Protein AF-A0A354RDV0-F1 (afdb_monomer)

Structure (mmCIF, N/CA/C/O backbone):
data_AF-A0A354RDV0-F1
#
_entry.id   AF-A0A354RDV0-F1
#
loop_
_atom_site.group_PDB
_atom_site.id
_atom_site.type_symbol
_atom_site.label_atom_id
_atom_site.label_alt_id
_atom_site.label_comp_id
_atom_site.label_asym_id
_atom_site.label_entity_id
_atom_site.label_seq_id
_atom_site.pdbx_PDB_ins_code
_atom_site.Cartn_x
_atom_site.Cartn_y
_atom_site.Cartn_z
_atom_site.occupancy
_atom_site.B_iso_or_equiv
_atom_site.auth_seq_id
_atom_site.auth_comp_id
_atom_site.auth_asym_id
_atom_site.auth_atom_id
_atom_site.pdbx_PDB_model_num
ATOM 1 N N . ARG A 1 1 ? -31.991 -8.470 -17.072 1.00 81.25 1 ARG A N 1
ATOM 2 C CA . ARG A 1 1 ? -32.577 -7.425 -17.972 1.00 81.25 1 ARG A CA 1
ATOM 3 C C . ARG A 1 1 ? -31.507 -6.449 -18.456 1.00 81.25 1 ARG A C 1
ATOM 5 O O . ARG A 1 1 ? -30.588 -6.167 -17.703 1.00 81.25 1 ARG A O 1
ATOM 12 N N . TRP A 1 2 ? -31.611 -5.910 -19.673 1.00 81.75 2 TRP A N 1
ATOM 13 C CA . TRP A 1 2 ? -30.661 -4.922 -20.210 1.00 81.75 2 TRP A CA 1
ATOM 14 C C . TRP A 1 2 ? -31.225 -3.503 -20.115 1.00 81.75 2 TRP A C 1
ATOM 16 O O . TRP A 1 2 ? -32.347 -3.269 -20.564 1.00 81.75 2 TRP A O 1
ATOM 26 N N . THR A 1 3 ? -30.447 -2.570 -19.560 1.00 85.56 3 THR A N 1
ATOM 27 C CA . THR A 1 3 ? -30.823 -1.151 -19.477 1.00 85.56 3 THR A CA 1
ATOM 28 C C . THR A 1 3 ? -29.838 -0.327 -20.309 1.00 85.56 3 THR A C 1
ATOM 30 O O . THR A 1 3 ? -28.675 -0.211 -19.907 1.00 85.56 3 THR A O 1
ATOM 33 N N . PRO A 1 4 ? -30.250 0.229 -21.465 1.00 80.56 4 PRO A N 1
ATOM 34 C CA . PRO A 1 4 ? -29.399 1.126 -22.240 1.00 80.56 4 PRO A CA 1
ATOM 35 C C . PRO A 1 4 ? -29.147 2.433 -21.480 1.00 80.56 4 PRO A C 1
ATOM 37 O O . PRO A 1 4 ? -30.008 2.886 -20.732 1.00 80.56 4 PRO A O 1
ATOM 40 N N . ALA A 1 5 ? -27.983 3.046 -21.714 1.00 81.75 5 ALA A N 1
ATOM 41 C CA . ALA A 1 5 ? -27.621 4.372 -21.203 1.00 81.75 5 ALA A CA 1
ATOM 42 C C . ALA A 1 5 ? -27.803 4.560 -19.679 1.00 81.75 5 ALA A C 1
ATOM 44 O O . ALA A 1 5 ? -28.458 5.498 -19.236 1.00 81.75 5 ALA A O 1
ATOM 45 N N . ALA A 1 6 ? -27.225 3.665 -18.873 1.00 88.62 6 ALA A N 1
ATOM 46 C CA . ALA A 1 6 ? -27.399 3.658 -17.423 1.00 88.62 6 ALA A CA 1
ATOM 47 C C . ALA A 1 6 ? -26.195 4.244 -16.664 1.00 88.62 6 ALA A C 1
ATOM 49 O O . ALA A 1 6 ? -26.266 5.366 -16.169 1.00 88.62 6 ALA A O 1
ATOM 50 N N . LEU A 1 7 ? -25.087 3.506 -16.550 1.00 93.50 7 LEU A N 1
ATOM 51 C CA . LEU A 1 7 ? -23.899 3.969 -15.827 1.00 93.50 7 LEU A CA 1
ATOM 52 C C . LEU A 1 7 ? -22.960 4.673 -16.804 1.00 93.50 7 LEU A C 1
ATOM 54 O O . LEU A 1 7 ? -22.510 4.052 -17.762 1.00 93.50 7 LEU A O 1
ATOM 58 N N . ASN A 1 8 ? -22.693 5.962 -16.581 1.00 95.19 8 ASN A N 1
ATOM 59 C CA . ASN A 1 8 ? -21.914 6.803 -17.499 1.00 95.19 8 ASN A CA 1
ATOM 60 C C . ASN A 1 8 ? -22.411 6.705 -18.958 1.00 95.19 8 ASN A C 1
ATOM 62 O O . ASN A 1 8 ? -21.629 6.502 -19.886 1.00 95.19 8 ASN A O 1
ATOM 66 N N . GLU A 1 9 ? -23.740 6.739 -19.132 1.00 93.00 9 GLU A N 1
ATOM 67 C CA . GLU A 1 9 ? -24.438 6.606 -20.423 1.00 93.00 9 GLU A CA 1
ATOM 68 C C . GLU A 1 9 ? -24.144 5.293 -21.175 1.00 93.00 9 GLU A C 1
ATOM 70 O O . GLU A 1 9 ? -24.406 5.162 -22.373 1.00 93.00 9 GLU A O 1
ATOM 75 N N . LYS A 1 10 ? -23.647 4.271 -20.470 1.00 93.12 10 LYS A N 1
ATOM 76 C CA . LYS A 1 10 ? -23.345 2.947 -21.021 1.00 93.12 10 LYS A CA 1
ATOM 77 C C . LYS A 1 10 ? -24.326 1.887 -20.520 1.00 93.12 10 LYS A C 1
ATOM 79 O O . LYS A 1 10 ? -24.940 2.045 -19.461 1.00 93.12 10 LYS A O 1
ATOM 84 N N . PRO A 1 11 ? -24.528 0.816 -21.304 1.00 92.94 11 PRO A N 1
ATOM 85 C CA . PRO A 1 11 ? -25.460 -0.240 -20.946 1.00 92.94 11 PRO A CA 1
ATOM 86 C C . PRO A 1 11 ? -25.011 -1.026 -19.713 1.00 92.94 11 PRO A C 1
ATOM 88 O O . PRO A 1 11 ? -23.828 -1.305 -19.562 1.00 92.94 11 PRO A O 1
ATOM 91 N N . ILE A 1 12 ? -25.972 -1.459 -18.898 1.00 94.31 12 ILE A N 1
ATOM 92 C CA . ILE A 1 12 ? -25.750 -2.384 -17.774 1.00 94.31 12 ILE A CA 1
ATOM 93 C C . ILE A 1 12 ? -26.728 -3.560 -17.843 1.00 94.31 12 ILE A C 1
ATOM 95 O O . ILE A 1 12 ? -27.778 -3.484 -18.495 1.00 94.31 12 ILE A O 1
ATOM 99 N N . LEU A 1 13 ? -26.405 -4.636 -17.130 1.00 93.12 13 LEU A N 1
ATOM 100 C CA . LEU A 1 13 ? -27.271 -5.794 -16.940 1.00 93.12 13 LEU A CA 1
ATOM 101 C C . LEU A 1 13 ? -27.807 -5.802 -15.508 1.00 93.12 13 LEU A C 1
ATOM 103 O O . LEU A 1 13 ? -27.041 -5.712 -14.558 1.00 93.12 13 LEU A O 1
ATOM 107 N N . SER A 1 14 ? -29.125 -5.889 -15.357 1.00 91.62 14 SER A N 1
ATOM 108 C CA . SER A 1 14 ? -29.798 -6.110 -14.071 1.00 91.62 14 SER A CA 1
ATOM 109 C C . SER A 1 14 ? -30.099 -7.595 -13.891 1.00 91.62 14 SER A C 1
ATOM 111 O O . SER A 1 14 ? -30.378 -8.262 -14.887 1.00 91.62 14 SER A O 1
ATOM 113 N N . PHE A 1 15 ? -30.056 -8.068 -12.653 1.00 90.81 15 PHE A N 1
ATOM 114 C CA . PHE A 1 15 ? -30.260 -9.453 -12.236 1.00 90.81 15 PHE A CA 1
ATOM 115 C C . PHE A 1 15 ? -31.221 -9.478 -11.047 1.00 90.81 15 PHE A C 1
ATOM 117 O O . PHE A 1 15 ? -31.242 -8.519 -10.271 1.00 90.81 15 PHE A O 1
ATOM 124 N N . ASP A 1 16 ? -31.988 -10.559 -10.903 1.00 85.19 16 ASP A N 1
ATOM 125 C CA . ASP A 1 16 ? -32.822 -10.804 -9.728 1.00 85.19 16 ASP A CA 1
ATOM 126 C C . ASP A 1 16 ? -32.346 -12.024 -8.931 1.00 85.19 16 ASP A C 1
ATOM 128 O O . ASP A 1 16 ? -31.864 -13.018 -9.476 1.00 85.19 16 ASP A O 1
ATOM 132 N N . SER A 1 17 ? -32.507 -11.952 -7.608 1.00 70.25 17 SER A N 1
ATOM 133 C CA . SER A 1 17 ? -32.092 -13.014 -6.680 1.00 70.25 17 SER A CA 1
ATOM 134 C C . SER A 1 17 ? -32.909 -14.307 -6.797 1.00 70.25 17 SER A C 1
ATOM 136 O O . SER A 1 17 ? -32.543 -15.314 -6.194 1.00 70.25 17 SER A O 1
ATOM 138 N N . ASN A 1 18 ? -33.986 -14.333 -7.591 1.00 72.62 18 ASN A N 1
ATOM 139 C CA . ASN A 1 18 ? -34.892 -15.480 -7.720 1.00 72.62 18 ASN A CA 1
ATOM 140 C C . ASN A 1 18 ? -34.360 -16.590 -8.649 1.00 72.62 18 ASN A C 1
ATOM 142 O O . ASN A 1 18 ? -35.129 -17.450 -9.079 1.00 72.62 18 ASN A O 1
ATOM 146 N N . PHE A 1 19 ? -33.062 -16.577 -8.974 1.00 63.69 19 PHE A N 1
ATOM 147 C CA . PHE A 1 19 ? -32.397 -17.509 -9.898 1.00 63.69 19 PHE A CA 1
ATOM 148 C C . PHE A 1 19 ? -32.965 -17.505 -11.328 1.00 63.69 19 PHE A C 1
ATOM 150 O O . PHE A 1 19 ? -32.660 -18.405 -12.111 1.00 63.69 19 PHE A O 1
ATOM 157 N N . SER A 1 20 ? -33.792 -16.517 -11.687 1.00 64.38 20 SER A N 1
ATOM 158 C CA . SER A 1 20 ? -34.456 -16.481 -12.993 1.00 64.38 20 SER A CA 1
ATOM 159 C C . SER A 1 20 ? -33.590 -15.831 -14.077 1.00 64.38 20 SER A C 1
ATOM 161 O O . SER A 1 20 ? -33.725 -16.148 -15.259 1.00 64.38 20 SER A O 1
ATOM 163 N N . GLU A 1 21 ? -32.640 -14.985 -13.671 1.00 76.25 21 GLU A N 1
ATOM 164 C CA . GLU A 1 21 ? -31.725 -14.269 -14.555 1.00 76.25 21 GLU A CA 1
ATOM 165 C C . GLU A 1 21 ? -30.272 -14.683 -14.233 1.00 76.25 21 GLU A C 1
ATOM 167 O O . GLU A 1 21 ? -29.617 -14.050 -13.421 1.00 76.25 21 GLU A O 1
ATOM 172 N N . ILE A 1 22 ? -29.756 -15.766 -14.836 1.00 85.06 22 ILE A N 1
ATOM 173 C CA . ILE A 1 22 ? -28.349 -16.215 -14.708 1.00 85.06 22 ILE A CA 1
ATOM 174 C C . ILE A 1 22 ? -27.782 -16.495 -16.103 1.00 85.06 22 ILE A C 1
ATOM 176 O O . ILE A 1 22 ? -28.455 -17.096 -16.943 1.00 85.06 22 ILE A O 1
ATOM 180 N N . PHE A 1 23 ? -26.527 -16.112 -16.350 1.00 87.94 23 PHE A N 1
ATOM 181 C CA . PHE A 1 23 ? -25.799 -16.500 -17.559 1.00 87.94 23 PHE A CA 1
ATOM 182 C C . PHE A 1 23 ? -24.834 -17.641 -17.260 1.00 87.94 23 PHE A C 1
ATOM 184 O O . PHE A 1 23 ? -23.921 -17.471 -16.462 1.00 87.94 23 PHE A O 1
ATOM 191 N N . ASN A 1 24 ? -24.992 -18.779 -17.936 1.00 89.06 24 ASN A N 1
ATOM 192 C CA . ASN A 1 24 ? -23.960 -19.816 -17.957 1.00 89.06 24 ASN A CA 1
ATOM 193 C C . ASN A 1 24 ? -22.895 -19.440 -18.995 1.00 89.06 24 ASN A C 1
ATOM 195 O O . ASN A 1 24 ? -23.223 -19.123 -20.143 1.00 89.06 24 ASN A O 1
ATOM 199 N N . LEU A 1 25 ? -21.626 -19.483 -18.602 1.00 88.31 25 LEU A N 1
ATOM 200 C CA . LEU A 1 25 ? -20.502 -19.216 -19.488 1.00 88.31 25 LEU A CA 1
ATOM 201 C C . LEU A 1 25 ? -20.226 -20.453 -20.346 1.00 88.31 25 LEU A C 1
ATOM 203 O O . LEU A 1 25 ? -20.002 -21.543 -19.830 1.00 88.31 25 LEU A O 1
ATOM 207 N N . GLN A 1 26 ? -20.218 -20.283 -21.671 1.00 85.75 26 GLN A N 1
ATOM 208 C CA . GLN A 1 26 ? -19.925 -21.383 -22.603 1.00 85.75 26 GLN A CA 1
ATOM 209 C C . GLN A 1 26 ? -18.508 -21.938 -22.411 1.00 85.75 26 GLN A C 1
ATOM 211 O O . GLN A 1 26 ? -18.299 -23.142 -22.509 1.00 85.75 26 GLN A O 1
ATOM 216 N N . ASN A 1 27 ? -17.556 -21.052 -22.110 1.00 87.12 27 ASN A N 1
ATOM 217 C CA . ASN A 1 27 ? -16.173 -21.390 -21.801 1.00 87.12 27 ASN A CA 1
ATOM 218 C C . ASN A 1 27 ? -15.865 -20.891 -20.388 1.00 87.12 27 ASN A C 1
ATOM 220 O O . ASN A 1 27 ? -15.524 -19.723 -20.202 1.00 87.12 27 ASN A O 1
ATOM 224 N N . ALA A 1 28 ? -16.034 -21.764 -19.398 1.00 88.25 28 ALA A N 1
ATOM 225 C CA . ALA A 1 28 ? -15.707 -21.447 -18.015 1.00 88.25 28 ALA A CA 1
ATOM 226 C C . ALA A 1 28 ? -14.193 -21.250 -17.838 1.00 88.25 28 ALA A C 1
ATOM 228 O O . ALA A 1 28 ? -13.387 -22.005 -18.396 1.00 88.25 28 ALA A O 1
ATOM 229 N N . VAL A 1 29 ? -13.809 -20.265 -17.025 1.00 91.38 29 VAL A N 1
ATOM 230 C CA . VAL A 1 29 ? -12.406 -20.031 -16.666 1.00 91.38 29 VAL A CA 1
ATOM 231 C C . VAL A 1 29 ? -12.042 -20.998 -15.548 1.00 91.38 29 VAL A C 1
ATOM 233 O O . VAL A 1 29 ? -12.447 -20.803 -14.408 1.00 91.38 29 VAL A O 1
ATOM 236 N N . GLN A 1 30 ? -11.304 -22.057 -15.882 1.00 90.62 30 GLN A N 1
ATOM 237 C CA . GLN A 1 30 ? -11.050 -23.184 -14.972 1.00 90.62 30 GLN A CA 1
ATOM 238 C C . GLN A 1 30 ? -10.125 -22.846 -13.799 1.00 90.62 30 GLN A C 1
ATOM 240 O O . GLN A 1 30 ? -10.211 -23.465 -12.743 1.00 90.62 30 GLN A O 1
ATOM 245 N N . SER A 1 31 ? -9.216 -21.891 -13.985 1.00 90.31 31 SER A N 1
ATOM 246 C CA . SER A 1 31 ? -8.218 -21.510 -12.982 1.00 90.31 31 SER A CA 1
ATOM 247 C C . SER A 1 31 ? -8.068 -19.992 -12.972 1.00 90.31 31 SER A C 1
ATOM 249 O O . SER A 1 31 ? -7.094 -19.467 -13.511 1.00 90.31 31 SER A O 1
ATOM 251 N N . PRO A 1 32 ? -9.067 -19.263 -12.448 1.00 92.62 32 PRO A N 1
ATOM 252 C CA . PRO A 1 32 ? -8.988 -17.815 -12.383 1.00 92.62 32 PRO A CA 1
ATOM 253 C C . PRO A 1 32 ? -7.857 -17.399 -11.437 1.00 92.62 32 PRO A C 1
ATOM 255 O O . PRO A 1 32 ? -7.668 -17.978 -10.370 1.00 92.62 32 PRO A O 1
ATOM 258 N N . SER A 1 33 ? -7.107 -16.377 -11.833 1.00 92.56 33 SER A N 1
ATOM 259 C CA . SER A 1 33 ? -6.074 -15.735 -11.015 1.00 92.56 33 SER A CA 1
ATOM 260 C C . SER A 1 33 ? -6.538 -14.354 -10.558 1.00 92.56 33 SER A C 1
ATOM 262 O O . SER A 1 33 ? -6.436 -14.013 -9.376 1.00 92.56 33 SER A O 1
ATOM 264 N N . PHE A 1 34 ? -7.122 -13.590 -11.485 1.00 94.94 34 PHE A N 1
ATOM 265 C CA . PHE A 1 34 ? -7.600 -12.232 -11.259 1.00 94.94 34 PHE A CA 1
ATOM 266 C C . PHE A 1 34 ? -9.005 -12.024 -11.806 1.00 94.94 34 PHE A C 1
ATOM 268 O O . PHE A 1 34 ? -9.358 -12.512 -12.880 1.00 94.94 34 PHE A O 1
ATOM 275 N N . VAL A 1 35 ? -9.787 -11.230 -11.087 1.00 95.94 35 VAL A N 1
ATOM 276 C CA . VAL A 1 35 ? -11.149 -10.859 -11.456 1.00 95.94 35 VAL A CA 1
ATOM 277 C C . VAL A 1 35 ? -11.330 -9.365 -11.230 1.00 95.94 35 VAL A C 1
ATOM 279 O O . VAL A 1 35 ? -10.954 -8.850 -10.182 1.00 95.94 35 VAL A O 1
ATOM 282 N N . PHE A 1 36 ? -11.958 -8.683 -12.181 1.00 97.69 36 PHE A N 1
ATOM 283 C CA . PHE A 1 36 ? -12.425 -7.310 -12.035 1.00 97.69 36 PHE A CA 1
ATOM 284 C C . PHE A 1 36 ? -13.930 -7.279 -12.265 1.00 97.69 36 PHE A C 1
ATOM 286 O O . PHE A 1 36 ? -14.424 -7.815 -13.259 1.00 97.69 36 PHE A O 1
ATOM 293 N N . LEU A 1 37 ? -14.655 -6.650 -11.350 1.00 97.06 37 LEU A N 1
ATOM 294 C CA . LEU A 1 37 ? -16.107 -6.637 -11.340 1.00 97.06 37 LEU A CA 1
ATOM 295 C C . LEU A 1 37 ? -16.616 -5.232 -11.026 1.00 97.06 37 LEU A C 1
ATOM 297 O O . LEU A 1 37 ? -16.376 -4.707 -9.941 1.00 97.06 37 LEU A O 1
ATOM 301 N N . VAL A 1 38 ? -17.374 -4.651 -11.954 1.00 97.94 38 VAL A N 1
ATOM 302 C CA . VAL A 1 38 ? -18.083 -3.385 -11.745 1.00 97.94 38 VAL A CA 1
ATOM 303 C C . VAL A 1 38 ? -19.550 -3.700 -11.502 1.00 97.94 38 VAL A C 1
ATOM 305 O O . VAL A 1 38 ? -20.268 -4.077 -12.433 1.00 97.94 38 VAL A O 1
ATOM 308 N N . HIS A 1 39 ? -19.993 -3.587 -10.252 1.00 95.69 39 HIS A N 1
ATOM 309 C CA . HIS A 1 39 ? -21.344 -3.980 -9.855 1.00 95.69 39 HIS A CA 1
ATOM 310 C C . HIS A 1 39 ? -21.881 -3.148 -8.686 1.00 95.69 39 HIS A C 1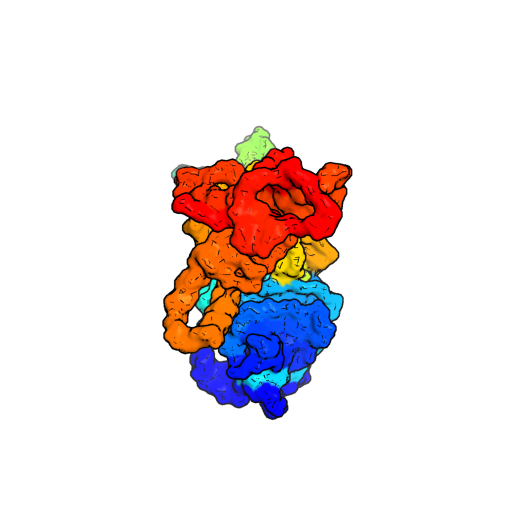
ATOM 312 O O . HIS A 1 39 ? -21.131 -2.432 -8.020 1.00 95.69 39 HIS A O 1
ATOM 318 N N . LYS A 1 40 ? -23.190 -3.269 -8.450 1.00 94.94 40 LYS A N 1
ATOM 319 C CA . LYS A 1 40 ? -23.861 -2.872 -7.208 1.00 94.94 40 LYS A CA 1
ATOM 320 C C . LYS A 1 40 ? -25.078 -3.753 -6.929 1.00 94.94 40 LYS A C 1
ATOM 322 O O . LYS A 1 40 ? -25.728 -4.216 -7.865 1.00 94.94 40 LYS A O 1
ATOM 327 N N . GLN A 1 41 ? -25.429 -3.935 -5.665 1.00 93.31 41 GLN A N 1
ATOM 328 C CA . GLN A 1 41 ? -26.652 -4.606 -5.236 1.00 93.31 41 GLN A CA 1
ATOM 329 C C . GLN A 1 41 ? -27.849 -3.654 -5.208 1.00 93.31 41 GLN A C 1
ATOM 331 O O . GLN A 1 41 ? -27.729 -2.484 -4.839 1.00 93.31 41 GLN A O 1
ATOM 336 N N . THR A 1 42 ? -29.024 -4.169 -5.571 1.00 91.81 42 THR A N 1
ATOM 337 C CA . THR A 1 42 ? -30.303 -3.472 -5.356 1.00 91.81 42 THR A CA 1
ATOM 338 C C . THR A 1 42 ? -30.803 -3.715 -3.935 1.00 91.81 42 THR A C 1
ATOM 340 O O . THR A 1 42 ? -31.277 -2.793 -3.273 1.00 91.81 42 THR A O 1
ATOM 343 N N . SER A 1 43 ? -30.663 -4.950 -3.454 1.00 87.81 43 SER A N 1
ATOM 344 C CA . SER A 1 43 ? -30.999 -5.364 -2.094 1.00 87.81 43 SER A CA 1
ATOM 345 C C . SER A 1 43 ? -29.795 -6.006 -1.422 1.00 87.81 43 SER A C 1
ATOM 347 O O . SER A 1 43 ? -29.102 -6.817 -2.031 1.00 87.81 43 SER A O 1
ATOM 349 N N . VAL A 1 44 ? -29.587 -5.668 -0.152 1.00 85.62 44 VAL A N 1
ATOM 350 C CA . VAL A 1 44 ? -28.528 -6.250 0.673 1.00 85.62 44 VAL A CA 1
ATOM 351 C C . VAL A 1 44 ? -28.736 -7.760 0.821 1.00 85.62 44 VAL A C 1
ATOM 353 O O . VAL A 1 44 ? -29.835 -8.210 1.141 1.00 85.62 44 VAL A O 1
ATOM 356 N N . GLY A 1 45 ? -27.672 -8.530 0.605 1.00 87.00 45 GLY A N 1
ATOM 357 C CA . GLY A 1 45 ? -27.661 -9.975 0.803 1.00 87.00 45 GLY A CA 1
ATOM 358 C C . GLY A 1 45 ? -26.360 -10.604 0.318 1.00 87.00 45 GLY A C 1
ATOM 359 O O . GLY A 1 45 ? -25.561 -9.964 -0.371 1.00 87.00 45 GLY A O 1
ATOM 360 N N . THR A 1 46 ? -26.138 -11.874 0.651 1.00 89.75 46 THR A N 1
ATOM 361 C CA . THR A 1 46 ? -24.999 -12.622 0.106 1.00 89.75 46 THR A CA 1
ATOM 362 C C . THR A 1 46 ? -25.181 -12.872 -1.389 1.00 89.75 46 THR A C 1
ATOM 364 O O . THR A 1 46 ? -26.296 -13.087 -1.856 1.00 89.75 46 THR A O 1
ATOM 367 N N . SER A 1 47 ? -24.089 -12.842 -2.153 1.00 89.75 47 SER A N 1
ATOM 368 C CA . SER A 1 47 ? -24.119 -13.112 -3.595 1.00 89.75 47 SER A CA 1
ATOM 369 C C . SER A 1 47 ? -22.883 -13.859 -4.068 1.00 89.75 47 SER A C 1
ATOM 371 O O . SER A 1 47 ? -21.830 -13.759 -3.440 1.00 89.75 47 SER A O 1
ATOM 373 N N . ARG A 1 48 ? -23.013 -14.598 -5.176 1.00 89.25 48 ARG A N 1
ATOM 374 C CA . ARG A 1 48 ? -21.916 -15.281 -5.879 1.00 89.25 48 ARG A CA 1
ATOM 375 C C . ARG A 1 48 ? -21.921 -14.855 -7.336 1.00 89.25 48 ARG A C 1
ATOM 377 O O . ARG A 1 48 ? -22.228 -15.634 -8.233 1.00 89.25 48 ARG A O 1
ATOM 384 N N . VAL A 1 49 ? -21.615 -13.581 -7.576 1.00 90.81 49 VAL A N 1
ATOM 385 C CA . VAL A 1 49 ? -21.829 -12.939 -8.883 1.00 90.81 49 VAL A CA 1
ATOM 386 C C . VAL A 1 49 ? -21.218 -13.722 -10.051 1.00 90.81 49 VAL A C 1
ATOM 388 O O . VAL A 1 49 ? -21.749 -13.635 -11.150 1.00 90.81 49 VAL A O 1
ATOM 391 N N . LEU A 1 50 ? -20.155 -14.499 -9.838 1.00 89.81 50 LEU A N 1
ATOM 392 C CA . LEU A 1 50 ? -19.405 -15.193 -10.890 1.00 89.81 50 LEU A CA 1
ATOM 393 C C . LEU A 1 50 ? -19.536 -16.723 -10.861 1.00 89.81 50 LEU A C 1
ATOM 395 O O . LEU A 1 50 ? -18.737 -17.432 -11.471 1.00 89.81 50 LEU A O 1
ATOM 399 N N . GLY A 1 51 ? -20.538 -17.241 -10.153 1.00 83.94 51 GLY A N 1
ATOM 400 C CA . GLY A 1 51 ? -20.633 -18.675 -9.916 1.00 83.94 51 GLY A CA 1
ATOM 401 C C . GLY A 1 51 ? -19.531 -19.193 -8.991 1.00 83.94 51 GLY A C 1
ATOM 402 O O . GLY A 1 51 ? -18.879 -18.431 -8.270 1.00 83.94 51 GLY A O 1
ATOM 403 N N . GLY A 1 52 ? -19.327 -20.510 -9.015 1.00 81.88 52 GLY A N 1
ATOM 404 C CA . GLY A 1 52 ? -18.288 -21.172 -8.229 1.00 81.88 52 GLY A CA 1
ATOM 405 C C . GLY A 1 52 ? -18.427 -20.979 -6.710 1.00 81.88 52 GLY A C 1
ATOM 406 O O . GLY A 1 52 ? -19.511 -21.100 -6.122 1.00 81.88 52 GLY A O 1
ATOM 407 N N . ASP A 1 53 ? -17.294 -20.738 -6.049 1.00 87.25 53 ASP A N 1
ATOM 408 C CA . ASP A 1 53 ? -17.185 -20.635 -4.592 1.00 87.25 53 ASP A CA 1
ATOM 409 C C . ASP A 1 53 ? -16.853 -19.231 -4.073 1.00 87.25 53 ASP A C 1
ATOM 411 O O . ASP A 1 53 ? -16.712 -19.082 -2.861 1.00 87.25 53 ASP A O 1
ATOM 415 N N . ILE A 1 54 ? -16.775 -18.209 -4.934 1.00 90.75 54 ILE A N 1
ATOM 416 C CA . ILE A 1 54 ? -16.500 -16.831 -4.507 1.00 90.75 54 ILE A CA 1
ATOM 417 C C . ILE A 1 54 ? -17.808 -16.117 -4.170 1.00 90.75 54 ILE A C 1
ATOM 419 O O . ILE A 1 54 ? -18.604 -15.765 -5.043 1.00 90.75 54 ILE A O 1
ATOM 423 N N . GLN A 1 55 ? -18.008 -15.847 -2.887 1.00 92.75 55 GLN A N 1
ATOM 424 C CA . GLN A 1 55 ? -19.010 -14.911 -2.413 1.00 92.75 55 GLN A CA 1
ATOM 425 C C . GLN A 1 55 ? -18.470 -13.480 -2.535 1.00 92.75 55 GLN A C 1
ATOM 427 O O . GLN A 1 55 ? -17.386 -13.168 -2.043 1.00 92.75 55 GLN A O 1
ATOM 432 N N . THR A 1 56 ? -19.247 -12.621 -3.196 1.00 93.00 56 THR A N 1
ATOM 433 C CA . THR A 1 56 ? -18.882 -11.243 -3.566 1.00 93.00 56 THR A CA 1
ATOM 434 C C . THR A 1 56 ? -19.481 -10.180 -2.649 1.00 93.00 56 THR A C 1
ATOM 436 O O . THR A 1 56 ? -18.992 -9.053 -2.607 1.00 93.00 56 THR A O 1
ATOM 439 N N . THR A 1 57 ? -20.522 -10.517 -1.883 1.00 93.31 57 THR A N 1
ATOM 440 C CA . THR A 1 57 ? -21.134 -9.610 -0.895 1.00 93.31 57 THR A CA 1
ATOM 441 C C . THR A 1 57 ? -21.514 -10.335 0.392 1.00 93.31 57 THR A C 1
ATOM 443 O O . THR A 1 57 ? -21.773 -11.540 0.389 1.00 93.31 57 THR A O 1
ATOM 446 N N . THR A 1 58 ? -21.538 -9.614 1.512 1.00 92.69 58 THR A N 1
ATOM 447 C CA . THR A 1 58 ? -21.975 -10.130 2.816 1.00 92.69 58 THR A CA 1
ATOM 448 C C . THR A 1 58 ? -23.476 -9.933 3.031 1.00 92.69 58 THR A C 1
ATOM 450 O O . THR A 1 58 ? -24.110 -9.101 2.384 1.00 92.69 58 THR A O 1
ATOM 453 N N . ASN A 1 59 ? -24.044 -10.653 4.003 1.00 91.38 59 ASN A N 1
ATOM 454 C CA . ASN A 1 59 ? -25.430 -10.447 4.437 1.00 91.38 59 ASN A CA 1
ATOM 455 C C . ASN A 1 59 ? -25.681 -9.036 5.000 1.00 91.38 59 ASN A C 1
ATOM 457 O O . ASN A 1 59 ? -26.810 -8.566 4.982 1.00 91.38 59 ASN A O 1
ATOM 461 N N . ASP A 1 60 ? -24.631 -8.363 5.474 1.00 90.31 60 ASP A N 1
ATOM 462 C CA . ASP A 1 60 ? -24.699 -6.993 5.992 1.00 90.31 60 ASP A CA 1
ATOM 463 C C . ASP A 1 60 ? -24.538 -5.935 4.886 1.00 90.31 60 ASP A C 1
ATOM 465 O O . ASP A 1 60 ? -24.593 -4.737 5.156 1.00 90.31 60 ASP A O 1
ATOM 469 N N . GLY A 1 61 ? -24.362 -6.362 3.630 1.00 92.25 61 GLY A N 1
ATOM 470 C CA . GLY A 1 61 ? -24.384 -5.476 2.470 1.00 92.25 61 GLY A CA 1
ATOM 471 C C . GLY A 1 61 ? -23.048 -4.829 2.155 1.00 92.25 61 GLY A C 1
ATOM 472 O O . GLY A 1 61 ? -23.040 -3.737 1.591 1.00 92.25 61 GLY A O 1
ATOM 473 N N . PHE A 1 62 ? -21.936 -5.493 2.455 1.00 95.62 62 PHE A N 1
ATOM 474 C CA . PHE A 1 62 ? -20.591 -5.042 2.091 1.00 95.62 62 PHE A CA 1
ATOM 475 C C . PHE A 1 62 ? -19.983 -5.920 1.004 1.00 95.62 62 PHE A C 1
ATOM 477 O O . PHE A 1 62 ? -20.281 -7.114 0.933 1.00 95.62 62 PHE A O 1
ATOM 484 N N . VAL A 1 63 ? -19.107 -5.351 0.174 1.00 96.06 63 VAL A N 1
ATOM 485 C CA . VAL A 1 63 ? -18.344 -6.142 -0.803 1.00 96.06 63 VAL A CA 1
ATOM 486 C C . VAL A 1 63 ? -17.317 -7.010 -0.073 1.00 96.06 63 VAL A C 1
ATOM 488 O O . VAL A 1 63 ? -16.674 -6.554 0.880 1.00 96.06 63 VAL A O 1
ATOM 491 N N . THR A 1 64 ? -17.155 -8.261 -0.501 1.00 95.88 64 THR A N 1
ATOM 492 C CA . THR A 1 64 ? -16.239 -9.222 0.122 1.00 95.88 64 THR A CA 1
ATOM 493 C C . THR A 1 64 ? -15.587 -10.142 -0.903 1.00 95.88 64 THR A C 1
ATOM 495 O O . THR A 1 64 ? -16.114 -10.347 -1.992 1.00 95.88 64 THR A O 1
ATOM 498 N N . LEU A 1 65 ? -14.437 -10.696 -0.530 1.00 95.44 65 LEU A N 1
ATOM 499 C CA . LEU A 1 65 ? -13.882 -11.913 -1.098 1.00 95.44 65 LEU A CA 1
ATOM 500 C C . LEU A 1 65 ? -14.003 -13.005 -0.038 1.00 95.44 65 LEU A C 1
ATOM 502 O O . LEU A 1 65 ? -13.208 -13.039 0.902 1.00 95.44 65 LEU A O 1
ATOM 506 N N . GLU A 1 66 ? -15.000 -13.873 -0.167 1.00 93.25 66 GLU A N 1
ATOM 507 C CA . GLU A 1 66 ? -15.189 -15.006 0.739 1.00 93.25 66 GLU A CA 1
ATOM 508 C C . GLU A 1 66 ? -15.285 -16.303 -0.067 1.00 93.25 66 GLU A C 1
ATOM 510 O O . GLU A 1 66 ? -16.106 -16.414 -0.970 1.00 93.25 66 GLU A O 1
ATOM 515 N N . HIS A 1 67 ? -14.431 -17.282 0.231 1.00 89.44 67 HIS A N 1
ATOM 516 C CA . HIS A 1 67 ? -14.526 -18.606 -0.386 1.00 89.44 67 HIS A CA 1
ATOM 517 C C . HIS A 1 67 ? -15.580 -19.435 0.354 1.00 89.44 67 HIS A C 1
ATOM 519 O O . HIS A 1 67 ? -15.676 -19.368 1.580 1.00 89.44 67 HIS A O 1
ATOM 525 N N . ALA A 1 68 ? -16.312 -20.301 -0.350 1.00 80.38 68 ALA A N 1
ATOM 526 C CA . ALA A 1 68 ? -17.334 -21.161 0.260 1.00 80.38 68 ALA A CA 1
ATOM 527 C C . ALA A 1 68 ? -16.779 -22.122 1.331 1.00 80.38 68 ALA A C 1
ATOM 529 O O . ALA A 1 68 ? -17.541 -22.627 2.152 1.00 80.38 68 ALA A O 1
ATOM 530 N N . SER A 1 69 ? -15.464 -22.368 1.338 1.00 78.44 69 SER A N 1
ATOM 531 C CA . SER A 1 69 ? -14.775 -23.124 2.390 1.00 78.44 69 SER A CA 1
ATOM 532 C C . SER A 1 69 ? -14.708 -22.389 3.737 1.00 78.44 69 SER A C 1
ATOM 534 O O . SER A 1 69 ? -14.433 -23.023 4.751 1.00 78.44 69 SER A O 1
ATOM 536 N N . GLY A 1 70 ? -14.924 -21.068 3.756 1.00 79.81 70 GLY A N 1
ATOM 537 C CA . GLY A 1 70 ? -14.810 -20.204 4.935 1.00 79.81 70 GLY A CA 1
ATOM 538 C C . GLY A 1 70 ? -13.374 -19.842 5.336 1.00 79.81 70 GLY A C 1
ATOM 539 O O . GLY A 1 70 ? -13.188 -19.040 6.246 1.00 79.81 70 GLY A O 1
ATOM 540 N N . ASN A 1 71 ? -12.357 -20.397 4.666 1.00 85.25 71 ASN A N 1
ATOM 541 C CA . ASN A 1 71 ? -10.946 -20.173 5.015 1.00 85.25 71 ASN A CA 1
ATOM 542 C C . ASN A 1 71 ? -10.391 -18.842 4.495 1.00 85.25 71 ASN A C 1
ATOM 544 O O . ASN A 1 71 ? -9.406 -18.339 5.029 1.00 85.25 71 ASN A O 1
ATOM 548 N N . VAL A 1 72 ? -11.010 -18.295 3.449 1.00 90.69 72 VAL A N 1
ATOM 549 C CA . VAL A 1 72 ? -10.716 -16.958 2.933 1.00 90.69 72 VAL A CA 1
ATOM 550 C C . VAL A 1 72 ? -11.962 -16.115 3.140 1.00 90.69 72 VAL A C 1
ATOM 552 O O . VAL A 1 72 ? -13.029 -16.480 2.651 1.00 90.69 72 VAL A O 1
ATOM 555 N N . LYS A 1 73 ? -11.821 -15.009 3.865 1.00 93.56 73 LYS A N 1
ATOM 556 C CA . LYS A 1 73 ? -12.838 -13.992 4.107 1.00 93.56 73 LYS A CA 1
ATOM 557 C C . LYS A 1 73 ? -12.184 -12.627 4.301 1.00 93.56 73 LYS A C 1
ATOM 559 O O . LYS A 1 73 ? -11.666 -12.322 5.376 1.00 93.56 73 LYS A O 1
ATOM 564 N N . ILE A 1 74 ? -12.263 -11.793 3.271 1.00 95.12 74 ILE A N 1
ATOM 565 C CA . ILE A 1 74 ? -11.818 -10.398 3.284 1.00 95.12 74 ILE A CA 1
ATOM 566 C C . ILE A 1 74 ? -13.053 -9.524 3.078 1.00 95.12 74 ILE A C 1
ATOM 568 O O . ILE A 1 74 ? -13.682 -9.579 2.022 1.00 95.12 74 ILE A O 1
ATOM 572 N N . VAL A 1 75 ? -13.436 -8.748 4.089 1.00 94.19 75 VAL A N 1
ATOM 573 C CA . VAL A 1 75 ? -14.647 -7.912 4.067 1.00 94.19 75 VAL A CA 1
ATOM 574 C C . VAL A 1 75 ? -14.236 -6.449 3.967 1.00 94.19 75 VAL A C 1
ATOM 576 O O . VAL A 1 75 ? -13.384 -5.998 4.728 1.00 94.19 75 VAL A O 1
ATOM 579 N N . SER A 1 76 ? -14.823 -5.721 3.021 1.00 94.31 76 SER A N 1
ATOM 580 C CA . SER A 1 76 ? -14.630 -4.274 2.898 1.00 94.31 76 SER A CA 1
ATOM 581 C C . SER A 1 76 ? -15.610 -3.489 3.769 1.00 94.31 76 SER A C 1
ATOM 583 O O . SER A 1 76 ? -16.618 -4.018 4.226 1.00 94.31 76 SER A O 1
ATOM 585 N N . GLU A 1 77 ? -15.343 -2.197 3.946 1.00 90.25 77 GLU A N 1
ATOM 586 C CA . GLU A 1 77 ? -16.310 -1.241 4.505 1.00 90.25 77 GLU A CA 1
ATOM 587 C C . GLU A 1 77 ? -17.176 -0.588 3.411 1.00 90.25 77 GLU A C 1
ATOM 589 O O . GLU A 1 77 ? -18.051 0.225 3.709 1.00 90.25 77 GLU A O 1
ATOM 594 N N . THR A 1 78 ? -16.955 -0.934 2.136 1.00 93.50 78 THR A N 1
ATOM 595 C CA . THR A 1 78 ? -17.681 -0.351 1.006 1.00 93.50 78 THR A CA 1
ATOM 596 C C . THR A 1 78 ? -19.074 -0.972 0.901 1.00 93.50 78 THR A C 1
ATOM 598 O O . THR A 1 78 ? -19.184 -2.188 0.692 1.00 93.50 78 THR A O 1
ATOM 601 N N . PRO A 1 79 ? -20.154 -0.170 1.000 1.00 95.56 79 PRO A N 1
ATOM 602 C CA . PRO A 1 79 ? -21.506 -0.674 0.810 1.00 95.56 79 PRO A CA 1
ATOM 603 C C . PRO A 1 79 ? -21.676 -1.242 -0.599 1.00 95.56 79 PRO A C 1
ATOM 605 O O . PRO A 1 79 ? -21.450 -0.552 -1.591 1.00 95.56 79 PRO A O 1
ATOM 608 N N . SER A 1 80 ? -22.136 -2.484 -0.685 1.00 95.19 80 SER A N 1
ATOM 609 C CA . SER A 1 80 ? -22.447 -3.184 -1.937 1.00 95.19 80 SER A CA 1
ATOM 610 C C . SER A 1 80 ? -23.540 -2.500 -2.761 1.00 95.19 80 SER A C 1
ATOM 612 O O . SER A 1 80 ? -23.637 -2.740 -3.958 1.00 95.19 80 SER A O 1
ATOM 614 N N . SER A 1 81 ? -24.354 -1.632 -2.155 1.00 95.06 81 SER A N 1
ATOM 615 C CA . SER A 1 81 ? -25.379 -0.840 -2.843 1.00 95.06 81 SER A CA 1
ATOM 616 C C . SER A 1 81 ? -24.813 0.311 -3.683 1.00 95.06 81 SER A C 1
ATOM 618 O O . SER A 1 81 ? -25.524 0.873 -4.523 1.00 95.06 81 SER A O 1
ATOM 620 N N . ASN A 1 82 ? -23.535 0.651 -3.497 1.00 95.50 82 ASN A N 1
ATOM 621 C CA . ASN A 1 82 ? -22.834 1.638 -4.306 1.00 95.50 82 ASN A CA 1
ATOM 622 C C . ASN A 1 82 ? -22.155 0.969 -5.503 1.00 95.50 82 ASN A C 1
ATOM 624 O O . ASN A 1 82 ? -21.658 -0.151 -5.410 1.00 95.50 82 ASN A O 1
ATOM 628 N N . TRP A 1 83 ? -22.086 1.689 -6.626 1.00 97.06 83 TRP A N 1
ATOM 629 C CA . TRP A 1 83 ? -21.201 1.290 -7.716 1.00 97.06 83 TRP A CA 1
ATOM 630 C C . TRP A 1 83 ? -19.756 1.326 -7.235 1.00 97.06 83 TRP A C 1
ATOM 632 O O . TRP A 1 83 ? -19.316 2.344 -6.694 1.00 97.06 83 TRP A O 1
ATOM 642 N N . SER A 1 84 ? -19.056 0.219 -7.452 1.00 97.06 84 SER A N 1
ATOM 643 C CA . SER A 1 84 ? -17.639 0.073 -7.140 1.00 97.06 84 SER A CA 1
ATOM 644 C C . SER A 1 84 ? -16.940 -0.800 -8.177 1.00 97.06 84 SER A C 1
ATOM 646 O O . SER A 1 84 ? -17.572 -1.603 -8.875 1.00 97.06 84 SER A O 1
ATOM 648 N N . ILE A 1 85 ? -15.624 -0.645 -8.262 1.00 98.19 85 ILE A N 1
ATOM 649 C CA . ILE A 1 85 ? -14.712 -1.507 -9.005 1.00 98.19 85 ILE A CA 1
ATOM 650 C C . ILE A 1 85 ? -14.101 -2.475 -7.999 1.00 98.19 85 ILE A C 1
ATOM 652 O O . ILE A 1 85 ? -13.233 -2.107 -7.211 1.00 98.19 85 ILE A O 1
ATOM 656 N N . SER A 1 86 ? -14.568 -3.718 -8.012 1.00 97.62 86 SER A N 1
ATOM 657 C CA . SER A 1 86 ? -14.040 -4.780 -7.159 1.00 97.62 86 SER A CA 1
ATOM 658 C C . SER A 1 86 ? -12.981 -5.576 -7.912 1.00 97.62 86 SER A C 1
ATOM 660 O O . SER A 1 86 ? -13.289 -6.208 -8.923 1.00 97.62 86 SER A O 1
ATOM 662 N N . THR A 1 87 ? -11.747 -5.556 -7.420 1.00 97.88 87 THR A N 1
ATOM 663 C CA . THR A 1 87 ? -10.638 -6.353 -7.951 1.00 97.88 87 THR A CA 1
ATOM 664 C C . THR A 1 87 ? -10.319 -7.473 -6.972 1.00 97.88 87 THR A C 1
ATOM 666 O O . THR A 1 87 ? -10.016 -7.220 -5.805 1.00 97.88 87 THR A O 1
ATOM 669 N N . PHE A 1 88 ? -10.333 -8.709 -7.452 1.00 96.00 88 PHE A N 1
ATOM 670 C CA . PHE A 1 88 ? -10.029 -9.897 -6.667 1.00 96.00 88 PHE A CA 1
ATOM 671 C C . PHE A 1 88 ? -8.790 -10.578 -7.232 1.00 96.00 88 PHE A C 1
ATOM 673 O O . PHE A 1 88 ? -8.736 -10.867 -8.429 1.00 96.00 88 PHE A O 1
ATOM 680 N N . ARG A 1 89 ? -7.827 -10.892 -6.366 1.00 94.69 89 ARG A N 1
ATOM 681 C CA . ARG A 1 89 ? -6.861 -11.961 -6.629 1.00 94.69 89 ARG A CA 1
ATOM 682 C C . ARG A 1 89 ? -7.309 -13.201 -5.873 1.00 94.69 89 ARG A C 1
ATOM 684 O O . ARG A 1 89 ? -7.593 -13.122 -4.679 1.00 94.69 89 ARG A O 1
ATOM 691 N N . VAL A 1 90 ? -7.347 -14.331 -6.570 1.00 92.81 90 VAL A N 1
ATOM 692 C CA . VAL A 1 90 ? -7.887 -15.606 -6.066 1.00 92.81 90 VAL A CA 1
ATOM 693 C C . VAL A 1 90 ? -6.917 -16.778 -6.239 1.00 92.81 90 VAL A C 1
ATOM 695 O O . VAL A 1 90 ? -7.308 -17.944 -6.193 1.00 92.81 90 VAL A O 1
ATOM 698 N N . LEU A 1 91 ? -5.635 -16.466 -6.428 1.00 90.19 91 LEU A N 1
ATOM 699 C CA . LEU A 1 91 ? -4.563 -17.445 -6.529 1.00 90.19 91 LEU A CA 1
ATOM 700 C C . LEU A 1 91 ? -4.315 -18.129 -5.167 1.00 90.19 91 LEU A C 1
ATOM 702 O O . LEU A 1 91 ? -4.371 -17.452 -4.134 1.00 90.19 91 LEU A O 1
ATOM 706 N N . PRO A 1 92 ? -3.981 -19.435 -5.145 1.00 88.88 92 PRO A N 1
ATOM 707 C CA . PRO A 1 92 ? -3.434 -20.102 -3.967 1.00 88.88 92 PRO A CA 1
ATOM 708 C C . PRO A 1 92 ? -2.373 -19.275 -3.234 1.00 88.88 92 PRO A C 1
ATOM 710 O O . PRO A 1 92 ? -1.448 -18.746 -3.847 1.00 88.88 92 PRO A O 1
ATOM 713 N N . ASN A 1 93 ? -2.492 -19.200 -1.909 1.00 88.69 93 ASN A N 1
ATOM 714 C CA . ASN A 1 93 ? -1.594 -18.487 -0.993 1.00 88.69 93 ASN A CA 1
ATOM 715 C C . ASN A 1 93 ? -1.424 -16.983 -1.285 1.00 88.69 93 ASN A C 1
ATOM 717 O O . ASN A 1 93 ? -0.510 -16.359 -0.749 1.00 88.69 93 ASN A O 1
ATOM 721 N N . SER A 1 94 ? -2.267 -16.399 -2.142 1.00 90.88 94 SER A N 1
ATOM 722 C CA . SER A 1 94 ? -2.186 -14.991 -2.522 1.00 90.88 94 SER A CA 1
ATOM 723 C C . SER A 1 94 ? -3.575 -14.416 -2.788 1.00 90.88 94 SER A C 1
ATOM 725 O O . SER A 1 94 ? -3.856 -13.906 -3.868 1.00 90.88 94 SER A O 1
ATOM 727 N N . GLN A 1 95 ? -4.485 -14.509 -1.824 1.00 94.00 95 GLN A N 1
ATOM 728 C CA . GLN A 1 95 ? -5.810 -13.913 -1.950 1.00 94.00 95 GLN A CA 1
ATOM 729 C C . GLN A 1 95 ? -5.765 -12.438 -1.548 1.00 94.00 95 GLN A C 1
ATOM 731 O O . GLN A 1 95 ? -5.108 -12.051 -0.578 1.00 94.00 95 GLN A O 1
ATOM 736 N N . ALA A 1 96 ? -6.441 -11.588 -2.317 1.00 95.56 96 ALA A N 1
ATOM 737 C CA . ALA A 1 96 ? -6.460 -10.152 -2.073 1.00 95.56 96 ALA A CA 1
ATOM 738 C C . ALA A 1 96 ? -7.725 -9.504 -2.631 1.00 95.56 96 ALA A C 1
ATOM 740 O O . ALA A 1 96 ? -8.232 -9.904 -3.682 1.00 95.56 96 ALA A O 1
ATOM 741 N N . LEU A 1 97 ? -8.201 -8.474 -1.934 1.00 96.81 97 LEU A N 1
ATOM 742 C CA . LEU A 1 97 ? -9.341 -7.662 -2.344 1.00 96.81 97 LEU A CA 1
ATOM 743 C C . LEU A 1 97 ? -8.916 -6.200 -2.448 1.00 96.81 97 LEU A C 1
ATOM 745 O O . LEU A 1 97 ? -8.440 -5.625 -1.466 1.00 96.81 97 LEU A O 1
ATOM 749 N N . TRP A 1 98 ? -9.155 -5.586 -3.603 1.00 97.06 98 TRP A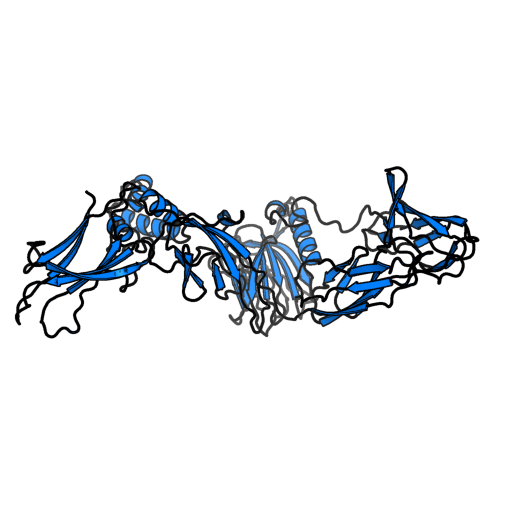 N 1
ATOM 750 C CA . TRP A 1 98 ? -9.136 -4.137 -3.762 1.00 97.06 98 TRP A CA 1
ATOM 751 C C . TRP A 1 98 ? -10.526 -3.643 -4.139 1.00 97.06 98 TRP A C 1
ATOM 753 O O . TRP A 1 98 ? -11.216 -4.274 -4.937 1.00 97.06 98 TRP A O 1
ATOM 763 N N . ILE A 1 99 ? -10.913 -2.499 -3.586 1.00 97.56 99 ILE A N 1
ATOM 764 C CA . ILE A 1 99 ? -12.140 -1.792 -3.950 1.00 97.56 99 ILE A CA 1
ATOM 765 C C . ILE A 1 99 ? -11.751 -0.392 -4.396 1.00 97.56 99 ILE A C 1
ATOM 767 O O . ILE A 1 99 ? -11.032 0.308 -3.682 1.00 97.56 99 ILE A O 1
ATOM 771 N N . ASP A 1 100 ? -12.172 -0.020 -5.601 1.00 97.19 100 ASP A N 1
ATOM 772 C CA . ASP A 1 100 ? -11.861 1.261 -6.238 1.00 97.19 100 ASP A CA 1
ATOM 773 C C . ASP A 1 100 ? -10.349 1.549 -6.240 1.00 97.19 100 ASP A C 1
ATOM 775 O O . ASP A 1 100 ? -9.900 2.665 -6.015 1.00 97.19 100 ASP A O 1
ATOM 779 N N . GLY A 1 101 ? -9.531 0.512 -6.440 1.00 94.88 101 GLY A N 1
ATOM 780 C CA . GLY A 1 101 ? -8.067 0.593 -6.440 1.00 94.88 101 GLY A CA 1
ATOM 781 C C . GLY A 1 101 ? -7.401 0.664 -5.056 1.00 94.88 101 GLY A C 1
ATOM 782 O O . GLY A 1 101 ? -6.170 0.583 -4.976 1.00 94.88 101 GLY A O 1
ATOM 783 N N . ARG A 1 102 ? -8.162 0.761 -3.954 1.00 93.44 102 ARG A N 1
ATOM 784 C CA . ARG A 1 102 ? -7.644 0.697 -2.573 1.00 93.44 102 ARG A CA 1
ATOM 785 C C . ARG A 1 102 ? -7.579 -0.751 -2.092 1.00 93.44 102 ARG A C 1
ATOM 787 O O . ARG A 1 102 ? -8.570 -1.469 -2.160 1.00 93.44 102 ARG A O 1
ATOM 794 N N . LEU A 1 103 ? -6.425 -1.170 -1.569 1.00 94.25 103 LEU A N 1
ATOM 795 C CA . LEU A 1 103 ? -6.271 -2.490 -0.951 1.00 94.25 103 LEU A CA 1
ATOM 796 C C . LEU A 1 103 ? -7.111 -2.561 0.330 1.00 94.25 103 LEU A C 1
ATOM 798 O O . LEU A 1 103 ? -6.942 -1.727 1.218 1.00 94.25 103 LEU A O 1
ATOM 802 N N . VAL A 1 104 ? -7.999 -3.551 0.410 1.00 94.69 104 VAL A N 1
ATOM 803 C CA . VAL A 1 104 ? -8.852 -3.816 1.578 1.00 94.69 104 VAL A CA 1
ATOM 804 C C . VAL A 1 104 ? -8.185 -4.819 2.505 1.00 94.69 104 VAL A C 1
ATOM 806 O O . VAL A 1 104 ? -8.100 -4.598 3.708 1.00 94.69 104 VAL A O 1
ATOM 809 N N . GLY A 1 105 ? -7.689 -5.919 1.946 1.00 95.38 105 GLY A N 1
ATOM 810 C CA . GLY A 1 105 ? -7.087 -6.974 2.742 1.00 95.38 105 GLY A CA 1
ATOM 811 C C . GLY A 1 105 ? -6.389 -8.028 1.901 1.00 95.38 105 GLY A C 1
ATOM 812 O O . GLY A 1 105 ? -6.568 -8.097 0.682 1.00 95.38 105 GLY A O 1
ATOM 813 N N . LEU A 1 106 ? -5.594 -8.839 2.587 1.00 95.62 106 LEU A N 1
ATOM 814 C CA . LEU A 1 106 ? -4.799 -9.936 2.059 1.00 95.62 106 LEU A CA 1
ATOM 815 C C . LEU A 1 106 ? -5.010 -11.160 2.945 1.00 95.62 106 LEU A C 1
ATOM 817 O O . LEU A 1 106 ? -5.039 -11.039 4.168 1.00 95.62 106 LEU A O 1
ATOM 821 N N . GLN A 1 107 ? -5.100 -12.337 2.345 1.00 94.12 107 GLN A N 1
ATOM 822 C CA . GLN A 1 107 ? -5.104 -13.611 3.055 1.00 94.12 107 GLN A CA 1
ATOM 823 C C . GLN A 1 107 ? -4.352 -14.654 2.240 1.00 94.12 107 GLN A C 1
ATOM 825 O O . GLN A 1 107 ? -4.196 -14.514 1.031 1.00 94.12 107 GLN A O 1
ATOM 830 N N . ALA A 1 108 ? -3.907 -15.707 2.915 1.00 91.31 108 ALA A N 1
ATOM 831 C CA . ALA A 1 108 ? -3.214 -16.811 2.281 1.00 91.31 108 ALA A CA 1
ATOM 832 C C . ALA A 1 108 ? -3.907 -18.127 2.629 1.00 91.31 108 ALA A C 1
ATOM 834 O O . ALA A 1 108 ? -3.971 -18.536 3.788 1.00 91.31 108 ALA A O 1
ATOM 835 N N . HIS A 1 109 ? -4.426 -18.794 1.604 1.00 90.06 109 HIS A N 1
ATOM 836 C CA . HIS A 1 109 ? -4.991 -20.129 1.709 1.00 90.06 109 HIS A CA 1
ATOM 837 C C . HIS A 1 109 ? -4.575 -20.988 0.516 1.00 90.06 109 HIS A C 1
ATOM 839 O O . HIS A 1 109 ? -4.585 -20.522 -0.622 1.00 90.06 109 HIS A O 1
ATOM 845 N N . GLN A 1 110 ? -4.255 -22.259 0.768 1.00 87.50 110 GLN A N 1
ATOM 846 C CA . GLN A 1 110 ? -3.696 -23.173 -0.237 1.00 87.50 110 GLN A CA 1
ATOM 847 C C . GLN A 1 110 ? -4.614 -23.407 -1.442 1.00 87.50 110 GLN A C 1
ATOM 849 O O . GLN A 1 110 ? -4.128 -23.692 -2.532 1.00 87.50 110 GLN A O 1
ATOM 854 N N . ASN A 1 111 ? -5.930 -23.273 -1.267 1.00 85.56 111 ASN A N 1
ATOM 855 C CA . ASN A 1 111 ? -6.885 -23.420 -2.359 1.00 85.56 111 ASN A CA 1
ATOM 856 C C . ASN A 1 111 ? -7.191 -22.060 -2.998 1.00 85.56 111 ASN A C 1
ATOM 858 O O . ASN A 1 111 ? -7.542 -21.103 -2.305 1.00 85.56 111 ASN A O 1
ATOM 862 N N . GLY A 1 112 ? -7.087 -22.003 -4.327 1.00 84.56 112 GLY A N 1
ATOM 863 C CA . GLY A 1 112 ? -7.607 -20.896 -5.126 1.00 84.56 112 GLY A CA 1
ATOM 864 C C . GLY A 1 112 ? -9.126 -20.975 -5.281 1.00 84.56 112 GLY A C 1
ATOM 865 O O . GLY A 1 112 ? -9.772 -21.851 -4.704 1.00 84.56 112 GLY A O 1
ATOM 866 N N . ALA A 1 113 ? -9.695 -20.051 -6.051 1.00 88.00 113 ALA A N 1
ATOM 867 C CA . ALA A 1 113 ? -11.111 -20.117 -6.401 1.00 88.00 113 ALA A CA 1
ATOM 868 C C . ALA A 1 113 ? -11.402 -21.258 -7.387 1.00 88.00 113 ALA A C 1
ATOM 870 O O . ALA A 1 113 ? -10.555 -21.630 -8.206 1.00 88.00 113 ALA A O 1
ATOM 871 N N . LEU A 1 114 ? -12.621 -21.792 -7.318 1.00 90.00 114 LEU A N 1
ATOM 872 C CA . LEU A 1 114 ? -13.151 -22.720 -8.312 1.00 90.00 114 LEU A CA 1
ATOM 873 C C . LEU A 1 114 ? -13.354 -22.025 -9.666 1.00 90.00 114 LEU A C 1
ATOM 875 O O . LEU A 1 114 ? -13.227 -20.806 -9.804 1.00 90.00 114 LEU A O 1
ATOM 879 N N . ALA A 1 115 ? -13.683 -22.825 -10.680 1.00 90.06 115 ALA A N 1
ATOM 880 C CA . ALA A 1 115 ? -13.952 -22.319 -12.013 1.00 90.06 115 ALA A CA 1
ATOM 881 C C . ALA A 1 115 ? -15.063 -21.255 -11.999 1.00 90.06 115 ALA A C 1
ATOM 883 O O . ALA A 1 115 ? -16.112 -21.447 -11.382 1.00 90.06 115 ALA A O 1
ATOM 884 N N . ILE A 1 116 ? -14.837 -20.160 -12.726 1.00 91.50 116 ILE A N 1
ATOM 885 C CA . ILE A 1 116 ? -15.862 -19.146 -12.985 1.00 91.50 116 ILE A CA 1
ATOM 886 C C . ILE A 1 116 ? -16.661 -19.607 -14.200 1.00 91.50 116 ILE A C 1
ATOM 888 O O . ILE A 1 116 ? -16.160 -19.603 -15.329 1.00 91.50 116 ILE A O 1
ATOM 892 N N . ASP A 1 117 ? -17.890 -20.048 -13.950 1.00 90.81 117 ASP A N 1
ATOM 893 C CA . ASP A 1 117 ? -18.771 -20.704 -14.918 1.00 90.81 117 ASP A CA 1
ATOM 894 C C . ASP A 1 117 ? -20.117 -19.990 -15.105 1.00 90.81 117 ASP A C 1
ATOM 896 O O . ASP A 1 117 ? -20.868 -20.324 -16.026 1.00 90.81 117 ASP A O 1
ATOM 900 N N . LYS A 1 118 ? -20.420 -18.981 -14.280 1.00 91.25 118 LYS A N 1
ATOM 901 C CA . LYS A 1 118 ? -21.683 -18.238 -14.331 1.00 91.25 118 LYS A CA 1
ATOM 902 C C . LYS A 1 118 ? -21.485 -16.737 -14.162 1.00 91.25 118 LYS A C 1
ATOM 904 O O . LYS A 1 118 ? -20.441 -16.273 -13.722 1.00 91.25 118 LYS A O 1
ATOM 909 N N . VAL A 1 119 ? -22.530 -15.975 -14.482 1.00 91.50 119 VAL A N 1
ATOM 910 C CA . VAL A 1 119 ? -22.689 -14.571 -14.088 1.00 91.50 119 VAL A CA 1
ATOM 911 C C . VAL A 1 119 ? -24.109 -14.351 -13.558 1.00 91.50 119 VAL A C 1
ATOM 913 O O . VAL A 1 119 ? -25.077 -14.714 -14.228 1.00 91.50 119 VAL A O 1
ATOM 916 N N . GLY A 1 120 ? -24.229 -13.746 -12.375 1.00 89.00 120 GLY A N 1
ATOM 917 C CA . GLY A 1 120 ? -25.497 -13.407 -11.719 1.00 89.00 120 GLY A CA 1
ATOM 918 C C . GLY A 1 120 ? -26.005 -14.413 -10.679 1.00 89.00 120 GLY A C 1
ATOM 919 O O . GLY A 1 120 ? -27.145 -14.294 -10.240 1.00 89.00 120 GLY A O 1
ATOM 920 N N . GLU A 1 121 ? -25.212 -15.411 -10.274 1.00 88.12 121 GLU A N 1
ATOM 921 C CA . GLU A 1 121 ? -25.678 -16.424 -9.316 1.00 88.12 121 GLU A CA 1
ATOM 922 C C . GLU A 1 121 ? -25.939 -15.820 -7.921 1.00 88.12 121 GLU A C 1
ATOM 924 O O . GLU A 1 121 ? -25.082 -15.168 -7.317 1.00 88.12 121 GLU A O 1
ATOM 929 N N . SER A 1 122 ? -27.158 -16.036 -7.408 1.00 87.12 122 SER A N 1
ATOM 930 C CA . SER A 1 122 ? -27.634 -15.487 -6.129 1.00 87.12 122 SER A CA 1
ATOM 931 C C . SER A 1 122 ? -27.427 -13.969 -6.010 1.00 87.12 122 SER A C 1
ATOM 933 O O . SER A 1 122 ? -27.089 -13.467 -4.941 1.00 87.12 122 SER A O 1
ATOM 935 N N . PHE A 1 123 ? -27.565 -13.230 -7.113 1.00 90.56 123 PHE A N 1
ATOM 936 C CA . PHE A 1 123 ? -27.281 -11.800 -7.159 1.00 90.56 123 PHE A CA 1
ATOM 937 C C . PHE A 1 123 ? -28.529 -10.988 -7.509 1.00 90.56 123 PHE A C 1
ATOM 939 O O . PHE A 1 123 ? -29.136 -11.182 -8.557 1.00 90.56 123 PHE A O 1
ATOM 946 N N . ASP A 1 124 ? -28.873 -10.038 -6.639 1.00 91.31 124 ASP A N 1
ATOM 947 C CA . ASP A 1 124 ? -29.901 -9.027 -6.889 1.00 91.31 124 ASP A CA 1
ATOM 948 C C . ASP A 1 124 ? -29.246 -7.662 -7.064 1.00 91.31 124 ASP A C 1
ATOM 950 O O . ASP A 1 124 ? -28.767 -7.044 -6.103 1.00 91.31 124 ASP A O 1
ATOM 954 N N . GLY A 1 125 ? -29.165 -7.191 -8.302 1.00 92.88 125 GLY A N 1
ATOM 955 C CA . GLY A 1 125 ? -28.380 -6.002 -8.571 1.00 92.88 125 GLY A CA 1
ATOM 956 C C . GLY A 1 125 ? -28.099 -5.741 -10.030 1.00 92.88 125 GLY A C 1
ATOM 957 O O . GLY A 1 125 ? -28.778 -6.222 -10.936 1.00 92.88 125 GLY A O 1
ATOM 958 N N . GLN A 1 126 ? -27.081 -4.921 -10.247 1.00 94.38 126 GLN A N 1
ATOM 959 C CA . GLN A 1 126 ? -26.661 -4.457 -11.554 1.00 94.38 126 GLN A CA 1
ATOM 960 C C . GLN A 1 126 ? -25.170 -4.717 -11.750 1.00 94.38 126 GLN A C 1
ATOM 962 O O . GLN A 1 126 ? -24.365 -4.424 -10.869 1.00 94.38 126 GLN A O 1
ATOM 967 N N . ILE A 1 127 ? -24.811 -5.238 -12.921 1.00 95.31 127 ILE A N 1
ATOM 968 C CA . ILE A 1 127 ? -23.433 -5.469 -13.360 1.00 95.31 127 ILE A CA 1
ATOM 969 C C . ILE A 1 127 ? -23.191 -4.628 -14.608 1.00 95.31 127 ILE A C 1
ATOM 971 O O . ILE A 1 127 ? -23.972 -4.668 -15.563 1.00 95.31 127 ILE A O 1
ATOM 975 N N . ALA A 1 128 ? -22.104 -3.867 -14.592 1.00 96.62 128 ALA A N 1
ATOM 976 C CA . ALA A 1 128 ? -21.650 -3.078 -15.725 1.00 96.62 128 ALA A CA 1
ATOM 977 C C . ALA A 1 128 ? -20.588 -3.833 -16.536 1.00 96.62 128 ALA A C 1
ATOM 979 O O . ALA A 1 128 ? -20.684 -3.905 -17.760 1.00 96.62 128 ALA A O 1
ATOM 980 N N . GLU A 1 129 ? -19.605 -4.443 -15.868 1.00 96.06 129 GLU A N 1
ATOM 981 C CA . GLU A 1 129 ? -18.519 -5.156 -16.544 1.00 96.06 129 GLU A CA 1
ATOM 982 C C . GLU A 1 129 ? -17.884 -6.229 -15.660 1.00 96.06 129 GLU A C 1
ATOM 984 O O . GLU A 1 129 ? -17.763 -6.056 -14.446 1.00 96.06 129 GLU A O 1
ATOM 989 N N . VAL A 1 130 ? -17.463 -7.323 -16.298 1.00 94.75 130 VAL A N 1
ATOM 990 C CA . VAL A 1 130 ? -16.728 -8.433 -15.688 1.00 94.75 130 VAL A CA 1
ATOM 991 C C . VAL A 1 130 ? -15.515 -8.734 -16.559 1.00 94.75 130 VAL A C 1
ATOM 993 O O . VAL A 1 130 ? -15.669 -8.963 -17.759 1.00 94.75 130 VAL A O 1
ATOM 996 N N . LEU A 1 131 ? -14.329 -8.779 -15.959 1.00 95.69 131 LEU A N 1
ATOM 997 C CA . LEU A 1 131 ? -13.102 -9.263 -16.590 1.00 95.69 131 LEU A CA 1
ATOM 998 C C . LEU A 1 131 ? -12.515 -10.372 -15.719 1.00 95.69 131 LEU A C 1
ATOM 1000 O O . LEU A 1 131 ? -12.369 -10.193 -14.513 1.00 95.69 131 LEU A O 1
ATOM 1004 N N . VAL A 1 132 ? -12.162 -11.504 -16.323 1.00 94.19 132 VAL A N 1
ATOM 1005 C CA . VAL A 1 132 ? -11.558 -12.646 -15.626 1.00 94.19 132 VAL A CA 1
ATOM 1006 C C . VAL A 1 132 ? -10.288 -13.043 -16.364 1.00 94.19 132 VAL A C 1
ATOM 1008 O O . VAL A 1 132 ? -10.307 -13.209 -17.582 1.00 94.19 132 VAL A O 1
ATOM 1011 N N . PHE A 1 133 ? -9.199 -13.199 -15.621 1.00 93.56 133 PHE A N 1
ATOM 1012 C CA . PHE A 1 133 ? -7.890 -13.579 -16.134 1.00 93.56 133 PHE A CA 1
ATOM 1013 C C . PHE A 1 133 ? -7.449 -14.892 -15.491 1.00 93.56 133 PHE A C 1
ATOM 1015 O O . PHE A 1 133 ? -7.470 -15.033 -14.268 1.00 93.56 133 PHE A O 1
ATOM 1022 N N . ASP A 1 134 ? -7.013 -15.838 -16.319 1.00 92.44 134 ASP A N 1
ATOM 1023 C CA . ASP A 1 134 ? -6.365 -17.097 -15.925 1.00 92.44 134 ASP A CA 1
ATOM 1024 C C . ASP A 1 134 ? -4.844 -16.945 -15.727 1.00 92.44 134 ASP A C 1
ATOM 1026 O O . ASP A 1 134 ? -4.144 -17.898 -15.390 1.00 92.44 134 ASP A O 1
ATOM 1030 N N . LYS A 1 135 ? -4.329 -15.728 -15.923 1.00 91.19 135 LYS A N 1
ATOM 1031 C CA . LYS A 1 135 ? -2.935 -15.340 -15.707 1.00 91.19 135 LYS A CA 1
ATOM 1032 C C . LYS A 1 135 ? -2.841 -14.257 -14.649 1.00 91.19 135 LYS A C 1
ATOM 1034 O O . LYS A 1 135 ? -3.770 -13.471 -14.463 1.00 91.19 135 LYS A O 1
ATOM 1039 N N . GLU A 1 136 ? -1.692 -14.207 -13.986 1.00 89.31 136 GLU A N 1
ATOM 1040 C CA . GLU A 1 136 ? -1.394 -13.142 -13.039 1.00 89.31 136 GLU A CA 1
ATOM 1041 C C . GLU A 1 136 ? -1.355 -11.777 -13.734 1.00 89.31 136 GLU A C 1
ATOM 1043 O O . GLU A 1 136 ? -0.952 -11.633 -14.891 1.00 89.31 136 GLU A O 1
ATOM 1048 N N . VAL A 1 137 ? -1.800 -10.765 -12.994 1.00 93.19 137 VAL A N 1
ATOM 1049 C CA . VAL A 1 137 ? -1.798 -9.368 -13.411 1.00 93.19 137 VAL A CA 1
ATOM 1050 C C . VAL A 1 137 ? -0.911 -8.609 -12.431 1.00 93.19 137 VAL A C 1
ATOM 1052 O O . VAL A 1 137 ? -1.220 -8.532 -11.241 1.00 93.19 137 VAL A O 1
ATOM 1055 N N . ASN A 1 138 ? 0.200 -8.058 -12.925 1.00 92.50 138 ASN A N 1
ATOM 1056 C CA . ASN A 1 138 ? 1.104 -7.247 -12.109 1.00 92.50 138 ASN A CA 1
ATOM 1057 C C . ASN A 1 138 ? 0.464 -5.921 -11.665 1.00 92.50 138 ASN A C 1
ATOM 1059 O O . ASN A 1 138 ? -0.570 -5.501 -12.191 1.00 92.50 138 ASN A O 1
ATOM 1063 N N . LEU A 1 139 ? 1.112 -5.224 -10.725 1.00 93.31 139 LEU A N 1
ATOM 1064 C CA . LEU A 1 139 ? 0.623 -3.953 -10.181 1.00 93.31 139 LEU A CA 1
ATOM 1065 C C . LEU A 1 139 ? 0.281 -2.927 -11.275 1.00 93.31 139 LEU A C 1
ATOM 1067 O O . LEU A 1 139 ? -0.794 -2.325 -11.242 1.00 93.31 139 LEU A O 1
ATOM 1071 N N . VAL A 1 140 ? 1.183 -2.740 -12.243 1.00 92.81 140 VAL A N 1
ATOM 1072 C CA . VAL A 1 140 ? 1.043 -1.733 -13.307 1.00 92.81 140 VAL A CA 1
ATOM 1073 C C . VAL A 1 140 ? -0.175 -2.031 -14.183 1.00 92.81 140 VAL A C 1
ATOM 1075 O O . VAL A 1 140 ? -0.975 -1.138 -14.465 1.00 92.81 140 VAL A O 1
ATOM 1078 N N . ASN A 1 141 ? -0.352 -3.286 -14.597 1.00 93.31 141 ASN A N 1
ATOM 1079 C CA . ASN A 1 141 ? -1.482 -3.691 -15.426 1.00 93.31 141 ASN A CA 1
ATOM 1080 C C . ASN A 1 141 ? -2.790 -3.709 -14.632 1.00 93.31 141 ASN A C 1
ATOM 1082 O O . ASN A 1 141 ? -3.817 -3.311 -15.177 1.00 93.31 141 ASN A O 1
ATOM 1086 N N . ARG A 1 142 ? -2.763 -4.076 -13.344 1.00 96.06 142 ARG A N 1
ATOM 1087 C CA . ARG A 1 142 ? -3.933 -3.985 -12.459 1.00 96.06 142 ARG A CA 1
ATOM 1088 C C . ARG A 1 142 ? -4.436 -2.546 -12.392 1.00 96.06 142 ARG A C 1
ATOM 1090 O O . ARG A 1 142 ? -5.601 -2.308 -12.690 1.00 96.06 142 ARG A O 1
ATOM 1097 N N . GLN A 1 143 ? -3.554 -1.589 -12.096 1.00 96.06 143 GLN A N 1
ATOM 1098 C CA . GLN A 1 143 ? -3.912 -0.168 -12.037 1.00 96.06 143 GLN A CA 1
ATOM 1099 C C . GLN A 1 143 ? -4.396 0.362 -13.393 1.00 96.06 143 GLN A C 1
ATOM 1101 O O . GLN A 1 143 ? -5.331 1.158 -13.439 1.00 96.06 143 GLN A O 1
ATOM 1106 N N . LYS A 1 144 ? -3.818 -0.097 -14.514 1.00 94.56 144 LYS A N 1
ATOM 1107 C CA . LYS A 1 144 ? -4.334 0.220 -15.860 1.00 94.56 144 LYS A CA 1
ATOM 1108 C C . LYS A 1 144 ? -5.756 -0.298 -16.059 1.00 94.56 144 LYS A C 1
ATOM 1110 O O . LYS A 1 144 ? -6.598 0.436 -16.559 1.00 94.56 144 LYS A O 1
ATOM 1115 N N . ILE A 1 145 ? -6.052 -1.537 -15.677 1.00 96.94 145 ILE A N 1
ATOM 1116 C CA . ILE A 1 145 ? -7.399 -2.106 -15.822 1.00 96.94 145 ILE A CA 1
ATOM 1117 C C . ILE A 1 145 ? -8.391 -1.374 -14.905 1.00 96.94 145 ILE A C 1
ATOM 1119 O O . ILE A 1 145 ? -9.459 -0.976 -15.364 1.00 96.94 145 ILE A O 1
ATOM 1123 N N . GLU A 1 146 ? -8.020 -1.113 -13.650 1.00 97.69 146 GLU A N 1
ATOM 1124 C CA . GLU A 1 146 ? -8.825 -0.329 -12.700 1.00 97.69 146 GLU A CA 1
ATOM 1125 C C . GLU A 1 146 ? -9.095 1.084 -13.230 1.00 97.69 146 GLU A C 1
ATOM 1127 O O . GLU A 1 146 ? -10.241 1.522 -13.257 1.00 97.69 146 GLU A O 1
ATOM 1132 N N . GLY A 1 147 ? -8.067 1.767 -13.740 1.00 97.44 147 GLY A N 1
ATOM 1133 C CA . GLY A 1 147 ? -8.191 3.072 -14.384 1.00 97.44 147 GLY A CA 1
ATOM 1134 C C . GLY A 1 147 ? -9.125 3.049 -15.591 1.00 97.44 147 GLY A C 1
ATOM 1135 O O . GLY A 1 147 ? -9.987 3.913 -15.726 1.00 97.44 147 GLY A O 1
ATOM 1136 N N . TYR A 1 148 ? -9.004 2.039 -16.453 1.00 96.88 148 TYR A N 1
ATOM 1137 C CA . TYR A 1 148 ? -9.884 1.871 -17.609 1.00 96.88 148 TYR A CA 1
ATOM 1138 C C . TYR A 1 148 ? -11.341 1.731 -17.182 1.00 96.88 148 TYR A C 1
ATOM 1140 O O . TYR A 1 148 ? -12.197 2.453 -17.693 1.00 96.88 148 TYR A O 1
ATOM 1148 N N . LEU A 1 149 ? -11.615 0.834 -16.231 1.00 98.00 149 LEU A N 1
ATOM 1149 C CA . LEU A 1 149 ? -12.959 0.618 -15.705 1.00 98.00 149 LEU A CA 1
ATOM 1150 C C . LEU A 1 149 ? -13.494 1.903 -15.067 1.00 98.00 149 LEU A C 1
ATOM 1152 O O . LEU A 1 149 ? -14.624 2.300 -15.345 1.00 98.00 149 LEU A O 1
ATOM 1156 N N . ALA A 1 150 ? -12.668 2.606 -14.294 1.00 98.06 150 ALA A N 1
ATOM 1157 C CA . ALA A 1 150 ? -13.075 3.828 -13.623 1.00 98.06 150 ALA A CA 1
ATOM 1158 C C . ALA A 1 150 ? -13.462 4.935 -14.605 1.00 98.06 150 ALA A C 1
ATOM 1160 O O . ALA A 1 150 ? -14.520 5.542 -14.465 1.00 98.06 150 ALA A O 1
ATOM 1161 N N . HIS A 1 151 ? -12.662 5.165 -15.643 1.00 96.75 151 HIS A N 1
ATOM 1162 C CA . HIS A 1 151 ? -12.974 6.165 -16.667 1.00 96.75 151 HIS A CA 1
ATOM 1163 C C . HIS A 1 151 ? -14.146 5.754 -17.553 1.00 96.75 151 HIS A C 1
ATOM 1165 O O . HIS A 1 151 ? -15.029 6.563 -17.840 1.00 96.75 151 HIS A O 1
ATOM 1171 N N . LYS A 1 152 ? -14.209 4.481 -17.953 1.00 95.62 152 LYS A N 1
ATOM 1172 C CA . LYS A 1 152 ? -15.311 3.958 -18.766 1.00 95.62 152 LYS A CA 1
ATOM 1173 C C . LYS A 1 152 ? -16.652 4.101 -18.055 1.00 95.62 152 LYS A C 1
ATOM 1175 O O . LYS A 1 152 ? -17.634 4.442 -18.712 1.00 95.62 152 LYS A O 1
ATOM 1180 N N . TRP A 1 153 ? -16.692 3.877 -16.746 1.00 97.25 153 TRP A N 1
ATOM 1181 C CA . TRP A 1 153 ? -17.923 3.843 -15.957 1.00 97.25 153 TRP A CA 1
ATOM 1182 C C . TRP A 1 153 ? -18.156 5.091 -15.093 1.00 97.25 153 TRP A C 1
ATOM 1184 O O . TRP A 1 153 ? -19.121 5.124 -14.335 1.00 97.25 153 TRP A O 1
ATOM 1194 N N . GLY A 1 154 ? -17.336 6.138 -15.233 1.00 96.81 154 GLY A N 1
ATOM 1195 C CA . GLY A 1 154 ? -17.514 7.405 -14.508 1.00 96.81 154 GLY A CA 1
ATOM 1196 C C . GLY A 1 154 ? -17.244 7.303 -13.000 1.00 96.81 154 GLY A C 1
ATOM 1197 O O . GLY A 1 154 ? -17.829 8.042 -12.213 1.00 96.81 154 GLY A O 1
ATOM 1198 N N . LEU A 1 155 ? -16.380 6.370 -12.598 1.00 97.81 155 LEU A N 1
ATOM 1199 C CA . LEU A 1 155 ? -16.001 6.067 -11.214 1.00 97.81 155 LEU A CA 1
ATOM 1200 C C . LEU A 1 155 ? -14.577 6.542 -10.868 1.00 97.81 155 LEU A C 1
ATOM 1202 O O . LEU A 1 155 ? -14.091 6.310 -9.767 1.00 97.81 155 LEU A O 1
ATOM 1206 N N . ASN A 1 156 ? -13.886 7.238 -11.773 1.00 97.00 156 ASN A N 1
ATOM 1207 C CA . ASN A 1 156 ? -12.504 7.698 -11.573 1.00 97.00 156 ASN A CA 1
ATOM 1208 C C . ASN A 1 156 ? -12.323 8.609 -10.343 1.00 97.00 156 ASN A C 1
ATOM 1210 O O . ASN A 1 156 ? -11.254 8.614 -9.738 1.00 97.00 156 ASN A O 1
ATOM 1214 N N . GLY A 1 157 ? -13.377 9.311 -9.913 1.00 96.06 157 GLY A N 1
ATOM 1215 C CA . GLY A 1 157 ? -13.377 10.084 -8.667 1.00 96.06 157 GLY A CA 1
ATOM 1216 C C . GLY A 1 157 ? -13.246 9.244 -7.386 1.00 96.06 157 GLY A C 1
ATOM 1217 O O . GLY A 1 157 ? -12.826 9.790 -6.366 1.00 96.06 157 GLY A O 1
ATOM 1218 N N . GLN A 1 158 ? -13.567 7.944 -7.440 1.00 95.94 158 GLN A N 1
ATOM 1219 C CA . GLN A 1 158 ? -13.443 7.000 -6.319 1.00 95.94 158 GLN A CA 1
ATOM 1220 C C . GLN A 1 158 ? -12.013 6.460 -6.156 1.00 95.94 158 GLN A C 1
ATOM 1222 O O . GLN A 1 158 ? -11.657 5.992 -5.076 1.00 95.94 158 GLN A O 1
ATOM 1227 N N . LEU A 1 159 ? -11.176 6.553 -7.198 1.00 96.62 159 LEU A N 1
ATOM 1228 C CA . LEU A 1 159 ? -9.795 6.080 -7.141 1.00 96.62 159 LEU A CA 1
ATOM 1229 C C . LEU A 1 159 ? -8.964 6.894 -6.123 1.00 96.62 159 LEU A C 1
ATOM 1231 O O . LEU A 1 159 ? -9.131 8.119 -6.030 1.00 96.62 159 LEU A O 1
ATOM 1235 N N . PRO A 1 160 ? -8.009 6.259 -5.409 1.00 93.44 160 PRO A N 1
ATOM 1236 C CA . PRO A 1 160 ? -7.102 6.932 -4.489 1.00 93.44 160 PRO A CA 1
ATOM 1237 C C . PRO A 1 160 ? -6.382 8.117 -5.128 1.00 93.44 160 PRO A C 1
ATOM 1239 O O . PRO A 1 160 ? -6.008 8.066 -6.296 1.00 93.44 160 PRO A O 1
ATOM 1242 N N . ASN A 1 161 ? -6.085 9.151 -4.334 1.00 90.38 161 ASN A N 1
ATOM 1243 C CA . ASN A 1 161 ? -5.404 10.364 -4.807 1.00 90.38 161 ASN A CA 1
ATOM 1244 C C . ASN A 1 161 ? -4.092 10.088 -5.567 1.00 90.38 161 ASN A C 1
ATOM 1246 O O . ASN A 1 161 ? -3.771 10.833 -6.486 1.00 90.38 161 ASN A O 1
ATOM 1250 N N . LEU A 1 162 ? -3.358 9.039 -5.180 1.00 89.25 162 LEU A N 1
ATOM 1251 C CA . LEU A 1 162 ? -2.084 8.631 -5.784 1.00 89.25 162 LEU A CA 1
ATOM 1252 C C . LEU A 1 162 ? -2.236 7.575 -6.892 1.00 89.25 162 LEU A C 1
ATOM 1254 O O . LEU A 1 162 ? -1.237 7.087 -7.411 1.00 89.25 162 LEU A O 1
ATOM 1258 N N . HIS A 1 163 ? -3.461 7.182 -7.248 1.00 94.25 163 HIS A N 1
ATOM 1259 C CA . HIS A 1 163 ? -3.678 6.230 -8.330 1.00 94.25 163 HIS A CA 1
ATOM 1260 C C . HIS A 1 163 ? -3.294 6.875 -9.678 1.00 94.25 163 HIS A C 1
ATOM 1262 O O . HIS A 1 163 ? -3.852 7.930 -10.002 1.00 94.25 163 HIS A O 1
ATOM 1268 N N . PRO A 1 164 ? -2.418 6.255 -10.501 1.00 94.69 164 PRO A N 1
ATOM 1269 C CA . PRO A 1 164 ? -1.896 6.879 -11.726 1.00 94.69 164 PRO A CA 1
ATOM 1270 C C . PRO A 1 164 ? -2.975 7.328 -12.717 1.00 94.69 164 PRO A C 1
ATOM 1272 O O . PRO A 1 164 ? -2.787 8.290 -13.450 1.00 94.69 164 PRO A O 1
ATOM 1275 N N . TYR A 1 165 ? -4.122 6.644 -12.709 1.00 96.50 165 TYR A N 1
ATOM 1276 C CA . TYR A 1 165 ? -5.236 6.884 -13.629 1.00 96.50 165 TYR A CA 1
ATOM 1277 C C . TYR A 1 165 ? -6.460 7.536 -12.977 1.00 96.50 165 TYR A C 1
ATOM 1279 O O . TYR A 1 165 ? -7.579 7.388 -13.461 1.00 96.50 165 TYR A O 1
ATOM 1287 N N . ARG A 1 166 ? -6.288 8.221 -11.840 1.00 96.12 166 ARG A N 1
ATOM 1288 C CA . ARG A 1 166 ? -7.400 8.945 -11.201 1.00 96.12 166 ARG A CA 1
ATOM 1289 C C . ARG A 1 166 ? -7.930 10.078 -12.083 1.00 96.12 166 ARG A C 1
ATOM 1291 O O . ARG A 1 166 ? -9.141 10.253 -12.216 1.00 96.12 166 ARG A O 1
ATOM 1298 N N . VAL A 1 167 ? -7.012 10.857 -12.654 1.00 95.62 167 VAL A N 1
ATOM 1299 C CA . VAL A 1 167 ? -7.333 12.044 -13.461 1.00 95.62 167 VAL A CA 1
ATOM 1300 C C . VAL A 1 167 ? -7.421 11.690 -14.934 1.00 95.62 167 VAL A C 1
ATOM 1302 O O . VAL A 1 167 ? -8.439 11.978 -15.552 1.00 95.62 167 VAL A O 1
ATOM 1305 N N . ASP A 1 168 ? -6.399 11.023 -15.467 1.00 93.62 168 ASP A N 1
ATOM 1306 C CA . ASP A 1 168 ? -6.322 10.683 -16.885 1.00 93.62 168 ASP A CA 1
ATOM 1307 C C . ASP A 1 168 ? -6.594 9.191 -17.111 1.00 93.62 168 ASP A C 1
ATOM 1309 O O . ASP A 1 168 ? -6.132 8.354 -16.325 1.00 93.62 168 ASP A O 1
ATOM 1313 N N . PRO A 1 169 ? -7.335 8.822 -18.170 1.00 92.12 169 PRO A N 1
ATOM 1314 C CA . PRO A 1 169 ? -7.540 7.426 -18.508 1.00 92.12 169 PRO A CA 1
ATOM 1315 C C . PRO A 1 169 ? -6.227 6.775 -18.954 1.00 92.12 169 PRO A C 1
ATOM 1317 O O . PRO A 1 169 ? -5.383 7.420 -19.583 1.00 92.12 169 PRO A O 1
ATOM 1320 N N . PRO A 1 170 ? -6.049 5.470 -18.698 1.00 90.62 170 PRO A N 1
ATOM 1321 C CA . PRO A 1 170 ? -4.950 4.729 -19.293 1.00 90.62 170 PRO A CA 1
ATOM 1322 C C . PRO A 1 170 ? -5.100 4.728 -20.814 1.00 90.62 170 PRO A C 1
ATOM 1324 O O . PRO A 1 170 ? -6.191 4.519 -21.349 1.00 90.62 170 PRO A O 1
ATOM 1327 N N . SER A 1 171 ? -3.984 4.915 -21.514 1.00 81.12 171 SER A N 1
ATOM 1328 C CA . SER A 1 171 ? -3.964 4.752 -22.960 1.00 81.12 171 SER A CA 1
ATOM 1329 C C . SER A 1 171 ? -3.628 3.314 -23.350 1.00 81.12 171 SER A C 1
ATOM 1331 O O . SER A 1 171 ? -2.667 2.728 -22.851 1.00 81.12 171 SER A O 1
ATOM 1333 N N . PHE A 1 172 ? -4.391 2.771 -24.298 1.00 74.94 172 PHE A N 1
ATOM 1334 C CA . PHE A 1 172 ? -4.124 1.487 -24.956 1.00 74.94 172 PHE A CA 1
ATOM 1335 C C . PHE A 1 172 ? -3.557 1.677 -26.382 1.00 74.94 172 PHE A C 1
ATOM 1337 O O . PHE A 1 172 ? -3.554 0.732 -27.171 1.00 74.94 172 PHE A O 1
ATOM 1344 N N . GLY A 1 173 ? -3.111 2.902 -26.713 1.00 78.69 173 GLY A N 1
ATOM 1345 C CA . GLY A 1 173 ? -2.643 3.313 -28.043 1.00 78.69 173 GLY A CA 1
ATOM 1346 C C . GLY A 1 173 ? -2.271 4.806 -28.152 1.00 78.69 173 GLY A C 1
ATOM 1347 O O . GLY A 1 173 ? -1.999 5.467 -27.153 1.00 78.69 173 GLY A O 1
ATOM 1348 N N . GLY A 1 174 ? -2.283 5.369 -29.362 1.00 85.12 174 GLY A N 1
ATOM 1349 C CA . GLY A 1 174 ? -2.159 6.813 -29.612 1.00 85.12 174 GLY A CA 1
ATOM 1350 C C . GLY A 1 174 ? -0.737 7.331 -29.856 1.00 85.12 174 GLY A C 1
ATOM 1351 O O . GLY A 1 174 ? 0.137 6.600 -30.322 1.00 85.12 174 GLY A O 1
ATOM 1352 N N . ALA A 1 175 ? -0.529 8.632 -29.621 1.00 87.62 175 ALA A N 1
ATOM 1353 C CA . ALA A 1 175 ? 0.765 9.283 -29.825 1.00 87.62 175 ALA A CA 1
ATOM 1354 C C . ALA A 1 175 ? 1.814 8.761 -28.835 1.00 87.62 175 ALA A C 1
ATOM 1356 O O . ALA A 1 175 ? 1.507 8.416 -27.696 1.00 87.62 175 ALA A O 1
ATOM 1357 N N . GLN A 1 176 ? 3.060 8.720 -29.286 1.00 89.62 176 GLN A N 1
ATOM 1358 C CA . GLN A 1 176 ? 4.189 8.199 -28.527 1.00 89.62 176 GLN A CA 1
ATOM 1359 C C . GLN A 1 176 ? 5.458 8.979 -28.860 1.00 89.62 176 GLN A C 1
ATOM 1361 O O . GLN A 1 176 ? 5.536 9.672 -29.878 1.00 89.62 176 GLN A O 1
ATOM 1366 N N . GLU A 1 177 ? 6.463 8.826 -28.007 1.00 93.94 177 GLU A N 1
ATOM 1367 C CA . GLU A 1 177 ? 7.754 9.487 -28.141 1.00 93.94 177 GLU A CA 1
ATOM 1368 C C . GLU A 1 177 ? 8.893 8.472 -28.148 1.00 93.94 177 GLU A C 1
ATOM 1370 O O . GLU A 1 177 ? 8.754 7.359 -27.640 1.00 93.94 177 GLU A O 1
ATOM 1375 N N . ILE A 1 178 ? 10.024 8.879 -28.726 1.00 94.31 178 ILE A N 1
ATOM 1376 C CA . ILE A 1 178 ? 11.298 8.172 -28.617 1.00 94.31 178 ILE A CA 1
ATOM 1377 C C . ILE A 1 178 ? 12.119 8.865 -27.541 1.00 94.31 178 ILE A C 1
ATOM 1379 O O . ILE A 1 178 ? 12.264 10.091 -27.556 1.00 94.31 178 ILE A O 1
ATOM 1383 N N . ILE A 1 179 ? 12.702 8.078 -26.651 1.00 92.00 179 ILE A N 1
ATOM 1384 C CA . ILE A 1 179 ? 13.614 8.556 -25.627 1.00 92.00 179 ILE A CA 1
ATOM 1385 C C . ILE A 1 179 ? 14.956 7.847 -25.829 1.00 92.00 179 ILE A C 1
ATOM 1387 O O . ILE A 1 179 ? 15.019 6.633 -26.028 1.00 92.00 179 ILE A O 1
ATOM 1391 N N . TRP A 1 180 ? 16.038 8.623 -25.850 1.00 91.38 180 TRP A N 1
ATOM 1392 C CA . TRP A 1 180 ? 17.396 8.105 -25.994 1.00 91.38 180 TRP A CA 1
ATOM 1393 C C . TRP A 1 180 ? 17.922 7.601 -24.650 1.00 91.38 180 TRP A C 1
ATOM 1395 O O . TRP A 1 180 ? 17.788 8.272 -23.629 1.00 91.38 180 TRP A O 1
ATOM 1405 N N . GLY A 1 181 ? 18.542 6.424 -24.659 1.00 86.62 181 GLY A N 1
ATOM 1406 C CA . GLY A 1 181 ? 19.252 5.852 -23.519 1.00 86.62 181 GLY A CA 1
ATOM 1407 C C . GLY A 1 181 ? 20.767 6.014 -23.652 1.00 86.62 181 GLY A C 1
ATOM 1408 O O . GLY A 1 181 ? 21.296 6.250 -24.738 1.00 86.62 181 GLY A O 1
ATOM 1409 N N . GLY A 1 182 ? 21.483 5.863 -22.536 1.00 82.31 182 GLY A N 1
ATOM 1410 C CA . GLY A 1 182 ? 22.951 5.841 -22.532 1.00 82.31 182 GLY A CA 1
ATOM 1411 C C . GLY A 1 182 ? 23.624 7.172 -22.886 1.00 82.31 182 GLY A C 1
ATOM 1412 O O . GLY A 1 182 ? 24.784 7.166 -23.292 1.00 82.31 182 GLY A O 1
ATOM 1413 N N . LEU A 1 183 ? 22.920 8.300 -22.748 1.00 87.50 183 LEU A N 1
ATOM 1414 C CA . LEU A 1 183 ? 23.486 9.630 -22.965 1.00 87.50 183 LEU A CA 1
ATOM 1415 C C . LEU A 1 183 ? 24.355 10.070 -21.781 1.00 87.50 183 LEU A C 1
ATOM 1417 O O . LEU A 1 183 ? 24.096 9.730 -20.628 1.00 87.50 183 LEU A O 1
ATOM 1421 N N . THR A 1 184 ? 25.378 10.863 -22.077 1.00 83.81 184 THR A N 1
ATOM 1422 C CA . THR A 1 184 ? 26.228 11.545 -21.098 1.00 83.81 184 THR A CA 1
ATOM 1423 C C . THR A 1 184 ? 25.943 13.035 -21.097 1.00 83.81 184 THR A C 1
ATOM 1425 O O . THR A 1 184 ? 25.826 13.646 -22.163 1.00 83.81 184 THR A O 1
ATOM 1428 N N . GLU A 1 185 ? 25.881 13.610 -19.901 1.00 83.75 185 GLU A N 1
ATOM 1429 C CA . GLU A 1 185 ? 25.828 15.051 -19.702 1.00 83.75 185 GLU A CA 1
ATOM 1430 C C . GLU A 1 185 ? 27.161 15.685 -20.115 1.00 83.75 185 GLU A C 1
ATOM 1432 O O . GLU A 1 185 ? 28.240 15.245 -19.704 1.00 83.75 185 GLU A O 1
ATOM 1437 N N . VAL A 1 186 ? 27.094 16.727 -20.937 1.00 78.56 186 VAL A N 1
ATOM 1438 C CA . VAL A 1 186 ? 28.251 17.522 -21.334 1.00 78.56 186 VAL A CA 1
ATOM 1439 C C . VAL A 1 186 ? 27.912 18.990 -21.142 1.00 78.56 186 VAL A C 1
ATOM 1441 O O . VAL A 1 186 ? 27.064 19.530 -21.847 1.00 78.56 186 VAL A O 1
ATOM 1444 N N . THR A 1 187 ? 28.615 19.644 -20.220 1.00 79.00 187 THR A N 1
ATOM 1445 C CA . THR A 1 187 ? 28.542 21.096 -20.047 1.00 79.00 187 THR A CA 1
ATOM 1446 C C . THR A 1 187 ? 29.696 21.761 -20.783 1.00 79.00 187 THR A C 1
ATOM 1448 O O . THR A 1 187 ? 30.862 21.584 -20.424 1.00 79.00 187 THR A O 1
ATOM 1451 N N . GLU A 1 188 ? 29.371 22.553 -21.798 1.00 79.12 188 GLU A N 1
ATOM 1452 C CA . GLU A 1 188 ? 30.311 23.418 -22.511 1.00 79.12 188 GLU A CA 1
ATOM 1453 C C . GLU A 1 188 ? 29.743 24.838 -22.520 1.00 79.12 188 GLU A C 1
ATOM 1455 O O . GLU A 1 188 ? 28.569 25.044 -22.808 1.00 79.12 188 GLU A O 1
ATOM 1460 N N . ASN A 1 189 ? 30.561 25.838 -22.175 1.00 85.38 189 ASN A N 1
ATOM 1461 C CA . ASN A 1 189 ? 30.156 27.252 -22.164 1.00 85.38 189 ASN A CA 1
ATOM 1462 C C . ASN A 1 189 ? 28.872 27.548 -21.351 1.00 85.38 189 ASN A C 1
ATOM 1464 O O . ASN A 1 189 ? 28.041 28.344 -21.780 1.00 85.38 189 ASN A O 1
ATOM 1468 N N . ASN A 1 190 ? 28.704 26.915 -20.182 1.00 87.31 190 ASN A N 1
ATOM 1469 C CA . ASN A 1 190 ? 27.493 26.990 -19.343 1.00 87.31 190 ASN A CA 1
ATOM 1470 C C . ASN A 1 190 ? 26.197 26.490 -20.015 1.00 87.31 190 ASN A C 1
ATOM 1472 O O . ASN A 1 190 ? 25.109 26.749 -19.505 1.00 87.31 190 ASN A O 1
ATOM 1476 N N . VAL A 1 191 ? 26.297 25.752 -21.123 1.00 86.62 191 VAL A N 1
ATOM 1477 C CA . VAL A 1 191 ? 25.178 25.035 -21.737 1.00 86.62 191 VAL A CA 1
ATOM 1478 C C . VAL A 1 191 ? 25.373 23.547 -21.483 1.00 86.62 191 VAL A C 1
ATOM 1480 O O . VAL A 1 191 ? 26.412 22.981 -21.824 1.00 86.62 191 VAL A O 1
ATOM 1483 N N . THR A 1 192 ? 24.380 22.921 -20.858 1.00 84.94 192 THR A N 1
ATOM 1484 C CA . THR A 1 192 ? 24.352 21.475 -20.636 1.00 84.94 192 THR A CA 1
ATOM 1485 C C . THR A 1 192 ? 23.579 20.801 -21.763 1.00 84.94 192 THR A C 1
ATOM 1487 O O . THR A 1 192 ? 22.398 21.080 -21.965 1.00 84.94 192 THR A O 1
ATOM 1490 N N . GLU A 1 193 ? 24.236 19.877 -22.458 1.00 85.00 193 GLU A N 1
ATOM 1491 C CA . GLU A 1 193 ? 23.640 19.027 -23.489 1.00 85.00 193 GLU A CA 1
ATOM 1492 C C . GLU A 1 193 ? 23.808 17.547 -23.138 1.00 85.00 193 GLU A C 1
ATOM 1494 O O . GLU A 1 193 ? 24.803 17.139 -22.538 1.00 85.00 193 GLU A O 1
ATOM 1499 N N . TRP A 1 194 ? 22.856 16.723 -23.572 1.00 86.56 194 TRP A N 1
ATOM 1500 C CA . TRP A 1 194 ? 22.926 15.269 -23.450 1.00 86.56 194 TRP A CA 1
ATOM 1501 C C . TRP A 1 194 ? 23.311 14.676 -24.798 1.00 86.56 194 TRP A C 1
ATOM 1503 O O . TRP A 1 194 ? 22.662 14.946 -25.808 1.00 86.56 194 TRP A O 1
ATOM 1513 N N . ARG A 1 195 ? 24.405 13.907 -24.832 1.00 88.94 195 ARG A N 1
ATOM 1514 C CA . ARG A 1 195 ? 24.933 13.324 -26.075 1.00 88.94 195 ARG A CA 1
ATOM 1515 C C . ARG A 1 195 ? 25.461 11.914 -25.901 1.00 88.94 195 ARG A C 1
ATOM 1517 O O . ARG A 1 195 ? 25.742 11.501 -24.780 1.00 88.94 195 ARG A O 1
ATOM 1524 N N . LEU A 1 196 ? 25.568 11.167 -27.004 1.00 90.56 196 LEU A N 1
ATOM 1525 C CA . LEU A 1 196 ? 26.186 9.841 -26.974 1.00 90.56 196 LEU A CA 1
ATOM 1526 C C . LEU A 1 196 ? 27.643 9.974 -26.492 1.00 90.56 196 LEU A C 1
ATOM 1528 O O . LEU A 1 196 ? 28.316 10.939 -26.873 1.00 90.56 196 LEU A O 1
ATOM 1532 N N . PRO A 1 197 ? 28.154 9.024 -25.687 1.00 90.25 197 PRO A N 1
ATOM 1533 C CA . PRO A 1 197 ? 29.543 9.043 -25.253 1.00 90.25 197 PRO A CA 1
ATOM 1534 C C . PRO A 1 197 ? 30.490 9.077 -26.454 1.00 90.25 197 PRO A C 1
ATOM 1536 O O . PRO A 1 197 ? 30.322 8.310 -27.402 1.00 90.25 197 PRO A O 1
ATOM 1539 N N . VAL A 1 198 ? 31.516 9.929 -26.391 1.00 92.94 198 VAL A N 1
ATOM 1540 C CA . VAL A 1 198 ? 32.576 9.974 -27.409 1.00 92.94 198 VAL A CA 1
ATOM 1541 C C . VAL A 1 198 ? 33.228 8.594 -27.509 1.00 92.94 198 VAL A C 1
ATOM 1543 O O . VAL A 1 198 ? 33.500 7.967 -26.481 1.00 92.94 198 VAL A O 1
ATOM 1546 N N . LYS A 1 199 ? 33.503 8.133 -28.730 1.00 94.56 199 LYS A N 1
ATOM 1547 C CA . LYS A 1 199 ? 34.198 6.866 -29.013 1.00 94.56 199 LYS A CA 1
ATOM 1548 C C . LYS A 1 199 ? 35.514 7.118 -29.747 1.00 94.56 199 LYS A C 1
ATOM 1550 O O . LYS A 1 199 ? 35.735 8.210 -30.267 1.00 94.56 199 LYS A O 1
ATOM 1555 N N . ALA A 1 200 ? 36.412 6.142 -29.752 1.00 95.31 200 ALA A N 1
ATOM 1556 C CA . ALA A 1 200 ? 37.652 6.202 -30.517 1.00 95.31 200 ALA A CA 1
ATOM 1557 C C . ALA A 1 200 ? 37.643 5.184 -31.665 1.00 95.31 200 ALA A C 1
ATOM 1559 O O . ALA A 1 200 ? 37.002 4.140 -31.575 1.00 95.31 200 ALA A O 1
ATOM 1560 N N . LEU A 1 201 ? 38.365 5.478 -32.747 1.00 95.00 201 LEU A N 1
ATOM 1561 C CA . LEU A 1 201 ? 38.582 4.516 -33.827 1.00 95.00 201 LEU A CA 1
ATOM 1562 C C . LEU A 1 201 ? 39.231 3.239 -33.267 1.00 95.00 201 LEU A C 1
ATOM 1564 O O . LEU A 1 201 ? 40.202 3.319 -32.522 1.00 95.00 201 LEU A O 1
ATOM 1568 N N . GLY A 1 202 ? 38.710 2.067 -33.628 1.00 91.38 202 GLY A N 1
ATOM 1569 C CA . GLY A 1 202 ? 39.181 0.785 -33.090 1.00 91.38 202 GLY A CA 1
ATOM 1570 C C . GLY A 1 202 ? 38.558 0.386 -31.748 1.00 91.38 202 GLY A C 1
ATOM 1571 O O . GLY A 1 202 ? 38.867 -0.695 -31.245 1.00 91.38 202 GLY A O 1
ATOM 1572 N N . ASP A 1 203 ? 37.667 1.207 -31.181 1.00 93.31 203 ASP A N 1
ATOM 1573 C CA . ASP A 1 203 ? 36.753 0.740 -30.139 1.00 93.31 203 ASP A CA 1
ATOM 1574 C C . ASP A 1 203 ? 35.842 -0.355 -30.694 1.00 93.31 203 ASP A C 1
ATOM 1576 O O . ASP A 1 203 ? 35.493 -0.353 -31.874 1.00 93.31 203 ASP A O 1
ATOM 1580 N N . ALA A 1 204 ? 35.451 -1.287 -29.826 1.00 91.75 204 ALA A N 1
ATOM 1581 C CA . ALA A 1 204 ? 34.494 -2.317 -30.194 1.00 91.75 204 ALA A CA 1
ATOM 1582 C C . ALA A 1 204 ? 33.142 -1.702 -30.582 1.00 91.75 204 ALA A C 1
ATOM 1584 O O . ALA A 1 204 ? 32.711 -0.694 -30.007 1.00 91.75 204 ALA A O 1
ATOM 1585 N N . ASP A 1 205 ? 32.466 -2.370 -31.513 1.00 93.50 205 ASP A N 1
ATOM 1586 C CA . ASP A 1 205 ? 31.084 -2.087 -31.878 1.00 93.50 205 ASP A CA 1
ATOM 1587 C C . ASP A 1 205 ? 30.192 -2.084 -30.632 1.00 93.50 205 ASP A C 1
ATOM 1589 O O . ASP A 1 205 ? 30.397 -2.847 -29.680 1.00 93.50 205 ASP A O 1
ATOM 1593 N N . PHE A 1 206 ? 29.191 -1.209 -30.627 1.00 90.69 206 PHE A N 1
ATOM 1594 C CA . PHE A 1 206 ? 28.299 -1.059 -29.484 1.00 90.69 206 PHE A CA 1
ATOM 1595 C C . PHE A 1 206 ? 26.855 -0.870 -29.924 1.00 90.69 206 PHE A C 1
ATOM 1597 O O . PHE A 1 206 ? 26.561 -0.334 -30.991 1.00 90.69 206 PHE A O 1
ATOM 1604 N N . GLU A 1 207 ? 25.934 -1.318 -29.079 1.00 90.56 207 GLU A N 1
ATOM 1605 C CA . GLU A 1 207 ? 24.509 -1.161 -29.338 1.00 90.56 207 GLU A CA 1
ATOM 1606 C C . GLU A 1 207 ? 24.040 0.257 -29.011 1.00 90.56 207 GLU A C 1
ATOM 1608 O O . GLU A 1 207 ? 24.330 0.798 -27.938 1.00 90.56 207 GLU A O 1
ATOM 1613 N N . LEU A 1 208 ? 23.258 0.832 -29.919 1.00 91.44 208 LEU A N 1
ATOM 1614 C CA . LEU A 1 208 ? 22.497 2.049 -29.687 1.00 91.44 208 LEU A CA 1
ATOM 1615 C C . LEU A 1 208 ? 21.269 1.746 -28.830 1.00 91.44 208 LEU A C 1
ATOM 1617 O O . LEU A 1 208 ? 20.601 0.724 -29.001 1.00 91.44 208 LEU A O 1
ATOM 1621 N N . LEU A 1 209 ? 20.962 2.666 -27.917 1.00 88.12 209 LEU A N 1
ATOM 1622 C CA . LEU A 1 209 ? 19.860 2.531 -26.974 1.00 88.12 209 LEU A CA 1
ATOM 1623 C C . LEU A 1 209 ? 18.878 3.678 -27.166 1.00 88.12 209 LEU A C 1
ATOM 1625 O O . LEU A 1 209 ? 19.188 4.836 -26.899 1.00 88.12 209 LEU A O 1
ATOM 1629 N N . ALA A 1 210 ? 17.676 3.339 -27.604 1.00 90.50 210 ALA A N 1
ATOM 1630 C CA . ALA A 1 210 ? 16.526 4.221 -27.610 1.00 90.50 210 ALA A CA 1
ATOM 1631 C C . ALA A 1 210 ? 15.272 3.366 -27.450 1.00 90.50 210 ALA A C 1
ATOM 1633 O O . ALA A 1 210 ? 15.233 2.213 -27.881 1.00 90.50 210 ALA A O 1
ATOM 1634 N N . TYR A 1 211 ? 14.262 3.932 -26.813 1.00 89.31 211 TYR A N 1
ATOM 1635 C CA . TYR A 1 211 ? 13.023 3.253 -26.473 1.00 89.31 211 TYR A CA 1
ATOM 1636 C C . TYR A 1 211 ? 11.851 4.128 -26.877 1.00 89.31 211 TYR A C 1
ATOM 1638 O O . TYR A 1 211 ? 11.943 5.355 -26.875 1.00 89.31 211 TYR A O 1
ATOM 1646 N N . SER A 1 212 ? 10.754 3.486 -27.258 1.00 90.50 212 SER A N 1
ATOM 1647 C CA . SER A 1 212 ? 9.504 4.178 -27.521 1.00 90.50 212 SER A CA 1
ATOM 1648 C C . SER A 1 212 ? 8.587 4.065 -26.311 1.00 90.50 212 SER A C 1
ATOM 1650 O O . SER A 1 212 ? 8.573 3.037 -25.632 1.00 90.50 212 SER A O 1
ATOM 1652 N N . THR A 1 213 ? 7.788 5.094 -26.040 1.00 85.94 213 THR A N 1
ATOM 1653 C CA . THR A 1 213 ? 6.827 5.054 -24.924 1.00 85.94 213 THR A CA 1
ATOM 1654 C C . THR A 1 213 ? 5.716 4.014 -25.122 1.00 85.94 213 THR A C 1
ATOM 1656 O O . THR A 1 213 ? 5.034 3.659 -24.164 1.00 85.94 213 THR A O 1
ATOM 1659 N N . SER A 1 214 ? 5.550 3.483 -26.340 1.00 84.19 214 SER A N 1
ATOM 1660 C CA . SER A 1 214 ? 4.662 2.349 -26.635 1.00 84.19 214 SER A CA 1
ATOM 1661 C C . SER A 1 214 ? 5.291 0.974 -26.371 1.00 84.19 214 SER A C 1
ATOM 1663 O O . SER A 1 214 ? 4.573 -0.025 -26.335 1.00 84.19 214 SER A O 1
ATOM 1665 N N . GLY A 1 215 ? 6.618 0.897 -26.226 1.00 84.06 215 GLY A N 1
ATOM 1666 C CA . GLY A 1 215 ? 7.369 -0.361 -26.202 1.00 84.06 215 GLY A CA 1
ATOM 1667 C C . GLY A 1 215 ? 7.623 -0.977 -27.586 1.00 84.06 215 GLY A C 1
ATOM 1668 O O . GLY A 1 215 ? 8.219 -2.050 -27.672 1.00 84.06 215 GLY A O 1
ATOM 1669 N N . LEU A 1 216 ? 7.209 -0.322 -28.678 1.00 89.25 216 LEU A N 1
ATOM 1670 C CA . LEU A 1 216 ? 7.530 -0.760 -30.037 1.00 89.25 216 LEU A CA 1
ATOM 1671 C C . LEU A 1 216 ? 9.038 -0.626 -30.339 1.00 89.25 216 LEU A C 1
ATOM 1673 O O . LEU A 1 216 ? 9.666 0.342 -29.889 1.00 89.25 216 LEU A O 1
ATOM 1677 N N . PRO A 1 217 ? 9.621 -1.535 -31.149 1.00 91.31 217 PRO A N 1
ATOM 1678 C CA . PRO A 1 217 ? 11.030 -1.474 -31.527 1.00 91.31 217 PRO A CA 1
ATOM 1679 C C . PRO A 1 217 ? 11.407 -0.160 -32.221 1.00 91.31 217 PRO A C 1
ATOM 1681 O O . PRO A 1 217 ? 10.675 0.341 -33.083 1.00 91.31 217 PRO A O 1
ATOM 1684 N N . VAL A 1 218 ? 12.581 0.364 -31.863 1.00 95.19 218 VAL A N 1
ATOM 1685 C CA . VAL A 1 218 ? 13.185 1.559 -32.463 1.00 95.19 218 VAL A CA 1
ATOM 1686 C C . VAL A 1 218 ? 14.271 1.134 -33.450 1.00 95.19 218 VAL A C 1
ATOM 1688 O O . VAL A 1 218 ? 15.087 0.264 -33.157 1.00 95.19 218 VAL A O 1
ATOM 1691 N N . SER A 1 219 ? 14.272 1.756 -34.627 1.00 96.31 219 SER A N 1
ATOM 1692 C CA . SER A 1 219 ? 15.294 1.579 -35.666 1.00 96.31 219 SER A CA 1
ATOM 1693 C C . SER A 1 219 ? 16.235 2.781 -35.715 1.00 96.31 219 SER A C 1
ATOM 1695 O O . SER A 1 219 ? 15.836 3.885 -35.340 1.00 96.31 219 SER A O 1
ATOM 1697 N N . PHE A 1 220 ? 17.469 2.583 -36.183 1.00 97.38 220 PHE A N 1
ATOM 1698 C CA . PHE A 1 220 ? 18.485 3.634 -36.227 1.00 97.38 220 PHE A CA 1
ATOM 1699 C C . PHE A 1 220 ? 19.044 3.835 -37.635 1.00 97.38 220 PHE A C 1
ATOM 1701 O O . PHE A 1 220 ? 19.246 2.877 -38.378 1.00 97.38 220 PHE A O 1
ATOM 1708 N N . ILE A 1 221 ? 19.328 5.090 -37.985 1.00 97.19 221 ILE A N 1
ATOM 1709 C CA . ILE A 1 221 ? 19.964 5.480 -39.248 1.00 97.19 221 ILE A CA 1
ATOM 1710 C C . ILE A 1 221 ? 21.126 6.427 -38.954 1.00 97.19 221 ILE A C 1
ATOM 1712 O O . ILE A 1 221 ? 20.988 7.366 -38.170 1.00 97.19 221 ILE A O 1
ATOM 1716 N N . SER A 1 222 ? 22.261 6.189 -39.605 1.00 97.75 222 SER A N 1
ATOM 1717 C CA . SER A 1 222 ? 23.435 7.060 -39.559 1.00 97.75 222 SER A CA 1
ATOM 1718 C C . SER A 1 222 ? 23.402 8.054 -40.718 1.00 97.75 222 SER A C 1
ATOM 1720 O O . SER A 1 222 ? 23.095 7.667 -41.846 1.00 97.75 222 SER A O 1
ATOM 1722 N N . SER A 1 223 ? 23.735 9.322 -40.459 1.00 97.88 223 SER A N 1
ATOM 1723 C CA . SER A 1 223 ? 23.881 10.325 -41.522 1.00 97.88 223 SER A CA 1
ATOM 1724 C C . SER A 1 223 ? 25.091 10.066 -42.425 1.00 97.88 223 SER A C 1
ATOM 1726 O O . SER A 1 223 ? 25.121 10.571 -43.542 1.00 97.88 223 SER A O 1
ATOM 1728 N N . ASP A 1 224 ? 26.076 9.297 -41.948 1.00 97.69 224 ASP A N 1
ATOM 1729 C CA . ASP A 1 224 ? 27.270 8.921 -42.705 1.00 97.69 224 ASP A CA 1
ATOM 1730 C C . ASP A 1 224 ? 27.764 7.509 -42.315 1.00 97.69 224 ASP A C 1
ATOM 1732 O O . ASP A 1 224 ? 28.496 7.340 -41.330 1.00 97.69 224 ASP A O 1
ATOM 1736 N N . PRO A 1 225 ? 27.392 6.475 -43.095 1.00 96.62 225 PRO A N 1
ATOM 1737 C CA . PRO A 1 225 ? 27.858 5.104 -42.895 1.00 96.62 225 PRO A CA 1
ATOM 1738 C C . PRO A 1 225 ? 29.373 4.902 -43.037 1.00 96.62 225 PRO A C 1
ATOM 1740 O O . PRO A 1 225 ? 29.876 3.874 -42.591 1.00 96.62 225 PRO A O 1
ATOM 1743 N N . SER A 1 226 ? 30.108 5.844 -43.644 1.00 96.19 226 SER A N 1
ATOM 1744 C CA . SER A 1 226 ? 31.574 5.761 -43.748 1.00 96.19 226 SER A CA 1
ATOM 1745 C C . SER A 1 226 ? 32.292 6.138 -42.445 1.00 96.19 226 SER A C 1
ATOM 1747 O O . SER A 1 226 ? 33.446 5.762 -42.248 1.00 96.19 226 SER A O 1
ATOM 1749 N N . ILE A 1 227 ? 31.596 6.828 -41.534 1.00 96.69 227 ILE A N 1
ATOM 1750 C CA . ILE A 1 227 ? 32.067 7.155 -40.182 1.00 96.69 227 ILE A CA 1
ATOM 1751 C C . ILE A 1 227 ? 31.515 6.139 -39.175 1.00 96.69 227 ILE A C 1
ATOM 1753 O O . ILE A 1 227 ? 32.274 5.552 -38.400 1.00 96.69 227 ILE A O 1
ATOM 1757 N N . ALA A 1 228 ? 30.202 5.895 -39.211 1.00 96.88 228 ALA A N 1
ATOM 1758 C CA . ALA A 1 228 ? 29.533 4.920 -38.358 1.00 96.88 228 ALA A CA 1
ATOM 1759 C C . ALA A 1 228 ? 28.453 4.168 -39.139 1.00 96.88 228 ALA A C 1
ATOM 1761 O O . ALA A 1 228 ? 27.447 4.759 -39.543 1.00 96.88 228 ALA A O 1
ATOM 1762 N N . ALA A 1 229 ? 28.643 2.864 -39.322 1.00 97.00 229 ALA A N 1
ATOM 1763 C CA . ALA A 1 229 ? 27.676 1.988 -39.975 1.00 97.00 229 ALA A CA 1
ATOM 1764 C C . ALA A 1 229 ? 26.732 1.366 -38.937 1.00 97.00 229 ALA A C 1
ATOM 1766 O O . ALA A 1 229 ? 27.141 1.090 -37.815 1.00 97.00 229 ALA A O 1
ATOM 1767 N N . ILE A 1 230 ? 25.467 1.140 -39.300 1.00 97.50 230 ILE A N 1
ATOM 1768 C CA . ILE A 1 230 ? 24.460 0.565 -38.398 1.00 97.50 230 ILE A CA 1
ATOM 1769 C C . ILE A 1 230 ? 23.833 -0.664 -39.052 1.00 97.50 230 ILE A C 1
ATOM 1771 O O . ILE A 1 230 ? 23.367 -0.591 -40.189 1.00 97.50 230 ILE A O 1
ATOM 1775 N N . SER A 1 231 ? 23.783 -1.770 -38.310 1.00 95.88 231 SER A N 1
ATOM 1776 C CA . SER A 1 231 ? 23.040 -2.981 -38.666 1.00 95.88 231 SER A CA 1
ATOM 1777 C C . SER A 1 231 ? 22.139 -3.381 -37.496 1.00 95.88 231 SER A C 1
ATOM 1779 O O . SER A 1 231 ? 22.616 -3.731 -36.418 1.00 95.88 231 SER A O 1
ATOM 1781 N N . GLY A 1 232 ? 20.818 -3.275 -37.677 1.00 91.69 232 GLY A N 1
ATOM 1782 C CA . GLY A 1 232 ? 19.865 -3.393 -36.569 1.00 91.69 232 GLY A CA 1
ATOM 1783 C C . GLY A 1 232 ? 20.039 -2.250 -35.564 1.00 91.69 232 GLY A C 1
ATOM 1784 O O . GLY A 1 232 ? 19.834 -1.087 -35.908 1.00 91.69 232 GLY A O 1
ATOM 1785 N N . ASN A 1 233 ? 20.422 -2.577 -34.330 1.00 91.62 233 ASN A N 1
ATOM 1786 C CA . ASN A 1 233 ? 20.810 -1.612 -33.296 1.00 91.62 233 ASN A CA 1
ATOM 1787 C C . ASN A 1 233 ? 22.323 -1.599 -33.013 1.00 91.62 233 ASN A C 1
ATOM 1789 O O . ASN A 1 233 ? 22.759 -0.824 -32.164 1.00 91.62 233 ASN A O 1
ATOM 1793 N N . LEU A 1 234 ? 23.121 -2.429 -33.693 1.00 94.50 234 LEU A N 1
ATOM 1794 C CA . LEU A 1 234 ? 24.570 -2.471 -33.521 1.00 94.50 234 LEU A CA 1
ATOM 1795 C C . LEU A 1 234 ? 25.225 -1.412 -34.413 1.00 94.50 234 LEU A C 1
ATOM 1797 O O . LEU A 1 234 ? 25.032 -1.415 -35.632 1.00 94.50 234 LEU A O 1
ATOM 1801 N N . LEU A 1 235 ? 25.989 -0.508 -33.801 1.00 96.31 235 LEU A N 1
ATOM 1802 C CA . LEU A 1 235 ? 26.783 0.499 -34.493 1.00 96.31 235 LEU A CA 1
ATOM 1803 C C . LEU A 1 235 ? 28.241 0.044 -34.570 1.00 96.31 235 LEU A C 1
ATOM 1805 O O . LEU A 1 235 ? 28.878 -0.197 -33.542 1.00 96.31 235 LEU A O 1
ATOM 1809 N N . SER A 1 236 ? 28.763 -0.005 -35.794 1.00 96.25 236 SER A N 1
ATOM 1810 C CA . SER A 1 236 ? 30.164 -0.283 -36.099 1.00 96.25 236 SER A CA 1
ATOM 1811 C C . SER A 1 236 ? 30.926 1.004 -36.384 1.00 96.25 236 SER A C 1
ATOM 1813 O O . SER A 1 236 ? 30.480 1.855 -37.162 1.00 96.25 236 SER A O 1
ATOM 1815 N N . ILE A 1 237 ? 32.090 1.151 -35.754 1.00 96.50 237 ILE A N 1
ATOM 1816 C CA . ILE A 1 237 ? 32.945 2.334 -35.892 1.00 96.50 237 ILE A CA 1
ATOM 1817 C C . ILE A 1 237 ? 33.851 2.144 -37.112 1.00 96.50 237 ILE A C 1
ATOM 1819 O O . ILE A 1 237 ? 34.701 1.258 -37.124 1.00 96.50 237 ILE A O 1
ATOM 1823 N N . VAL A 1 238 ? 33.680 2.986 -38.135 1.00 96.56 238 VAL A N 1
ATOM 1824 C CA . VAL A 1 238 ? 34.376 2.847 -39.428 1.00 96.56 238 VAL A CA 1
ATOM 1825 C C . VAL A 1 238 ? 35.446 3.924 -39.614 1.00 96.56 238 VAL A C 1
ATOM 1827 O O . VAL A 1 238 ? 36.537 3.632 -40.105 1.00 96.56 238 VAL A O 1
ATOM 1830 N N . GLY A 1 239 ? 35.171 5.158 -39.183 1.00 95.19 239 GLY A N 1
ATOM 1831 C CA . GLY A 1 239 ? 36.053 6.303 -39.401 1.00 95.19 239 GLY A CA 1
ATOM 1832 C C . GLY A 1 239 ? 35.984 7.350 -38.291 1.00 95.19 239 GLY A C 1
ATOM 1833 O O . GLY A 1 239 ? 35.075 7.358 -37.466 1.00 95.19 239 GLY A O 1
ATOM 1834 N N . VAL A 1 240 ? 36.976 8.242 -38.265 1.00 96.75 240 VAL A N 1
ATOM 1835 C CA . VAL A 1 240 ? 37.015 9.400 -37.357 1.00 96.75 240 VAL A CA 1
ATOM 1836 C C . VAL A 1 240 ? 36.133 10.512 -37.918 1.00 96.75 240 VAL A C 1
ATOM 1838 O O . VAL A 1 240 ? 36.217 10.826 -39.102 1.00 96.75 240 VAL A O 1
ATOM 1841 N N . GLY A 1 241 ? 35.330 11.142 -37.064 1.00 96.25 241 GLY A N 1
ATOM 1842 C CA . GLY A 1 241 ? 34.451 12.238 -37.455 1.00 96.25 241 GLY A CA 1
ATOM 1843 C C . GLY A 1 241 ? 33.259 12.406 -36.521 1.00 96.25 241 GLY A C 1
ATOM 1844 O O . GLY A 1 241 ? 33.141 11.729 -35.498 1.00 96.25 241 GLY A O 1
ATOM 1845 N N . GLU A 1 242 ? 32.374 13.328 -36.877 1.00 96.31 242 GLU A N 1
ATOM 1846 C CA . GLU A 1 242 ? 31.087 13.518 -36.212 1.00 96.31 242 GLU A CA 1
ATOM 1847 C C . GLU A 1 242 ? 29.966 13.084 -37.146 1.00 96.31 242 GLU A C 1
ATOM 1849 O O . GLU A 1 242 ? 29.976 13.389 -38.337 1.00 96.31 242 GLU A O 1
ATOM 1854 N N . VAL A 1 243 ? 29.000 12.359 -36.595 1.00 97.25 243 VAL A N 1
ATOM 1855 C CA . VAL A 1 243 ? 27.877 11.805 -37.345 1.00 97.25 243 VAL A CA 1
ATOM 1856 C C . VAL A 1 243 ? 26.600 11.945 -36.529 1.00 97.25 243 VAL A C 1
ATOM 1858 O O . VAL A 1 243 ? 26.613 11.840 -35.301 1.00 97.25 243 VAL A O 1
ATOM 1861 N N . THR A 1 244 ? 25.482 12.204 -37.203 1.00 97.25 244 THR A N 1
ATOM 1862 C CA . THR A 1 244 ? 24.172 12.275 -36.553 1.00 97.25 244 THR A CA 1
ATOM 1863 C C . THR A 1 244 ? 23.474 10.933 -36.682 1.00 97.25 244 THR A C 1
ATOM 1865 O O . THR A 1 244 ? 23.235 10.449 -37.789 1.00 97.25 244 THR A O 1
ATOM 1868 N N . ILE A 1 245 ? 23.120 10.341 -35.545 1.00 97.94 245 ILE A N 1
ATOM 1869 C CA . ILE A 1 245 ? 22.332 9.116 -35.481 1.00 97.94 245 ILE A CA 1
ATOM 1870 C C . ILE A 1 245 ? 20.869 9.484 -35.256 1.00 97.94 245 ILE A C 1
ATOM 1872 O O . ILE A 1 245 ? 20.537 10.233 -34.340 1.00 97.94 245 ILE A O 1
ATOM 1876 N N . THR A 1 246 ? 19.986 8.953 -36.094 1.00 97.38 246 THR A N 1
ATOM 1877 C CA . THR A 1 246 ? 18.541 9.187 -36.044 1.00 97.38 246 THR A CA 1
ATOM 1878 C C . THR A 1 246 ? 17.829 7.931 -35.573 1.00 97.38 246 THR A C 1
ATOM 1880 O O . THR A 1 246 ? 17.963 6.887 -36.204 1.00 97.38 246 THR A O 1
ATOM 1883 N N . ALA A 1 247 ? 17.056 8.039 -34.496 1.00 97.44 247 ALA A N 1
ATOM 1884 C CA . ALA A 1 247 ? 16.164 6.999 -34.002 1.00 97.44 247 ALA A CA 1
ATOM 1885 C C . ALA A 1 247 ? 14.747 7.198 -34.568 1.00 97.44 247 ALA A C 1
ATOM 1887 O O . ALA A 1 247 ? 14.224 8.317 -34.559 1.00 97.44 247 ALA A O 1
ATOM 1888 N N . ILE A 1 248 ? 14.130 6.118 -35.058 1.00 97.44 248 ILE A N 1
ATOM 1889 C CA . ILE A 1 248 ? 12.839 6.124 -35.764 1.00 97.44 248 ILE A CA 1
ATOM 1890 C C . ILE A 1 248 ? 11.930 5.015 -35.224 1.00 97.44 248 ILE A C 1
ATOM 1892 O O . ILE A 1 248 ? 12.346 3.858 -35.118 1.00 97.44 248 ILE A O 1
ATOM 1896 N N . GLN A 1 249 ? 10.665 5.360 -34.963 1.00 96.94 249 GLN A N 1
ATOM 1897 C CA . GLN A 1 249 ? 9.601 4.429 -34.587 1.00 96.94 249 GLN A CA 1
ATOM 1898 C C . GLN A 1 249 ? 8.354 4.699 -35.453 1.00 96.94 249 GLN A C 1
ATOM 1900 O O . GLN A 1 249 ? 7.760 5.772 -35.384 1.00 96.94 249 GLN A O 1
ATOM 1905 N N . GLY A 1 250 ? 7.971 3.723 -36.282 1.00 94.75 250 GLY A N 1
ATOM 1906 C CA . GLY A 1 250 ? 6.928 3.847 -37.310 1.00 94.75 250 GLY A CA 1
ATOM 1907 C C . GLY A 1 250 ? 5.475 3.598 -36.878 1.00 94.75 250 GLY A C 1
ATOM 1908 O O . GLY A 1 250 ? 4.603 3.581 -37.738 1.00 94.75 250 GLY A O 1
ATOM 1909 N N . GLY A 1 251 ? 5.195 3.406 -35.593 1.00 93.69 251 GLY A N 1
ATOM 1910 C CA . GLY A 1 251 ? 3.873 3.067 -35.061 1.00 93.69 251 GLY A CA 1
ATOM 1911 C C . GLY A 1 251 ? 3.440 1.624 -35.329 1.00 93.69 251 GLY A C 1
ATOM 1912 O O . GLY A 1 251 ? 4.213 0.805 -35.829 1.00 93.69 251 GLY A O 1
ATOM 1913 N N . ASP A 1 252 ? 2.192 1.324 -34.978 1.00 93.19 252 ASP A N 1
ATOM 1914 C CA . ASP A 1 252 ? 1.463 0.108 -35.350 1.00 93.19 252 ASP A CA 1
ATOM 1915 C C . ASP A 1 252 ? -0.053 0.406 -35.460 1.00 93.19 252 ASP A C 1
ATOM 1917 O O . ASP A 1 252 ? -0.475 1.558 -35.537 1.00 93.19 252 ASP A O 1
ATOM 1921 N N . SER A 1 253 ? -0.899 -0.631 -35.475 1.00 91.06 253 SER A N 1
ATOM 1922 C CA . SER A 1 253 ? -2.366 -0.468 -35.507 1.00 91.06 253 SER A CA 1
ATOM 1923 C C . SER A 1 253 ? -2.965 0.280 -34.304 1.00 91.06 253 SER A C 1
ATOM 1925 O O . SER A 1 253 ? -4.097 0.753 -34.386 1.00 91.06 253 SER A O 1
ATOM 1927 N N . ARG A 1 254 ? -2.236 0.362 -33.186 1.00 88.00 254 ARG A N 1
ATOM 1928 C CA . ARG A 1 254 ? -2.666 0.985 -31.929 1.00 88.00 254 ARG A CA 1
ATOM 1929 C C . ARG A 1 254 ? -1.948 2.305 -31.673 1.00 88.00 254 ARG A C 1
ATOM 1931 O O . ARG A 1 254 ? -2.565 3.209 -31.118 1.00 88.00 254 ARG A O 1
ATOM 1938 N N . TYR A 1 255 ? -0.683 2.434 -32.066 1.00 89.75 255 TYR A N 1
ATOM 1939 C CA . TYR A 1 255 ? 0.162 3.596 -31.793 1.00 89.75 255 TYR A CA 1
ATOM 1940 C C . TYR A 1 255 ? 0.528 4.356 -33.069 1.00 89.75 255 TYR A C 1
ATOM 1942 O O . TYR A 1 255 ? 0.968 3.772 -34.056 1.00 89.75 255 TYR A O 1
ATOM 1950 N N . HIS A 1 256 ? 0.416 5.683 -33.035 1.00 93.81 256 HIS A N 1
ATOM 1951 C CA . HIS A 1 256 ? 0.881 6.539 -34.128 1.00 93.81 256 HIS A CA 1
ATOM 1952 C C . HIS A 1 256 ? 2.416 6.504 -34.232 1.00 93.81 256 HIS A C 1
ATOM 1954 O O . HIS A 1 256 ? 3.075 6.275 -33.219 1.00 93.81 256 HIS A O 1
ATOM 1960 N N . PRO A 1 257 ? 3.016 6.775 -35.403 1.00 95.81 257 PRO A N 1
ATOM 1961 C CA . PRO A 1 257 ? 4.462 6.967 -35.510 1.00 95.81 257 PRO A CA 1
ATOM 1962 C C . PRO A 1 257 ? 4.973 8.042 -34.538 1.00 95.81 257 PRO A C 1
ATOM 1964 O O . PRO A 1 257 ? 4.330 9.079 -34.362 1.00 95.81 257 PRO A O 1
ATOM 1967 N N . ALA A 1 258 ? 6.134 7.809 -33.925 1.00 96.38 258 ALA A N 1
ATOM 1968 C CA . ALA A 1 258 ? 6.786 8.800 -33.070 1.00 96.38 258 ALA A CA 1
ATOM 1969 C C . ALA A 1 258 ? 7.594 9.798 -33.915 1.00 96.38 258 ALA A C 1
ATOM 1971 O O . ALA A 1 258 ? 8.140 9.441 -34.963 1.00 96.38 258 ALA A O 1
ATOM 1972 N N . LEU A 1 259 ? 7.735 11.040 -33.442 1.00 97.19 259 LEU A N 1
ATOM 1973 C CA . LEU A 1 259 ? 8.650 11.995 -34.073 1.00 97.19 259 LEU A CA 1
ATOM 1974 C C . LEU A 1 259 ? 10.101 11.481 -33.972 1.00 97.19 259 LEU A C 1
ATOM 1976 O O . LEU A 1 259 ? 10.523 11.123 -32.865 1.00 97.19 259 LEU A O 1
ATOM 1980 N N . PRO A 1 260 ? 10.877 11.463 -35.078 1.00 96.81 260 PRO A N 1
ATOM 1981 C CA . PRO A 1 260 ? 12.278 11.060 -35.036 1.00 96.81 260 PRO A CA 1
ATOM 1982 C C . PRO A 1 260 ? 13.084 11.901 -34.046 1.00 96.81 260 PRO A C 1
ATOM 1984 O O . PRO A 1 260 ? 12.869 13.108 -33.905 1.00 96.81 260 PRO A O 1
ATOM 1987 N N . LYS A 1 261 ? 14.034 11.261 -33.364 1.00 96.81 261 LYS A N 1
ATOM 1988 C CA . LYS A 1 261 ? 14.959 11.926 -32.439 1.00 96.81 261 LYS A CA 1
ATOM 1989 C C . LYS A 1 261 ? 16.386 11.691 -32.897 1.00 96.81 261 LYS A C 1
ATOM 1991 O O . LYS A 1 261 ? 16.729 10.591 -33.323 1.00 96.81 261 LYS A O 1
ATOM 1996 N N . HIS A 1 262 ? 17.230 12.701 -32.753 1.00 95.62 262 HIS A N 1
ATOM 1997 C CA . HIS A 1 262 ? 18.596 12.674 -33.262 1.00 95.62 262 HIS A CA 1
ATOM 1998 C C . HIS A 1 262 ? 19.598 12.826 -32.129 1.00 95.62 262 HIS A C 1
ATOM 2000 O O . HIS A 1 262 ? 19.341 13.569 -31.183 1.00 95.62 262 HIS A O 1
ATOM 2006 N N . GLN A 1 263 ? 20.746 12.168 -32.264 1.00 95.75 263 GLN A N 1
ATOM 2007 C CA . GLN A 1 263 ? 21.875 12.361 -31.374 1.00 95.75 263 GLN A CA 1
ATOM 2008 C C . GLN A 1 263 ? 23.191 12.392 -32.143 1.00 95.75 263 GLN A C 1
ATOM 2010 O O . GLN A 1 263 ? 23.435 11.567 -33.021 1.00 95.75 263 GLN A O 1
ATOM 2015 N N . VAL A 1 264 ? 24.055 13.342 -31.791 1.00 94.19 264 VAL A N 1
ATOM 2016 C CA . VAL A 1 264 ? 25.411 13.420 -32.341 1.00 94.19 264 VAL A CA 1
ATOM 2017 C C . VAL A 1 264 ? 26.304 12.382 -31.661 1.00 94.19 264 VAL A C 1
ATOM 2019 O O . VAL A 1 264 ? 26.356 12.316 -30.430 1.00 94.19 264 VAL A O 1
ATOM 2022 N N . LEU A 1 265 ? 27.015 11.598 -32.473 1.00 95.06 265 LEU A N 1
ATOM 2023 C CA . LEU A 1 265 ? 28.111 10.727 -32.068 1.00 95.06 265 LEU A CA 1
ATOM 2024 C C . LEU A 1 265 ? 29.424 11.305 -32.603 1.00 95.06 265 LEU A C 1
ATOM 2026 O O . LEU A 1 265 ? 29.559 11.563 -33.798 1.00 95.06 265 LEU A O 1
ATOM 2030 N N . ARG A 1 266 ? 30.406 11.459 -31.715 1.00 95.19 266 ARG A N 1
ATOM 2031 C CA . ARG A 1 266 ? 31.760 11.893 -32.062 1.00 95.19 266 ARG A CA 1
ATOM 2032 C C . ARG A 1 266 ? 32.733 10.729 -31.924 1.00 95.19 266 ARG A C 1
ATOM 2034 O O . ARG A 1 266 ? 32.828 10.130 -30.850 1.00 95.19 266 ARG A O 1
ATOM 2041 N N . ILE A 1 267 ? 33.474 10.447 -32.992 1.00 96.25 267 ILE A N 1
ATOM 2042 C CA . ILE A 1 267 ? 34.546 9.451 -33.032 1.00 96.25 267 ILE A CA 1
ATOM 2043 C C . ILE A 1 267 ? 35.879 10.175 -33.214 1.00 96.25 267 ILE A C 1
ATOM 2045 O O . ILE A 1 267 ? 36.035 10.969 -34.141 1.00 96.25 267 ILE A O 1
ATOM 2049 N N . ILE A 1 268 ? 36.841 9.911 -32.329 1.00 96.25 268 ILE A N 1
ATOM 2050 C CA . ILE A 1 268 ? 38.184 10.511 -32.348 1.00 96.25 268 ILE A CA 1
ATOM 2051 C C . ILE A 1 268 ? 39.275 9.470 -32.630 1.00 96.25 268 ILE A C 1
ATOM 2053 O O . ILE A 1 268 ? 39.024 8.267 -32.661 1.00 96.25 268 ILE A O 1
ATOM 2057 N N . HIS A 1 269 ? 40.513 9.925 -32.819 1.00 95.06 269 HIS A N 1
ATOM 2058 C CA . HIS A 1 269 ? 41.668 9.027 -32.872 1.00 95.06 269 HIS A CA 1
ATOM 2059 C C . HIS A 1 269 ? 41.914 8.346 -31.507 1.00 95.06 269 HIS A C 1
ATOM 2061 O O . HIS A 1 269 ? 41.585 8.938 -30.475 1.00 95.06 269 HIS A O 1
ATOM 2067 N N . PRO A 1 270 ? 42.507 7.134 -31.480 1.00 93.50 270 PRO A N 1
ATOM 2068 C CA . PRO A 1 270 ? 42.809 6.417 -30.242 1.00 93.50 270 PRO A CA 1
ATOM 2069 C C . PRO A 1 270 ? 43.656 7.237 -29.266 1.00 93.50 270 PRO A C 1
ATOM 2071 O O . PRO A 1 270 ? 44.651 7.850 -29.654 1.00 93.50 270 PRO A O 1
ATOM 2074 N N . VAL A 1 271 ? 43.292 7.186 -27.985 1.00 93.75 271 VAL A N 1
ATOM 2075 C CA . VAL A 1 271 ? 44.064 7.750 -26.869 1.00 93.75 271 VAL A CA 1
ATOM 2076 C C . VAL A 1 271 ? 44.294 6.682 -25.797 1.00 93.75 271 VAL A C 1
ATOM 2078 O O . VAL A 1 271 ? 43.623 5.650 -25.786 1.00 93.75 271 VAL A O 1
ATOM 2081 N N . VAL A 1 272 ? 45.245 6.914 -24.885 1.00 94.12 272 VAL A N 1
ATOM 2082 C CA . VAL A 1 272 ? 45.439 6.041 -23.712 1.00 94.12 272 VAL A CA 1
ATOM 2083 C C . VAL A 1 272 ? 44.158 6.053 -22.885 1.00 94.12 272 VAL A C 1
ATOM 2085 O O . VAL A 1 272 ? 43.664 7.130 -22.581 1.00 94.12 272 VAL A O 1
ATOM 2088 N N . LYS A 1 273 ? 43.614 4.886 -22.533 1.00 93.94 273 LYS A N 1
ATOM 2089 C CA . LYS A 1 273 ? 42.356 4.785 -21.784 1.00 93.94 273 LYS A CA 1
ATOM 2090 C C . LYS A 1 273 ? 42.581 4.438 -20.318 1.00 93.94 273 LYS A C 1
ATOM 2092 O O . LYS A 1 273 ? 43.377 3.548 -20.017 1.00 93.94 273 LYS A O 1
ATOM 2097 N N . ASP A 1 274 ? 41.810 5.074 -19.444 1.00 95.94 274 ASP A N 1
ATOM 2098 C CA . ASP A 1 274 ? 41.712 4.713 -18.029 1.00 95.94 274 ASP A CA 1
ATOM 2099 C C . ASP A 1 274 ? 40.833 3.474 -17.827 1.00 95.94 274 ASP A C 1
ATOM 2101 O O . ASP A 1 274 ? 39.919 3.210 -18.610 1.00 95.94 274 ASP A O 1
ATOM 2105 N N . ASP A 1 275 ? 41.094 2.716 -16.765 1.00 95.75 275 ASP A N 1
ATOM 2106 C CA . ASP A 1 275 ? 40.200 1.641 -16.333 1.00 95.75 275 ASP A CA 1
ATOM 2107 C C . ASP A 1 275 ? 38.979 2.224 -15.608 1.00 95.75 275 ASP A C 1
ATOM 2109 O O . ASP A 1 275 ? 38.987 3.372 -15.154 1.00 95.75 275 ASP A O 1
ATOM 2113 N N . GLN A 1 276 ? 37.914 1.436 -15.491 1.00 96.06 276 GLN A N 1
ATOM 2114 C CA . GLN A 1 276 ? 36.738 1.791 -14.699 1.00 96.06 276 GLN A CA 1
ATOM 2115 C C . GLN A 1 276 ? 36.166 0.577 -13.976 1.00 96.06 276 GLN A C 1
ATOM 2117 O O . GLN A 1 276 ? 36.341 -0.565 -14.407 1.00 96.06 276 GLN A O 1
ATOM 2122 N N . LEU A 1 277 ? 35.445 0.856 -12.895 1.00 96.31 277 LEU A N 1
ATOM 2123 C CA . LEU A 1 277 ? 34.758 -0.127 -12.068 1.00 96.31 277 LEU A CA 1
ATOM 2124 C C . LEU A 1 277 ? 33.262 0.191 -12.024 1.00 96.31 277 LEU A C 1
ATOM 2126 O O . LEU A 1 277 ? 32.891 1.361 -11.921 1.00 96.31 277 LEU A O 1
ATOM 2130 N N . ILE A 1 278 ? 32.426 -0.849 -12.078 1.00 97.81 278 ILE A N 1
ATOM 2131 C CA . ILE A 1 278 ? 30.996 -0.752 -11.777 1.00 97.81 278 I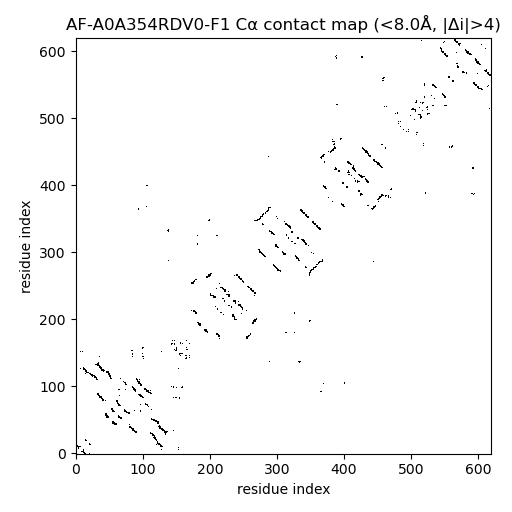LE A CA 1
ATOM 2132 C C . ILE A 1 278 ? 30.788 -1.133 -10.313 1.00 97.81 278 ILE A C 1
ATOM 2134 O O . ILE A 1 278 ? 31.071 -2.261 -9.912 1.00 97.81 278 ILE A O 1
ATOM 2138 N N . GLU A 1 279 ? 30.232 -0.212 -9.540 1.00 97.50 279 GLU A N 1
ATOM 2139 C CA . GLU A 1 279 ? 29.622 -0.509 -8.249 1.00 97.50 279 GLU A CA 1
ATOM 2140 C C . GLU A 1 279 ? 28.126 -0.715 -8.483 1.00 97.50 279 GLU A C 1
ATOM 2142 O O . GLU A 1 279 ? 27.439 0.217 -8.892 1.00 97.50 279 GLU A O 1
ATOM 2147 N N . PHE A 1 280 ? 27.631 -1.938 -8.276 1.00 97.38 280 PHE A N 1
ATOM 2148 C CA . PHE A 1 280 ? 26.214 -2.284 -8.420 1.00 97.38 280 PHE A CA 1
ATOM 2149 C C . PHE A 1 280 ? 25.681 -2.766 -7.070 1.00 97.38 280 PHE A C 1
ATOM 2151 O O . PHE A 1 280 ? 26.142 -3.796 -6.561 1.00 97.38 280 PHE A O 1
ATOM 2158 N N . ALA A 1 281 ? 24.750 -2.014 -6.479 1.00 97.31 281 ALA A N 1
ATOM 2159 C CA . ALA A 1 281 ? 24.152 -2.341 -5.188 1.00 97.31 281 ALA A CA 1
ATOM 2160 C C . ALA A 1 281 ? 23.453 -3.714 -5.212 1.00 97.31 281 ALA A C 1
ATOM 2162 O O . ALA A 1 281 ? 23.002 -4.183 -6.258 1.00 97.31 281 ALA A O 1
ATOM 2163 N N . GLU A 1 282 ? 23.386 -4.377 -4.056 1.00 95.94 282 GLU A N 1
ATOM 2164 C CA . GLU A 1 282 ? 22.554 -5.574 -3.903 1.00 95.94 282 GLU A CA 1
ATOM 2165 C C . GLU A 1 282 ? 21.075 -5.201 -4.033 1.00 95.94 282 GLU A C 1
ATOM 2167 O O . GLU A 1 282 ? 20.648 -4.145 -3.565 1.00 95.94 282 GLU A O 1
ATOM 2172 N N . ILE A 1 283 ? 20.286 -6.086 -4.639 1.00 96.38 283 ILE A N 1
ATOM 2173 C CA . ILE A 1 283 ? 18.844 -5.888 -4.795 1.00 96.38 283 ILE A CA 1
ATOM 2174 C C . ILE A 1 283 ? 18.143 -6.734 -3.722 1.00 96.38 283 ILE A C 1
ATOM 2176 O O . ILE A 1 283 ? 18.350 -7.950 -3.693 1.00 96.38 283 ILE A O 1
ATOM 2180 N N . PRO A 1 284 ? 17.334 -6.136 -2.828 1.00 94.12 284 PRO A N 1
ATOM 2181 C CA . PRO A 1 284 ? 16.626 -6.892 -1.801 1.00 94.12 284 PRO A CA 1
ATOM 2182 C C . PRO A 1 284 ? 15.530 -7.775 -2.412 1.00 94.12 284 PRO A C 1
ATOM 2184 O O . PRO A 1 284 ? 15.064 -7.519 -3.524 1.00 94.12 284 PRO A O 1
ATOM 2187 N N . ILE A 1 285 ? 15.078 -8.776 -1.650 1.00 92.81 285 ILE A N 1
ATOM 2188 C CA . ILE A 1 285 ? 13.931 -9.619 -2.019 1.00 92.81 285 ILE A CA 1
ATOM 2189 C C . ILE A 1 285 ? 12.714 -8.735 -2.308 1.00 92.81 285 ILE A C 1
ATOM 2191 O O . ILE A 1 285 ? 12.410 -7.796 -1.562 1.00 92.81 285 ILE A O 1
ATOM 2195 N N . LYS A 1 286 ? 12.011 -9.066 -3.390 1.00 94.94 286 LYS A N 1
ATOM 2196 C CA . LYS A 1 286 ? 10.768 -8.419 -3.806 1.00 94.94 286 LYS A CA 1
ATOM 2197 C C . LYS A 1 286 ? 9.593 -9.380 -3.693 1.00 94.94 286 LYS A C 1
ATOM 2199 O O . LYS A 1 286 ? 9.782 -10.588 -3.612 1.00 94.94 286 LYS A O 1
ATOM 2204 N N . VAL A 1 287 ? 8.376 -8.853 -3.712 1.00 93.50 287 VAL A N 1
ATOM 2205 C CA . VAL A 1 287 ? 7.147 -9.641 -3.915 1.00 93.50 287 VAL A CA 1
ATOM 2206 C C . VAL A 1 287 ? 6.474 -9.254 -5.228 1.00 93.50 287 VAL A C 1
ATOM 2208 O O . VAL A 1 287 ? 6.745 -8.186 -5.770 1.00 93.50 287 VAL A O 1
ATOM 2211 N N . ARG A 1 288 ? 5.563 -10.100 -5.724 1.00 90.88 288 ARG A N 1
ATOM 2212 C CA . ARG A 1 288 ? 4.889 -9.938 -7.031 1.00 90.88 288 ARG A CA 1
ATOM 2213 C C . ARG A 1 288 ? 4.233 -8.561 -7.252 1.00 90.88 288 ARG A C 1
ATOM 2215 O O . ARG A 1 288 ? 4.143 -8.105 -8.388 1.00 90.88 288 ARG A O 1
ATOM 2222 N N . ASP A 1 289 ? 3.781 -7.919 -6.174 1.00 89.81 289 ASP A N 1
ATOM 2223 C CA . ASP A 1 289 ? 3.077 -6.627 -6.183 1.00 89.81 289 ASP A CA 1
ATOM 2224 C C . ASP A 1 289 ? 3.935 -5.416 -5.845 1.00 89.81 289 ASP A C 1
ATOM 2226 O O . ASP A 1 289 ? 3.400 -4.306 -5.772 1.00 89.81 289 ASP A O 1
ATOM 2230 N N . ASP A 1 290 ? 5.234 -5.610 -5.604 1.00 92.75 290 ASP A N 1
ATOM 2231 C CA . ASP A 1 290 ? 6.095 -4.476 -5.299 1.00 92.75 290 ASP A CA 1
ATOM 2232 C C . ASP A 1 290 ? 6.056 -3.472 -6.465 1.00 92.75 290 ASP A C 1
ATOM 2234 O O . ASP A 1 290 ? 6.070 -3.867 -7.641 1.00 92.75 290 ASP A O 1
ATOM 2238 N N . PRO A 1 291 ? 5.978 -2.164 -6.1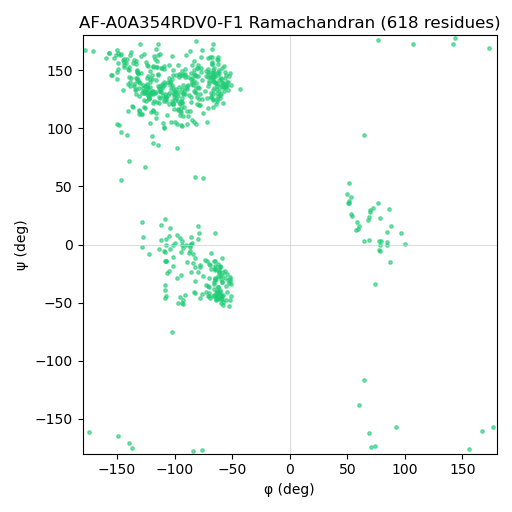62 1.00 92.44 291 PRO A N 1
ATOM 2239 C CA . PRO A 1 291 ? 5.972 -1.144 -7.194 1.00 92.44 291 PRO A CA 1
ATOM 2240 C C . PRO A 1 291 ? 7.281 -1.159 -7.993 1.00 92.44 291 PRO A C 1
ATOM 2242 O O . PRO A 1 291 ? 8.304 -1.645 -7.494 1.00 92.44 291 PRO A O 1
ATOM 2245 N N . PRO A 1 292 ? 7.277 -0.604 -9.222 1.00 95.12 292 PRO A N 1
ATOM 2246 C CA . PRO A 1 292 ? 8.503 -0.436 -9.984 1.00 95.12 292 PRO A CA 1
ATOM 2247 C C . PRO A 1 292 ? 9.583 0.265 -9.155 1.00 95.12 292 PRO A C 1
ATOM 2249 O O . PRO A 1 292 ? 9.293 1.226 -8.439 1.00 95.12 292 PRO A O 1
ATOM 2252 N N . PHE A 1 293 ? 10.822 -0.218 -9.238 1.00 95.62 293 PHE A N 1
ATOM 2253 C CA . PHE A 1 293 ? 11.925 0.273 -8.411 1.00 95.62 293 PHE A CA 1
ATOM 2254 C C . PHE A 1 293 ? 13.176 0.549 -9.238 1.00 95.62 293 PHE A C 1
ATOM 2256 O O . PHE A 1 293 ? 13.437 -0.111 -10.240 1.00 95.62 293 PHE A O 1
ATOM 2263 N N . GLN A 1 294 ? 13.955 1.530 -8.799 1.00 95.81 294 GLN A N 1
ATOM 2264 C CA . GLN A 1 294 ? 15.166 1.973 -9.477 1.00 95.81 294 GLN A CA 1
ATOM 2265 C C . GLN A 1 294 ? 16.369 1.107 -9.082 1.00 95.81 294 GLN A C 1
ATOM 2267 O O . GLN A 1 294 ? 16.556 0.794 -7.906 1.00 95.81 294 GLN A O 1
ATOM 2272 N N . LEU A 1 295 ? 17.207 0.752 -10.055 1.00 96.25 295 LEU A N 1
ATOM 2273 C CA . LEU A 1 295 ? 18.512 0.139 -9.817 1.00 96.25 295 LEU A CA 1
ATOM 2274 C C . LEU A 1 295 ? 19.572 1.197 -9.510 1.00 96.25 295 LEU A C 1
ATOM 2276 O O . LEU A 1 295 ? 19.645 2.240 -10.160 1.00 96.25 295 LEU A O 1
ATOM 2280 N N . GLU A 1 296 ? 20.446 0.876 -8.562 1.00 95.44 296 GLU A N 1
ATOM 2281 C CA . GLU A 1 296 ? 21.561 1.730 -8.165 1.00 95.44 296 GLU A CA 1
ATOM 2282 C C . GLU A 1 296 ? 22.883 1.121 -8.638 1.00 95.44 296 GLU A C 1
ATOM 2284 O O . GLU A 1 296 ? 23.418 0.190 -8.027 1.00 95.44 296 GLU A O 1
ATOM 2289 N N . ALA A 1 297 ? 23.416 1.641 -9.747 1.00 95.12 297 ALA A N 1
ATOM 2290 C CA . ALA A 1 297 ? 24.752 1.293 -10.213 1.00 95.12 297 ALA A CA 1
ATOM 2291 C C . ALA A 1 297 ? 25.503 2.506 -10.758 1.00 95.12 297 ALA A C 1
ATOM 2293 O O . ALA A 1 297 ? 24.953 3.296 -11.524 1.00 95.12 297 ALA A O 1
ATOM 2294 N N . ASN A 1 298 ? 26.787 2.600 -10.419 1.00 94.19 298 ASN A N 1
ATOM 2295 C CA . ASN A 1 298 ? 27.672 3.672 -10.856 1.00 94.19 298 ASN A CA 1
ATOM 2296 C C . ASN A 1 298 ? 28.923 3.083 -11.509 1.00 94.19 298 ASN A C 1
ATOM 2298 O O . ASN A 1 298 ? 29.590 2.238 -10.916 1.00 94.19 298 ASN A O 1
ATOM 2302 N N . ALA A 1 299 ? 29.279 3.567 -12.700 1.00 95.00 299 ALA A N 1
ATOM 2303 C CA . ALA A 1 299 ? 30.573 3.285 -13.312 1.00 95.00 299 ALA A CA 1
ATOM 2304 C C . ALA A 1 299 ? 31.510 4.480 -13.121 1.00 95.00 299 ALA A C 1
ATOM 2306 O O . ALA A 1 299 ? 31.192 5.582 -13.569 1.00 95.00 299 ALA A O 1
ATOM 2307 N N . THR A 1 300 ? 32.656 4.272 -12.470 1.00 94.69 300 THR A N 1
ATOM 2308 C CA . THR A 1 300 ? 33.630 5.342 -12.195 1.00 94.69 300 THR A CA 1
ATOM 2309 C C . THR A 1 300 ? 34.995 4.976 -12.766 1.00 94.69 300 THR A C 1
ATOM 2311 O O . THR A 1 300 ? 35.507 3.887 -12.500 1.00 94.69 300 THR A O 1
ATOM 2314 N N . SER A 1 301 ? 35.587 5.877 -13.558 1.00 95.56 301 SER A N 1
ATOM 2315 C CA . SER A 1 301 ? 36.944 5.694 -14.090 1.00 95.56 301 SER A CA 1
ATOM 2316 C C . SER A 1 301 ? 38.025 6.034 -13.062 1.00 95.56 301 SER A C 1
ATOM 2318 O O . SER A 1 301 ? 37.808 6.850 -12.167 1.00 95.56 301 SER A O 1
ATOM 2320 N N . THR A 1 302 ? 39.216 5.448 -13.211 1.00 93.94 302 THR A N 1
ATOM 2321 C CA . THR A 1 302 ? 40.349 5.663 -12.292 1.00 93.94 302 THR A CA 1
ATOM 2322 C C . THR A 1 302 ? 40.878 7.097 -12.304 1.00 93.94 302 THR A C 1
ATOM 2324 O O . THR A 1 302 ? 41.400 7.559 -11.293 1.00 93.94 302 THR A O 1
ATOM 2327 N N . GLY A 1 303 ? 40.742 7.800 -13.432 1.00 92.31 303 GLY A N 1
ATOM 2328 C CA . GLY A 1 303 ? 41.160 9.193 -13.584 1.00 92.31 303 GLY A CA 1
ATOM 2329 C C . GLY A 1 303 ? 42.680 9.395 -13.576 1.00 92.31 303 GLY A C 1
ATOM 2330 O O . GLY A 1 303 ? 43.160 10.420 -13.099 1.00 92.31 303 GLY A O 1
ATOM 2331 N N . ILE A 1 304 ? 43.443 8.397 -14.036 1.00 93.69 304 ILE A N 1
ATOM 2332 C CA . ILE A 1 304 ? 44.914 8.435 -14.057 1.00 93.69 304 ILE A CA 1
ATOM 2333 C C . ILE A 1 304 ? 45.416 9.287 -15.229 1.00 93.69 304 ILE A C 1
ATOM 2335 O O . ILE A 1 304 ? 46.314 10.108 -15.048 1.00 93.69 304 ILE A O 1
ATOM 2339 N N . HIS A 1 305 ? 44.854 9.097 -16.424 1.00 91.69 305 HIS A N 1
ATOM 2340 C CA . HIS A 1 305 ? 45.253 9.814 -17.639 1.00 91.69 305 HIS A CA 1
ATOM 2341 C C . HIS A 1 305 ? 44.245 10.890 -18.042 1.00 91.69 305 HIS A C 1
ATOM 2343 O O . HIS A 1 305 ? 44.606 11.837 -18.742 1.00 91.69 305 HIS A O 1
ATOM 2349 N N . HIS A 1 306 ? 42.991 10.761 -17.605 1.00 90.25 306 HIS A N 1
ATOM 2350 C CA . HIS A 1 306 ? 41.917 11.703 -17.908 1.00 90.25 306 HIS A CA 1
ATOM 2351 C C . HIS A 1 306 ? 41.182 12.133 -16.643 1.00 90.25 306 HIS A C 1
ATOM 2353 O O . HIS A 1 306 ? 41.385 11.595 -15.560 1.00 90.25 306 HIS A O 1
ATOM 2359 N N . ARG A 1 307 ? 40.277 13.109 -16.770 1.00 88.62 307 ARG A N 1
ATOM 2360 C CA . ARG A 1 307 ? 39.331 13.418 -15.688 1.00 88.62 307 ARG A CA 1
ATOM 2361 C C . ARG A 1 307 ? 38.504 12.181 -15.325 1.00 88.62 307 ARG A C 1
ATOM 2363 O O . ARG A 1 307 ? 38.253 11.329 -16.173 1.00 88.62 307 ARG A O 1
ATOM 2370 N N . VAL A 1 308 ? 38.021 12.124 -14.088 1.00 88.75 308 VAL A N 1
ATOM 2371 C CA . VAL A 1 308 ? 37.093 11.069 -13.665 1.00 88.75 308 VAL A CA 1
ATOM 2372 C C . VAL A 1 308 ? 35.796 11.187 -14.464 1.00 88.75 308 VAL A C 1
ATOM 2374 O O . VAL A 1 308 ? 35.141 12.230 -14.460 1.00 88.75 308 VAL A O 1
ATOM 2377 N N . TYR A 1 309 ? 35.428 10.107 -15.142 1.00 88.50 309 TYR A N 1
ATOM 2378 C CA . TYR A 1 309 ? 34.169 9.970 -15.855 1.00 88.50 309 TYR A CA 1
ATOM 2379 C C . TYR A 1 309 ? 33.195 9.121 -15.042 1.00 88.50 309 TYR A C 1
ATOM 2381 O O . TYR A 1 309 ? 33.584 8.129 -14.422 1.00 88.50 309 TYR A O 1
ATOM 2389 N N . ARG A 1 310 ? 31.916 9.505 -15.097 1.00 89.25 310 ARG A N 1
ATOM 2390 C CA . ARG A 1 310 ? 30.779 8.726 -14.597 1.00 89.25 310 ARG A CA 1
ATOM 2391 C C . ARG A 1 310 ? 29.920 8.327 -15.785 1.00 89.25 310 ARG A C 1
ATOM 2393 O O . ARG A 1 310 ? 29.042 9.078 -16.200 1.00 89.25 310 ARG A O 1
ATOM 2400 N N . LEU A 1 311 ? 30.281 7.216 -16.419 1.00 88.44 311 LEU A N 1
ATOM 2401 C CA . LEU A 1 311 ? 29.613 6.779 -17.642 1.00 88.44 311 LEU A CA 1
ATOM 2402 C C . LEU A 1 311 ? 28.289 6.078 -17.303 1.00 88.44 311 LEU A C 1
ATOM 2404 O O . LEU A 1 311 ? 28.219 5.370 -16.297 1.00 88.44 311 LEU A O 1
ATOM 2408 N N . PRO A 1 312 ? 27.246 6.238 -18.135 1.00 88.00 312 PRO A N 1
ATOM 2409 C CA . PRO A 1 312 ? 25.963 5.592 -17.909 1.00 88.00 312 PRO A CA 1
ATOM 2410 C C . PRO A 1 312 ? 26.106 4.068 -17.971 1.00 88.00 312 PRO A C 1
ATOM 2412 O O . PRO A 1 312 ? 26.781 3.514 -18.853 1.00 88.00 312 PRO A O 1
ATOM 2415 N N . VAL A 1 313 ? 25.457 3.404 -17.017 1.00 91.12 313 VAL A N 1
ATOM 2416 C CA . VAL A 1 313 ? 25.409 1.947 -16.889 1.00 91.12 313 VAL A CA 1
ATOM 2417 C C . VAL A 1 313 ? 24.190 1.422 -17.642 1.00 91.12 313 VAL A C 1
ATOM 2419 O O . VAL A 1 313 ? 23.089 1.943 -17.492 1.00 91.12 313 VAL A O 1
ATOM 2422 N N . LYS A 1 314 ? 24.386 0.384 -18.459 1.00 90.38 314 LYS A N 1
ATOM 2423 C CA . LYS A 1 314 ? 23.304 -0.335 -19.137 1.00 90.38 314 LYS A CA 1
ATOM 2424 C C . LYS A 1 314 ? 22.881 -1.519 -18.279 1.00 90.38 314 LYS A C 1
ATOM 2426 O O . LYS A 1 314 ? 23.728 -2.330 -17.905 1.00 90.38 314 LYS A O 1
ATOM 2431 N N . PHE A 1 315 ? 21.582 -1.650 -18.044 1.00 93.31 315 PHE A N 1
ATOM 2432 C CA . PHE A 1 315 ? 20.998 -2.815 -17.390 1.00 93.31 315 PHE A CA 1
ATOM 2433 C C . PHE A 1 315 ? 20.360 -3.749 -18.414 1.00 93.31 315 PHE A C 1
ATOM 2435 O O . PHE A 1 315 ? 19.822 -3.313 -19.432 1.00 93.31 315 PHE A O 1
ATOM 2442 N N . SER A 1 316 ? 20.432 -5.046 -18.143 1.00 92.88 316 SER A N 1
ATOM 2443 C CA . SER A 1 316 ? 19.761 -6.077 -18.932 1.00 92.88 316 SER A CA 1
ATOM 2444 C C . SER A 1 316 ? 19.290 -7.195 -18.017 1.00 92.88 316 SER A C 1
ATOM 2446 O O . SER A 1 316 ? 20.047 -7.646 -17.156 1.00 92.88 316 SER A O 1
ATOM 2448 N N . VAL A 1 317 ? 18.041 -7.623 -18.193 1.00 96.06 317 VAL A N 1
ATOM 2449 C CA . VAL A 1 317 ? 17.521 -8.820 -17.529 1.00 96.06 317 VAL A CA 1
ATOM 2450 C C . VAL A 1 317 ? 18.028 -10.033 -18.302 1.00 96.06 317 VAL A C 1
ATOM 2452 O O . VAL A 1 317 ? 17.761 -10.169 -19.494 1.00 96.06 317 VAL A O 1
ATOM 2455 N N . ILE A 1 318 ? 18.781 -10.896 -17.627 1.00 96.69 318 ILE A N 1
ATOM 2456 C CA . ILE A 1 318 ? 19.283 -12.158 -18.180 1.00 96.69 318 ILE A CA 1
ATOM 2457 C C . ILE A 1 318 ? 18.204 -13.237 -18.093 1.00 96.69 318 ILE A C 1
ATOM 2459 O O . ILE A 1 318 ? 18.015 -14.015 -19.025 1.00 96.69 318 ILE A O 1
ATOM 2463 N N . SER A 1 319 ? 17.490 -13.281 -16.969 1.00 96.88 319 SER A N 1
ATOM 2464 C CA . SER A 1 319 ? 16.407 -14.229 -16.721 1.00 96.88 319 SER A CA 1
ATOM 2465 C C . SER A 1 319 ? 15.485 -13.727 -15.614 1.00 96.88 319 SER A C 1
ATOM 2467 O O . SER A 1 319 ? 15.899 -12.920 -14.781 1.00 96.88 319 SER A O 1
ATOM 2469 N N . GLY A 1 320 ? 14.275 -14.281 -15.567 1.00 96.06 320 GLY A N 1
ATOM 2470 C CA . GLY A 1 320 ? 13.311 -14.076 -14.488 1.00 96.06 320 GLY A CA 1
ATOM 2471 C C . GLY A 1 320 ? 12.122 -13.191 -14.869 1.00 96.06 320 GLY A C 1
ATOM 2472 O O . GLY A 1 320 ? 12.098 -12.627 -15.963 1.00 96.06 320 GLY A O 1
ATOM 2473 N N . PRO A 1 321 ? 11.124 -13.094 -13.974 1.00 95.62 321 PRO A N 1
ATOM 2474 C CA . PRO A 1 321 ? 9.847 -12.422 -14.226 1.00 95.62 321 PRO A CA 1
ATOM 2475 C C . PRO A 1 321 ? 9.907 -10.900 -14.026 1.00 95.62 321 PRO A C 1
ATOM 2477 O O . PRO A 1 321 ? 9.202 -10.330 -13.186 1.00 95.62 321 PRO A O 1
ATOM 2480 N N . ALA A 1 322 ? 10.792 -10.231 -14.759 1.00 96.31 322 ALA A N 1
ATOM 2481 C CA . ALA A 1 322 ? 10.907 -8.783 -14.707 1.00 96.31 322 ALA A CA 1
ATOM 2482 C C . ALA A 1 322 ? 11.365 -8.192 -16.040 1.00 96.31 322 ALA A C 1
ATOM 2484 O O . ALA A 1 322 ? 12.086 -8.812 -16.821 1.00 96.31 322 ALA A O 1
ATOM 2485 N N . SER A 1 323 ? 11.027 -6.925 -16.232 1.00 93.00 323 SER A N 1
ATOM 2486 C CA . SER A 1 323 ? 11.587 -6.063 -17.268 1.00 93.00 323 SER A CA 1
ATOM 2487 C C . SER A 1 323 ? 12.355 -4.911 -16.624 1.00 93.00 323 SER A C 1
ATOM 2489 O O . SER A 1 323 ? 12.061 -4.509 -15.499 1.00 93.00 323 SER A O 1
ATOM 2491 N N . VAL A 1 324 ? 13.356 -4.383 -17.328 1.00 93.25 324 VAL A N 1
ATOM 2492 C CA . VAL A 1 324 ? 14.092 -3.179 -16.928 1.00 93.25 324 VAL A CA 1
ATOM 2493 C C . VAL A 1 324 ? 14.041 -2.172 -18.065 1.00 93.25 324 VAL A C 1
ATOM 2495 O O . VAL A 1 324 ? 14.280 -2.531 -19.221 1.00 93.25 324 VAL A O 1
ATOM 2498 N N . ASP A 1 325 ? 13.692 -0.928 -17.755 1.00 84.69 325 ASP A N 1
ATOM 2499 C CA . ASP A 1 325 ? 13.744 0.150 -18.733 1.00 84.69 325 ASP A CA 1
ATOM 2500 C C . ASP A 1 325 ? 15.173 0.707 -18.883 1.00 84.69 325 ASP A C 1
ATOM 2502 O O . ASP A 1 325 ? 16.118 0.324 -18.190 1.00 84.69 325 ASP A O 1
ATOM 2506 N N . SER A 1 326 ? 15.358 1.634 -19.818 1.00 76.44 326 SER A N 1
ATOM 2507 C CA . SER A 1 326 ? 16.660 2.261 -20.075 1.00 76.44 326 SER A CA 1
ATOM 2508 C C . SER A 1 326 ? 17.193 3.111 -18.923 1.00 76.44 326 SER A C 1
ATOM 2510 O O . SER A 1 326 ? 18.378 3.438 -18.913 1.00 76.44 326 SER A O 1
ATOM 2512 N N . ASN A 1 327 ? 16.307 3.561 -18.036 1.00 81.69 327 ASN A N 1
ATOM 2513 C CA . ASN A 1 327 ? 16.655 4.396 -16.900 1.00 81.69 327 ASN A CA 1
ATOM 2514 C C . ASN A 1 327 ? 17.051 3.524 -15.709 1.00 81.69 327 ASN A C 1
ATOM 2516 O O . ASN A 1 327 ? 17.558 4.057 -14.732 1.00 81.69 327 ASN A O 1
ATOM 2520 N N . GLY A 1 328 ? 16.885 2.201 -15.800 1.00 89.31 328 GLY A N 1
ATOM 2521 C CA . GLY A 1 328 ? 17.160 1.267 -14.718 1.00 89.31 328 GLY A CA 1
ATOM 2522 C C . GLY A 1 328 ? 15.966 1.049 -13.794 1.00 89.31 328 GLY A C 1
ATOM 2523 O O . GLY A 1 328 ? 16.161 0.521 -12.702 1.00 89.31 328 GLY A O 1
ATOM 2524 N N . VAL A 1 329 ? 14.748 1.427 -14.199 1.00 93.31 329 VAL A N 1
ATOM 2525 C CA . VAL A 1 329 ? 13.527 1.087 -13.464 1.00 93.31 329 VAL A CA 1
ATOM 2526 C C . VAL A 1 329 ? 13.133 -0.342 -13.808 1.00 93.31 329 VAL A C 1
ATOM 2528 O O . VAL A 1 329 ? 12.871 -0.678 -14.964 1.00 93.31 329 VAL A O 1
ATOM 2531 N N . VAL A 1 330 ? 13.067 -1.190 -12.790 1.00 96.12 330 VAL A N 1
ATOM 2532 C CA . VAL A 1 330 ? 12.612 -2.573 -12.895 1.00 96.12 330 VAL A CA 1
ATOM 2533 C C . VAL A 1 330 ? 11.111 -2.629 -12.648 1.00 96.12 330 VAL A C 1
ATOM 2535 O O . VAL A 1 330 ? 10.627 -2.124 -11.638 1.00 96.12 330 VAL A O 1
ATOM 2538 N N . THR A 1 331 ? 10.380 -3.280 -13.551 1.00 95.31 331 THR A N 1
ATOM 2539 C CA . THR A 1 331 ? 8.963 -3.626 -13.385 1.00 95.31 331 THR A CA 1
ATOM 2540 C C . THR A 1 331 ? 8.833 -5.140 -13.290 1.00 95.31 331 THR A C 1
ATOM 2542 O O . THR A 1 331 ? 9.326 -5.859 -14.156 1.00 95.31 331 THR A O 1
ATOM 2545 N N . LEU A 1 332 ? 8.173 -5.625 -12.238 1.00 96.12 332 LEU A N 1
ATOM 2546 C CA . LEU A 1 332 ? 7.913 -7.052 -12.048 1.00 96.12 332 LEU A CA 1
ATOM 2547 C C . LEU A 1 332 ? 6.702 -7.494 -12.873 1.00 96.12 332 LEU A C 1
ATOM 2549 O O . LEU A 1 332 ? 5.720 -6.758 -13.001 1.00 96.12 332 LEU A O 1
ATOM 2553 N N . ASP A 1 333 ? 6.738 -8.721 -13.385 1.00 92.12 333 ASP A N 1
ATOM 2554 C CA . ASP A 1 333 ? 5.677 -9.263 -14.247 1.00 92.12 333 ASP A CA 1
ATOM 2555 C C . ASP A 1 333 ? 4.506 -9.862 -13.457 1.00 92.12 333 ASP A C 1
ATOM 2557 O O . ASP A 1 333 ? 3.525 -10.324 -14.036 1.00 92.12 333 ASP A O 1
ATOM 2561 N N . GLY A 1 334 ? 4.573 -9.796 -12.126 1.00 90.44 334 GLY A N 1
ATOM 2562 C CA . GLY A 1 334 ? 3.518 -10.264 -11.234 1.00 90.44 334 GLY A CA 1
ATOM 2563 C C . GLY A 1 334 ? 3.571 -11.756 -10.934 1.00 90.44 334 GLY A C 1
ATOM 2564 O O . GLY A 1 334 ? 2.621 -12.228 -10.329 1.00 90.44 334 GLY A O 1
ATOM 2565 N N . THR A 1 335 ? 4.657 -12.445 -11.312 1.00 91.62 335 THR A N 1
ATOM 2566 C CA . THR A 1 335 ? 4.939 -13.868 -11.039 1.00 91.62 335 THR A CA 1
ATOM 2567 C C . THR A 1 335 ? 6.163 -14.024 -10.130 1.00 91.62 335 THR A C 1
ATOM 2569 O O . THR A 1 335 ? 6.973 -13.106 -10.005 1.00 91.62 335 THR A O 1
ATOM 2572 N N . GLU A 1 336 ? 6.281 -15.165 -9.447 1.00 93.00 336 GLU A N 1
ATOM 2573 C CA . GLU A 1 336 ? 7.423 -15.479 -8.573 1.00 93.00 336 GLU A CA 1
ATOM 2574 C C . GLU A 1 336 ? 8.623 -16.039 -9.349 1.00 93.00 336 GLU A C 1
ATOM 2576 O O . GLU A 1 336 ? 8.477 -16.594 -10.439 1.00 93.00 336 GLU A O 1
ATOM 2581 N N . GLY A 1 337 ? 9.817 -15.938 -8.768 1.00 95.69 337 GLY A N 1
ATOM 2582 C CA . GLY A 1 337 ? 11.036 -16.524 -9.320 1.00 95.69 337 GLY A CA 1
ATOM 2583 C C . GLY A 1 337 ? 12.269 -15.648 -9.136 1.00 95.69 337 GLY A C 1
ATOM 2584 O O . GLY A 1 337 ? 12.192 -14.501 -8.704 1.00 95.69 337 GLY A O 1
ATOM 2585 N N . ASN A 1 338 ? 13.433 -16.190 -9.485 1.00 97.62 338 ASN A N 1
ATOM 2586 C CA . ASN A 1 338 ? 14.686 -15.444 -9.419 1.00 97.62 338 ASN A CA 1
ATOM 2587 C C . ASN A 1 338 ? 14.863 -14.569 -10.659 1.00 97.62 338 ASN A C 1
ATOM 2589 O O . ASN A 1 338 ? 14.750 -15.050 -11.789 1.00 97.62 338 ASN A O 1
ATOM 2593 N N . VAL A 1 339 ? 15.197 -13.302 -10.433 1.00 98.31 339 VAL A N 1
ATOM 2594 C CA . VAL A 1 339 ? 15.533 -12.336 -11.474 1.00 98.31 339 VAL A CA 1
ATOM 2595 C C . VAL A 1 339 ? 17.028 -12.077 -11.434 1.00 98.31 339 VAL A C 1
ATOM 2597 O O . VAL A 1 339 ? 17.576 -11.710 -10.395 1.00 98.31 339 VAL A O 1
ATOM 2600 N N . THR A 1 340 ? 17.684 -12.232 -12.580 1.00 98.19 340 THR A N 1
ATOM 2601 C CA . THR A 1 340 ? 19.114 -11.964 -12.747 1.00 98.19 340 THR A CA 1
ATOM 2602 C C . THR A 1 340 ? 19.297 -10.771 -13.676 1.00 98.19 340 THR A C 1
ATOM 2604 O O . THR A 1 340 ? 18.843 -10.798 -14.819 1.00 98.19 340 THR A O 1
ATOM 2607 N N . ILE A 1 341 ? 19.973 -9.728 -13.192 1.00 98.12 341 ILE A N 1
ATOM 2608 C CA . ILE A 1 341 ? 20.230 -8.482 -13.920 1.00 98.12 341 ILE A CA 1
ATOM 2609 C C . ILE A 1 341 ? 21.731 -8.253 -14.029 1.00 98.12 341 ILE A C 1
ATOM 2611 O O . ILE A 1 341 ? 22.451 -8.292 -13.030 1.00 98.12 341 ILE A O 1
ATOM 2615 N N . THR A 1 342 ? 22.198 -7.948 -15.236 1.00 97.00 342 THR A N 1
ATOM 2616 C CA . THR A 1 342 ? 23.582 -7.548 -15.493 1.00 97.00 342 THR A CA 1
ATOM 2617 C C . THR A 1 342 ? 23.660 -6.049 -15.759 1.00 97.00 342 THR A C 1
ATOM 2619 O O . THR A 1 342 ? 22.949 -5.523 -16.617 1.00 97.00 342 THR A O 1
ATOM 2622 N N . ALA A 1 343 ? 24.561 -5.384 -15.037 1.00 96.25 343 ALA A N 1
ATOM 2623 C CA . ALA A 1 343 ? 25.017 -4.022 -15.258 1.00 96.25 343 ALA A CA 1
ATOM 2624 C C . ALA A 1 343 ? 26.303 -4.042 -16.097 1.00 96.25 343 ALA A C 1
ATOM 2626 O O . ALA A 1 343 ? 27.293 -4.670 -15.714 1.00 96.25 343 ALA A O 1
ATOM 2627 N N . ALA A 1 344 ? 26.305 -3.351 -17.235 1.00 94.12 344 ALA A N 1
ATOM 2628 C CA . ALA A 1 344 ? 27.436 -3.298 -18.157 1.00 94.12 344 ALA A CA 1
ATOM 2629 C C . ALA A 1 344 ? 27.766 -1.859 -18.569 1.00 94.12 344 ALA A C 1
ATOM 2631 O O . ALA A 1 344 ? 26.883 -1.011 -18.710 1.00 94.12 344 ALA A O 1
ATOM 2632 N N . GLN A 1 345 ? 29.051 -1.593 -18.816 1.00 93.19 345 GLN A N 1
ATOM 2633 C CA . GLN A 1 345 ? 29.530 -0.291 -19.271 1.00 93.19 345 GLN A CA 1
ATOM 2634 C C . GLN A 1 345 ? 30.561 -0.471 -20.399 1.00 93.19 345 GLN A C 1
ATOM 2636 O O . GLN A 1 345 ? 31.619 -1.063 -20.202 1.00 93.19 345 GLN A O 1
ATOM 2641 N N . SER A 1 346 ? 30.250 0.054 -21.589 1.00 90.75 346 SER A N 1
ATOM 2642 C CA . SER A 1 346 ? 31.002 -0.154 -22.846 1.00 90.75 346 SER A CA 1
ATOM 2643 C C . SER A 1 346 ? 32.272 0.698 -23.030 1.00 90.75 346 SER A C 1
ATOM 2645 O O . SER A 1 346 ? 32.891 0.683 -24.091 1.00 90.75 346 SER A O 1
ATOM 2647 N N . GLY A 1 347 ? 32.652 1.482 -22.034 1.00 91.81 347 GLY A N 1
ATOM 2648 C CA . GLY A 1 347 ? 33.699 2.493 -22.105 1.00 91.81 347 GLY A CA 1
ATOM 2649 C C . GLY A 1 347 ? 33.323 3.718 -22.945 1.00 91.81 347 GLY A C 1
ATOM 2650 O O . GLY A 1 347 ? 32.210 3.875 -23.458 1.00 91.81 347 GLY A O 1
ATOM 2651 N N . SER A 1 348 ? 34.307 4.588 -23.123 1.00 92.88 348 SER A N 1
ATOM 2652 C CA . SER A 1 348 ? 34.289 5.749 -24.018 1.00 92.88 348 SER A CA 1
ATOM 2653 C C . SER A 1 348 ? 35.625 5.827 -24.758 1.00 92.88 348 SER A C 1
ATOM 2655 O O . SER A 1 348 ? 36.494 4.979 -24.560 1.00 92.88 348 SER A O 1
ATOM 2657 N N . ALA A 1 349 ? 35.849 6.870 -25.552 1.00 94.06 349 ALA A N 1
ATOM 2658 C CA . ALA A 1 349 ? 37.149 7.152 -26.152 1.00 94.06 349 ALA A CA 1
ATOM 2659 C C . ALA A 1 349 ? 38.284 7.249 -25.114 1.00 94.06 349 ALA A C 1
ATOM 2661 O O . ALA A 1 349 ? 39.434 6.986 -25.446 1.00 94.06 349 ALA A O 1
ATOM 2662 N N . TYR A 1 350 ? 37.959 7.589 -23.862 1.00 94.06 350 TYR A N 1
ATOM 2663 C CA . TYR A 1 350 ? 38.914 7.866 -22.783 1.00 94.06 350 TYR A CA 1
ATOM 2664 C C . TYR A 1 350 ? 38.977 6.769 -21.715 1.00 94.06 350 TYR A C 1
ATOM 2666 O O . TYR A 1 350 ? 39.886 6.761 -20.889 1.00 94.06 350 TYR A O 1
ATOM 2674 N N . VAL A 1 351 ? 38.004 5.856 -21.699 1.00 94.38 351 VAL A N 1
ATOM 2675 C CA . VAL A 1 351 ? 37.807 4.884 -20.616 1.00 94.38 351 VAL A CA 1
ATOM 2676 C C . VAL A 1 351 ? 37.551 3.507 -21.215 1.00 94.38 351 VAL A C 1
ATOM 2678 O O . VAL A 1 351 ? 36.751 3.373 -22.143 1.00 94.38 351 VAL A O 1
ATOM 2681 N N . LYS A 1 352 ? 38.230 2.473 -20.717 1.00 94.19 352 LYS A N 1
ATOM 2682 C CA . LYS A 1 352 ? 38.032 1.088 -21.166 1.00 94.19 352 LYS A CA 1
ATOM 2683 C C . LYS A 1 352 ? 36.646 0.574 -20.758 1.00 94.19 352 LYS A C 1
ATOM 2685 O O . LYS A 1 352 ? 36.069 1.087 -19.805 1.00 94.19 352 LYS A O 1
ATOM 2690 N N . PRO A 1 353 ? 36.085 -0.441 -21.430 1.00 93.19 353 PRO A N 1
ATOM 2691 C CA . PRO A 1 353 ? 34.897 -1.128 -20.931 1.00 93.19 353 PRO A CA 1
ATOM 2692 C C . PRO A 1 353 ? 35.106 -1.647 -19.503 1.00 93.19 353 PRO A C 1
ATOM 2694 O O . PRO A 1 353 ? 36.189 -2.128 -19.170 1.00 93.19 353 PRO A O 1
ATOM 2697 N N . ALA A 1 354 ? 34.080 -1.536 -18.661 1.00 95.44 354 ALA A N 1
ATOM 2698 C CA . ALA A 1 354 ? 34.101 -2.133 -17.332 1.00 95.44 354 ALA A CA 1
ATOM 2699 C C . ALA A 1 354 ? 33.788 -3.629 -17.432 1.00 95.44 354 ALA A C 1
ATOM 2701 O O . ALA A 1 354 ? 33.026 -4.048 -18.306 1.00 95.44 354 ALA A O 1
ATOM 2702 N N . LEU A 1 355 ? 34.297 -4.425 -16.492 1.00 95.69 355 LEU A N 1
ATOM 2703 C CA . LEU A 1 355 ? 33.804 -5.789 -16.310 1.00 95.69 355 LEU A CA 1
ATOM 2704 C C . LEU A 1 355 ? 32.324 -5.736 -15.883 1.00 95.69 355 LEU A C 1
ATOM 2706 O O . LEU A 1 355 ? 32.019 -5.047 -14.905 1.00 95.69 355 LEU A O 1
ATOM 2710 N N . PRO A 1 356 ? 31.401 -6.419 -16.589 1.00 96.19 356 PRO A N 1
ATOM 2711 C CA . PRO A 1 356 ? 29.995 -6.435 -16.206 1.00 96.19 356 PRO A CA 1
ATOM 2712 C C . PRO A 1 356 ? 29.787 -7.054 -14.822 1.00 96.19 356 PRO A C 1
ATOM 2714 O O . PRO A 1 356 ? 30.412 -8.059 -14.481 1.00 96.19 356 PRO A O 1
ATOM 2717 N N . VAL A 1 357 ? 28.870 -6.483 -14.046 1.00 98.12 357 VAL A N 1
ATOM 2718 C CA . VAL A 1 357 ? 28.512 -6.964 -12.704 1.00 98.12 357 VAL A CA 1
ATOM 2719 C C . VAL A 1 357 ? 27.084 -7.484 -12.738 1.00 98.12 357 VAL A C 1
ATOM 2721 O O . VAL A 1 357 ? 26.194 -6.820 -13.262 1.00 98.12 357 VAL A O 1
ATOM 2724 N N . THR A 1 358 ? 26.852 -8.674 -12.188 1.00 98.00 358 THR A N 1
ATOM 2725 C CA . THR A 1 358 ? 25.532 -9.319 -12.193 1.00 98.00 358 THR A CA 1
ATOM 2726 C C . THR A 1 358 ? 24.988 -9.445 -10.779 1.00 98.00 358 THR A C 1
ATOM 2728 O O . THR A 1 358 ? 25.711 -9.841 -9.866 1.00 98.00 358 THR A O 1
ATOM 2731 N N . ARG A 1 359 ? 23.704 -9.128 -10.612 1.00 97.94 359 ARG A N 1
ATOM 2732 C CA . ARG A 1 359 ? 22.943 -9.286 -9.371 1.00 97.94 359 ARG A CA 1
ATOM 2733 C C . ARG A 1 359 ? 21.771 -10.219 -9.604 1.00 97.94 359 ARG A C 1
ATOM 2735 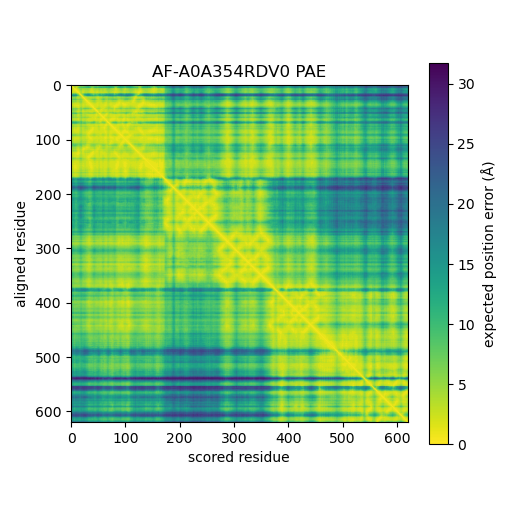O O . ARG A 1 359 ? 21.158 -10.190 -10.667 1.00 97.94 359 ARG A O 1
ATOM 2742 N N . THR A 1 360 ? 21.478 -11.050 -8.612 1.00 98.00 360 THR A N 1
ATOM 2743 C CA . THR A 1 360 ? 20.292 -11.906 -8.610 1.00 98.00 360 THR A CA 1
ATOM 2744 C C . THR A 1 360 ? 19.490 -11.616 -7.355 1.00 98.00 360 THR A C 1
ATOM 2746 O O . THR A 1 360 ? 20.072 -11.546 -6.276 1.00 98.00 360 THR A O 1
ATOM 2749 N N . PHE A 1 361 ? 18.179 -11.453 -7.502 1.00 97.38 361 PHE A N 1
ATOM 2750 C CA . PHE A 1 361 ? 17.248 -11.304 -6.387 1.00 97.38 361 PHE A CA 1
ATOM 2751 C C . PHE A 1 361 ? 16.023 -12.196 -6.586 1.00 97.38 361 PHE A C 1
ATOM 2753 O O . PHE A 1 361 ? 15.683 -12.570 -7.710 1.00 97.38 361 PHE A O 1
ATOM 2760 N N . GLU A 1 362 ? 15.371 -12.544 -5.483 1.00 96.38 362 GLU A N 1
ATOM 2761 C CA . GLU A 1 362 ? 14.153 -13.350 -5.481 1.00 96.38 362 GLU A CA 1
ATOM 2762 C C . GLU A 1 362 ? 12.916 -12.446 -5.585 1.00 96.38 362 GLU A C 1
ATOM 2764 O O . GLU A 1 362 ? 12.793 -11.462 -4.847 1.00 96.38 362 GLU A O 1
ATOM 2769 N N . VAL A 1 363 ? 11.979 -12.809 -6.465 1.00 96.50 363 VAL A N 1
ATOM 2770 C CA . VAL A 1 363 ? 10.575 -12.394 -6.385 1.00 96.50 363 VAL A CA 1
ATOM 2771 C C . VAL A 1 363 ? 9.816 -13.492 -5.647 1.00 96.50 363 VAL A C 1
ATOM 2773 O O . VAL A 1 363 ? 9.553 -14.561 -6.196 1.00 96.50 363 VAL A O 1
ATOM 2776 N N . SER A 1 364 ? 9.511 -13.233 -4.382 1.00 93.69 364 SER A N 1
ATOM 2777 C CA . SER A 1 364 ? 8.960 -14.207 -3.448 1.00 93.69 364 SER A CA 1
ATOM 2778 C C . SER A 1 364 ? 7.491 -14.550 -3.750 1.00 93.69 364 SER A C 1
ATOM 2780 O O . SER A 1 364 ? 6.729 -13.664 -4.159 1.00 93.69 364 SER A O 1
ATOM 2782 N N . PRO A 1 365 ? 7.049 -15.793 -3.454 1.00 90.06 365 PRO A N 1
ATOM 2783 C CA . PRO A 1 365 ? 5.637 -16.173 -3.477 1.00 90.06 365 PRO A CA 1
ATOM 2784 C C . PRO A 1 365 ? 4.753 -15.405 -2.492 1.00 90.06 365 PRO A C 1
ATOM 2786 O O . PRO A 1 365 ? 3.523 -15.402 -2.611 1.00 90.06 365 PRO A O 1
ATOM 2789 N N . LYS A 1 366 ? 5.378 -14.844 -1.456 1.00 92.12 366 LYS A N 1
ATOM 2790 C CA . LYS A 1 366 ? 4.710 -14.203 -0.329 1.00 92.12 366 LYS A CA 1
ATOM 2791 C C . LYS A 1 366 ? 4.070 -12.877 -0.738 1.00 92.12 366 LYS A C 1
ATOM 2793 O O . LYS A 1 366 ? 4.442 -12.258 -1.733 1.00 92.12 366 LYS A O 1
ATOM 2798 N N . GLN A 1 367 ? 3.115 -12.415 0.060 1.00 92.62 367 GLN A N 1
ATOM 2799 C CA . GLN A 1 367 ? 2.509 -11.092 -0.099 1.00 92.62 367 GLN A CA 1
ATOM 2800 C C . GLN A 1 367 ? 3.159 -10.077 0.847 1.00 92.62 367 GLN A C 1
ATOM 2802 O O . GLN A 1 367 ? 3.675 -10.442 1.904 1.00 92.62 367 GLN A O 1
ATOM 2807 N N . ARG A 1 368 ? 3.112 -8.787 0.498 1.00 93.56 368 ARG A N 1
ATOM 2808 C CA . ARG A 1 368 ? 3.532 -7.707 1.399 1.00 93.56 368 ARG A CA 1
ATOM 2809 C C . ARG A 1 368 ? 2.305 -7.054 2.038 1.00 93.56 368 ARG A C 1
ATOM 2811 O O . ARG A 1 368 ? 1.495 -6.476 1.311 1.00 93.56 368 ARG A O 1
ATOM 2818 N N . PRO A 1 369 ? 2.142 -7.134 3.367 1.00 94.75 369 PRO A N 1
ATOM 2819 C CA . PRO A 1 369 ? 1.064 -6.444 4.047 1.00 94.75 369 PRO A CA 1
ATOM 2820 C C . PRO A 1 369 ? 1.290 -4.933 4.038 1.00 94.75 369 PRO A C 1
ATOM 2822 O O . PRO A 1 369 ? 2.421 -4.450 4.078 1.00 94.75 369 PRO A O 1
ATOM 2825 N N . VAL A 1 370 ? 0.188 -4.191 4.003 1.00 93.62 370 VAL A N 1
ATOM 2826 C CA . VAL A 1 370 ? 0.166 -2.732 4.096 1.00 93.62 370 VAL A CA 1
ATOM 2827 C C . VAL A 1 370 ? -0.440 -2.353 5.440 1.00 93.62 370 VAL A C 1
ATOM 2829 O O . VAL A 1 370 ? -1.431 -2.940 5.874 1.00 93.62 370 VAL A O 1
ATOM 2832 N N . ILE A 1 371 ? 0.155 -1.366 6.106 1.00 94.25 371 ILE A N 1
ATOM 2833 C CA . ILE A 1 371 ? -0.382 -0.811 7.348 1.00 94.25 371 ILE A CA 1
ATOM 2834 C C . ILE A 1 371 ? -1.330 0.327 6.983 1.00 94.25 371 ILE A C 1
ATOM 2836 O O . ILE A 1 371 ? -0.916 1.350 6.433 1.00 94.25 371 ILE A O 1
ATOM 2840 N N . ILE A 1 372 ? -2.609 0.145 7.287 1.00 90.06 372 ILE A N 1
ATOM 2841 C CA . ILE A 1 372 ? -3.659 1.125 7.035 1.00 90.06 372 ILE A CA 1
ATOM 2842 C C . ILE A 1 372 ? -3.890 1.934 8.306 1.00 90.06 372 ILE A C 1
ATOM 2844 O O . ILE A 1 372 ? -3.978 1.391 9.404 1.00 90.06 372 ILE A O 1
ATOM 2848 N N . PHE A 1 373 ? -4.006 3.248 8.128 1.00 89.69 373 PHE A N 1
ATOM 2849 C CA . PHE A 1 373 ? -4.434 4.186 9.156 1.00 89.69 373 PHE A CA 1
ATOM 2850 C C . PHE A 1 373 ? -5.748 4.854 8.734 1.00 89.69 373 PHE A C 1
ATOM 2852 O O . PHE A 1 373 ? -6.037 4.920 7.534 1.00 89.69 373 PHE A O 1
ATOM 2859 N N . PRO A 1 374 ? -6.513 5.412 9.685 1.00 82.94 374 PRO A N 1
ATOM 2860 C CA . PRO A 1 374 ? -7.670 6.240 9.368 1.00 82.94 374 PRO A CA 1
ATOM 2861 C C . PRO A 1 374 ? -7.275 7.500 8.595 1.00 82.94 374 PRO A C 1
ATOM 2863 O O . PRO A 1 374 ? -6.158 8.005 8.741 1.00 82.94 374 PRO A O 1
ATOM 2866 N N . ASP A 1 375 ? -8.215 8.055 7.831 1.00 75.69 375 ASP A N 1
ATOM 2867 C CA . ASP A 1 375 ? -7.951 9.174 6.918 1.00 75.69 375 ASP A CA 1
ATOM 2868 C C . ASP A 1 375 ? -7.396 10.423 7.630 1.00 75.69 375 ASP A C 1
ATOM 2870 O O . ASP A 1 375 ? -6.536 11.112 7.083 1.00 75.69 375 ASP A O 1
ATOM 2874 N N . TYR A 1 376 ? -7.790 10.685 8.885 1.00 74.06 376 TYR A N 1
ATOM 2875 C CA . TYR A 1 376 ? -7.237 11.800 9.672 1.00 74.06 376 TYR A CA 1
ATOM 2876 C C . TYR A 1 376 ? -5.723 11.683 9.913 1.00 74.06 376 TYR A C 1
ATOM 2878 O O . TYR A 1 376 ? -5.053 12.688 10.134 1.00 74.06 376 TYR A O 1
ATOM 2886 N N . ALA A 1 377 ? -5.168 10.469 9.854 1.00 74.19 377 ALA A N 1
ATOM 2887 C CA . ALA A 1 377 ? -3.747 10.200 10.043 1.00 74.19 377 ALA A CA 1
ATOM 2888 C C . ALA A 1 377 ? -2.969 10.130 8.717 1.00 74.19 377 ALA A C 1
ATOM 2890 O O . ALA A 1 377 ? -1.765 9.835 8.714 1.00 74.19 377 ALA A O 1
ATOM 2891 N N . ALA A 1 378 ? -3.612 10.428 7.582 1.00 67.56 378 ALA A N 1
ATOM 2892 C CA . ALA A 1 378 ? -2.977 10.430 6.266 1.00 67.56 378 ALA A CA 1
ATOM 2893 C C . ALA A 1 378 ? -1.786 11.405 6.188 1.00 67.56 378 ALA A C 1
ATOM 2895 O O . ALA A 1 378 ? -0.785 11.093 5.549 1.00 67.56 378 ALA A O 1
ATOM 2896 N N . HIS A 1 379 ? -1.825 12.522 6.924 1.00 76.69 379 HIS A N 1
ATOM 2897 C CA . HIS A 1 379 ? -0.763 13.543 6.959 1.00 76.69 379 HIS A CA 1
ATOM 2898 C C . HIS A 1 379 ? 0.451 13.184 7.833 1.00 76.69 379 HIS A C 1
ATOM 2900 O O . HIS A 1 379 ? 1.296 14.032 8.106 1.00 76.69 379 HIS A O 1
ATOM 2906 N N . GLY A 1 380 ? 0.540 11.941 8.310 1.00 85.75 380 GLY A N 1
ATOM 2907 C CA . GLY A 1 380 ? 1.667 11.492 9.131 1.00 85.75 380 GLY A CA 1
ATOM 2908 C C . GLY A 1 380 ? 1.537 11.817 10.621 1.00 85.75 380 GLY A C 1
ATOM 2909 O O . GLY A 1 380 ? 2.434 11.475 11.385 1.00 85.75 380 GLY A O 1
ATOM 2910 N N . GLN A 1 381 ? 0.434 12.429 11.054 1.00 90.56 381 GLN A N 1
ATOM 2911 C CA . GLN A 1 381 ? 0.179 12.780 12.452 1.00 90.56 381 GLN A CA 1
ATOM 2912 C C . GLN A 1 381 ? -0.982 11.964 13.023 1.00 90.56 381 GLN A C 1
ATOM 2914 O O . GLN A 1 381 ? -2.037 11.857 12.404 1.00 90.56 381 GLN A O 1
ATOM 2919 N N . LEU A 1 382 ? -0.784 11.388 14.205 1.00 92.62 382 LEU A N 1
ATOM 2920 C CA . LEU A 1 382 ? -1.850 10.791 15.003 1.00 92.62 382 LEU A CA 1
ATOM 2921 C C . LEU A 1 382 ? -2.541 11.871 15.849 1.00 92.62 382 LEU A C 1
ATOM 2923 O O . LEU A 1 382 ? -1.906 12.875 16.184 1.00 92.62 382 LEU A O 1
ATOM 2927 N N . PRO A 1 383 ? -3.813 11.664 16.234 1.00 90.75 383 PRO A N 1
ATOM 2928 C CA . PRO A 1 383 ? -4.509 12.561 17.142 1.00 90.75 383 PRO A CA 1
ATOM 2929 C C . PRO A 1 383 ? -3.748 12.751 18.452 1.00 90.75 383 PRO A C 1
ATOM 2931 O O . PRO A 1 383 ? -3.120 11.817 18.958 1.00 90.75 383 PRO A O 1
ATOM 2934 N N . GLU A 1 384 ? -3.844 13.952 19.016 1.00 92.75 384 GLU A N 1
ATOM 2935 C CA . GLU A 1 384 ? -3.272 14.244 20.328 1.00 92.75 384 GLU A CA 1
ATOM 2936 C C . GLU A 1 384 ? -3.865 13.320 21.395 1.00 92.75 384 GLU A C 1
ATOM 2938 O O . GLU A 1 384 ? -5.070 13.043 21.404 1.00 92.75 384 GLU A O 1
ATOM 2943 N N . MET A 1 385 ? -3.016 12.859 22.315 1.00 92.19 385 MET A N 1
ATOM 2944 C CA . MET A 1 385 ? -3.431 11.972 23.400 1.00 92.19 385 MET A CA 1
ATOM 2945 C C . MET A 1 385 ? -3.036 12.548 24.759 1.00 92.19 385 MET A C 1
ATOM 2947 O O . MET A 1 385 ? -1.882 12.942 24.937 1.00 92.19 385 MET A O 1
ATOM 2951 N N . PRO A 1 386 ? -3.947 12.586 25.745 1.00 92.50 386 PRO A N 1
ATOM 2952 C CA . PRO A 1 386 ? -3.564 12.899 27.111 1.00 92.50 386 PRO A CA 1
ATOM 2953 C C . PRO A 1 386 ? -2.678 11.783 27.680 1.00 92.50 386 PRO A C 1
ATOM 2955 O O . PRO A 1 386 ? -2.900 10.602 27.399 1.00 92.50 386 PRO A O 1
ATOM 2958 N N . TYR A 1 387 ? -1.685 12.137 28.498 1.00 91.69 387 TYR A N 1
ATOM 2959 C CA . TYR A 1 387 ? -0.910 11.125 29.216 1.00 91.69 387 TYR A CA 1
ATOM 2960 C C . TYR A 1 387 ? -1.741 10.389 30.277 1.00 91.69 387 TYR A C 1
ATOM 2962 O O . TYR A 1 387 ? -2.713 10.909 30.830 1.00 91.69 387 TYR A O 1
ATOM 2970 N N . GLY A 1 388 ? -1.325 9.169 30.602 1.00 91.00 388 GLY A N 1
ATOM 2971 C CA . GLY A 1 388 ? -1.942 8.335 31.622 1.00 91.00 388 GLY A CA 1
ATOM 2972 C C . GLY A 1 388 ? -1.154 7.048 31.850 1.00 91.00 388 GLY A C 1
ATOM 2973 O O . GLY A 1 388 ? 0.017 6.938 31.491 1.00 91.00 388 GLY A O 1
ATOM 2974 N N . HIS A 1 389 ? -1.799 6.054 32.456 1.00 89.81 389 HIS A N 1
ATOM 2975 C CA . HIS A 1 389 ? -1.141 4.792 32.811 1.00 89.81 389 HIS A CA 1
ATOM 2976 C C . HIS A 1 389 ? -1.571 3.597 31.941 1.00 89.81 389 HIS A C 1
ATOM 2978 O O . HIS A 1 389 ? -0.952 2.531 31.999 1.00 89.81 389 HIS A O 1
ATOM 2984 N N . ARG A 1 390 ? -2.667 3.727 31.181 1.00 90.50 390 ARG A N 1
ATOM 2985 C CA . ARG A 1 390 ? -3.295 2.597 30.486 1.00 90.50 390 ARG A CA 1
ATOM 2986 C C . ARG A 1 390 ? -2.585 2.278 29.169 1.00 90.50 390 ARG A C 1
ATOM 2988 O O . ARG A 1 390 ? -2.260 3.197 28.420 1.00 90.50 390 ARG A O 1
ATOM 2995 N N . PRO A 1 391 ? -2.398 0.989 28.836 1.00 92.81 391 PRO A N 1
ATOM 2996 C CA . PRO A 1 391 ? -2.052 0.579 27.481 1.00 92.81 391 PRO A CA 1
ATOM 2997 C C . PRO A 1 391 ? -3.206 0.856 26.513 1.00 92.81 391 PRO A C 1
ATOM 2999 O O . PRO A 1 391 ? -4.279 0.268 26.643 1.00 92.81 391 PRO A O 1
ATOM 3002 N N . LEU A 1 392 ? -2.963 1.708 25.522 1.00 92.19 392 LEU A N 1
ATOM 3003 C CA . LEU A 1 392 ? -3.910 2.111 24.487 1.00 92.19 392 LEU A CA 1
ATOM 3004 C C . LEU A 1 392 ? -3.576 1.435 23.156 1.00 92.19 392 LEU A C 1
ATOM 3006 O O . LEU A 1 392 ? -2.406 1.267 22.806 1.00 92.19 392 LEU A O 1
ATOM 3010 N N . VAL A 1 393 ? -4.609 1.066 22.403 1.00 91.44 393 VAL A N 1
ATOM 3011 C CA . VAL A 1 393 ? -4.475 0.671 20.995 1.00 91.44 393 VAL A CA 1
ATOM 3012 C C . VAL A 1 393 ? -4.504 1.940 20.145 1.00 91.44 393 VAL A C 1
ATOM 3014 O O . VAL A 1 393 ? -5.273 2.858 20.429 1.00 91.44 393 VAL A O 1
ATOM 3017 N N . VAL A 1 394 ? -3.671 2.007 19.106 1.00 91.81 394 VAL A N 1
ATOM 3018 C CA . VAL A 1 394 ? -3.753 3.095 18.123 1.00 91.81 394 VAL A CA 1
ATOM 3019 C C . VAL A 1 394 ? -5.007 2.873 17.283 1.00 91.81 394 VAL A C 1
ATOM 3021 O O . VAL A 1 394 ? -5.063 1.958 16.465 1.00 91.81 394 VAL A O 1
ATOM 3024 N N . GLN A 1 395 ? -6.036 3.677 17.543 1.00 87.44 395 GLN A N 1
ATOM 3025 C CA . GLN A 1 395 ? -7.371 3.438 17.004 1.00 87.44 395 GLN A CA 1
ATOM 3026 C C . GLN A 1 395 ? -7.400 3.508 15.475 1.00 87.44 395 GLN A C 1
ATOM 3028 O O . GLN A 1 395 ? -6.829 4.418 14.868 1.00 87.44 395 GLN A O 1
ATOM 3033 N N . GLY A 1 396 ? -8.066 2.516 14.877 1.00 86.00 396 GLY A N 1
ATOM 3034 C CA . GLY A 1 396 ? -8.251 2.377 13.433 1.00 86.00 396 GLY A CA 1
ATOM 3035 C C . GLY A 1 396 ? -6.989 2.039 12.630 1.00 86.00 396 GLY A C 1
ATOM 3036 O O . GLY A 1 396 ? -7.069 1.971 11.406 1.00 86.00 396 GLY A O 1
ATOM 3037 N N . ALA A 1 397 ? -5.842 1.822 13.282 1.00 91.94 397 ALA A N 1
ATOM 3038 C CA . ALA A 1 397 ? -4.649 1.307 12.622 1.00 91.94 397 ALA A CA 1
ATOM 3039 C C . ALA A 1 397 ? -4.686 -0.227 12.578 1.00 91.94 397 ALA A C 1
ATOM 3041 O O . ALA A 1 397 ? -4.852 -0.874 13.614 1.00 91.94 397 ALA A O 1
ATOM 3042 N N . TYR A 1 398 ? -4.512 -0.810 11.395 1.00 92.50 398 TYR A N 1
ATOM 3043 C CA . TYR A 1 398 ? -4.489 -2.262 11.208 1.00 92.50 398 TYR A CA 1
ATOM 3044 C C . TYR A 1 398 ? -3.610 -2.657 10.020 1.00 92.50 398 TYR A C 1
ATOM 3046 O O . TYR A 1 398 ? -3.258 -1.829 9.181 1.00 92.50 398 TYR A O 1
ATOM 3054 N N . SER A 1 399 ? -3.231 -3.927 9.955 1.00 95.12 399 SER A N 1
ATOM 3055 C CA . SER A 1 399 ? -2.514 -4.510 8.823 1.00 95.12 399 SER A CA 1
ATOM 3056 C C . SER A 1 399 ? -3.501 -5.189 7.873 1.00 95.12 399 SER A C 1
ATOM 3058 O O . SER A 1 399 ? -4.476 -5.809 8.302 1.00 95.12 399 SER A O 1
ATOM 3060 N N . THR A 1 400 ? -3.252 -5.123 6.567 1.00 94.75 400 THR A N 1
ATOM 3061 C CA . THR A 1 400 ? -4.143 -5.748 5.574 1.00 94.75 400 THR A CA 1
ATOM 3062 C C . THR A 1 400 ? -4.202 -7.270 5.670 1.00 94.75 400 THR A C 1
ATOM 3064 O O . THR A 1 400 ? -5.143 -7.858 5.151 1.00 94.75 400 THR A O 1
ATOM 3067 N N . ASN A 1 401 ? -3.235 -7.918 6.321 1.00 94.06 401 ASN A N 1
ATOM 3068 C CA . ASN A 1 401 ? -3.244 -9.359 6.575 1.00 94.06 401 ASN A CA 1
ATOM 3069 C C . ASN A 1 401 ? -3.836 -9.747 7.944 1.00 94.06 401 ASN A C 1
ATOM 3071 O O . ASN A 1 401 ? -3.901 -10.932 8.256 1.00 94.06 401 ASN A O 1
ATOM 3075 N N . GLY A 1 402 ? -4.261 -8.777 8.762 1.00 91.12 402 GLY A N 1
ATOM 3076 C CA . GLY A 1 402 ? -4.853 -9.015 10.082 1.00 91.12 402 GLY A CA 1
ATOM 3077 C C . GLY A 1 402 ? -3.852 -9.331 11.201 1.00 91.12 402 GLY A C 1
ATOM 3078 O O . GLY A 1 402 ? -4.267 -9.494 12.348 1.00 91.12 402 GLY A O 1
ATOM 3079 N N . GLU A 1 403 ? -2.551 -9.383 10.906 1.00 92.06 403 GLU A N 1
ATOM 3080 C CA . GLU A 1 403 ? -1.503 -9.611 11.905 1.00 92.06 403 GLU A CA 1
ATOM 3081 C C . GLU A 1 403 ? -1.321 -8.389 12.825 1.00 92.06 403 GLU A C 1
ATOM 3083 O O . GLU A 1 403 ? -1.434 -7.241 12.378 1.00 92.06 403 GLU A O 1
ATOM 3088 N N . PRO A 1 404 ? -1.021 -8.583 14.121 1.00 91.62 404 PRO A N 1
ATOM 3089 C CA . PRO A 1 404 ? -0.889 -7.478 15.058 1.00 91.62 404 PRO A CA 1
ATOM 3090 C C . PRO A 1 404 ? 0.305 -6.583 14.707 1.00 91.62 404 PRO A C 1
ATOM 3092 O O . PRO A 1 404 ? 1.417 -7.058 14.476 1.00 91.62 404 PRO A O 1
ATOM 3095 N N . LEU A 1 405 ? 0.080 -5.268 14.748 1.00 95.25 405 LEU A N 1
ATOM 3096 C CA . LEU A 1 405 ? 1.131 -4.276 14.532 1.00 95.25 405 LEU A CA 1
ATOM 3097 C C . LEU A 1 405 ? 2.196 -4.353 15.634 1.00 95.25 405 LEU A C 1
ATOM 3099 O O . LEU A 1 405 ? 1.868 -4.447 16.822 1.00 95.25 405 LEU A O 1
ATOM 3103 N N . GLN A 1 406 ? 3.462 -4.236 15.242 1.00 96.06 406 GLN A N 1
ATOM 3104 C CA . GLN A 1 406 ? 4.586 -3.995 16.141 1.00 96.06 406 GLN A CA 1
ATOM 3105 C C . GLN A 1 406 ? 4.930 -2.509 16.127 1.00 96.06 406 GLN A C 1
ATOM 3107 O O . GLN A 1 406 ? 5.145 -1.913 15.077 1.00 96.06 406 GLN A O 1
ATOM 3112 N N . ILE A 1 407 ? 4.966 -1.901 17.304 1.00 97.38 407 ILE A N 1
ATOM 3113 C CA . ILE A 1 407 ? 5.175 -0.472 17.495 1.00 97.38 407 ILE A CA 1
ATOM 3114 C C . ILE A 1 407 ? 6.523 -0.275 18.178 1.00 97.38 407 ILE A C 1
ATOM 3116 O O . ILE A 1 407 ? 6.853 -0.947 19.153 1.00 97.38 407 ILE A O 1
ATOM 3120 N N . THR A 1 408 ? 7.292 0.699 17.710 1.00 97.44 408 THR A N 1
ATOM 3121 C CA . THR A 1 408 ? 8.448 1.239 18.430 1.00 97.44 408 THR A CA 1
ATOM 3122 C C . THR A 1 408 ? 8.288 2.744 18.603 1.00 97.44 408 THR A C 1
ATOM 3124 O O . THR A 1 408 ? 7.569 3.395 17.848 1.00 97.44 408 THR A O 1
ATOM 3127 N N . SER A 1 409 ? 8.923 3.301 19.632 1.00 97.88 409 SER A N 1
ATOM 3128 C CA . SER A 1 409 ? 8.847 4.726 19.959 1.00 97.88 409 SER A CA 1
ATOM 3129 C C . SER A 1 409 ? 10.237 5.338 19.933 1.00 97.88 409 SER A C 1
ATOM 3131 O O . SER A 1 409 ? 11.169 4.772 20.507 1.00 97.88 409 SER A O 1
ATOM 3133 N N . SER A 1 410 ? 10.363 6.519 19.327 1.00 98.25 410 SER A N 1
ATOM 3134 C CA . SER A 1 410 ? 11.609 7.289 19.321 1.00 98.25 410 SER A CA 1
ATOM 3135 C C . SER A 1 410 ? 12.022 7.774 20.717 1.00 98.25 410 SER A C 1
ATOM 3137 O O . SER A 1 410 ? 13.186 8.104 20.927 1.00 98.25 410 SER A O 1
ATOM 3139 N N . ASN A 1 411 ? 11.091 7.834 21.680 1.00 97.62 411 ASN A N 1
ATOM 3140 C CA . ASN A 1 411 ? 11.381 8.189 23.069 1.00 97.62 411 ASN A CA 1
ATOM 3141 C C . ASN A 1 411 ? 10.428 7.470 24.043 1.00 97.62 411 ASN A C 1
ATOM 3143 O O . ASN A 1 411 ? 9.278 7.873 24.243 1.00 97.62 411 ASN A O 1
ATOM 3147 N N . SER A 1 412 ? 10.941 6.423 24.693 1.00 95.50 412 SER A N 1
ATOM 3148 C CA . SER A 1 412 ? 10.186 5.577 25.628 1.00 95.50 412 SER A CA 1
ATOM 3149 C C . SER A 1 412 ? 9.808 6.259 26.950 1.00 95.50 412 SER A C 1
ATOM 3151 O O . SER A 1 412 ? 8.901 5.782 27.638 1.00 95.50 412 SER A O 1
ATOM 3153 N N . SER A 1 413 ? 10.452 7.381 27.290 1.00 93.75 413 SER A N 1
ATOM 3154 C CA . SER A 1 413 ? 10.107 8.193 28.463 1.00 93.75 413 SER A CA 1
ATOM 3155 C C . SER A 1 413 ? 8.831 9.013 28.248 1.00 93.75 413 SER A C 1
ATOM 3157 O O . SER A 1 413 ? 8.130 9.294 29.215 1.00 93.75 413 SER A O 1
ATOM 3159 N N . ILE A 1 414 ? 8.508 9.363 26.994 1.00 95.19 414 ILE A N 1
ATOM 3160 C CA . ILE A 1 414 ? 7.281 10.090 26.624 1.00 95.19 414 ILE A CA 1
ATOM 3161 C C . ILE A 1 414 ? 6.177 9.101 26.243 1.00 95.19 414 ILE A C 1
ATOM 3163 O O . ILE A 1 414 ? 5.084 9.162 26.797 1.00 95.19 414 ILE A O 1
ATOM 3167 N N . VAL A 1 415 ? 6.460 8.148 25.348 1.00 97.06 415 VAL A N 1
ATOM 3168 C CA . VAL A 1 415 ? 5.527 7.071 24.982 1.00 97.06 415 VAL A CA 1
ATOM 3169 C C . VAL A 1 415 ? 6.255 5.742 25.048 1.00 97.06 415 VAL A C 1
ATOM 3171 O O . VAL A 1 415 ? 7.125 5.471 24.221 1.00 97.06 415 VAL A O 1
ATOM 3174 N N . SER A 1 416 ? 5.884 4.885 25.997 1.00 96.00 416 SER A N 1
ATOM 3175 C CA . SER A 1 416 ? 6.422 3.522 26.063 1.00 96.00 416 SER A CA 1
ATOM 3176 C C . SER A 1 416 ? 5.519 2.530 25.343 1.00 96.00 416 SER A C 1
ATOM 3178 O O . SER A 1 416 ? 4.298 2.648 25.414 1.00 96.00 416 SER A O 1
ATOM 3180 N N . VAL A 1 417 ? 6.110 1.514 24.723 1.00 96.75 417 VAL A N 1
ATOM 3181 C CA . VAL A 1 417 ? 5.372 0.431 24.065 1.00 96.75 417 VAL A CA 1
ATOM 3182 C C . VAL A 1 417 ? 5.100 -0.697 25.060 1.00 96.75 417 VAL A C 1
ATOM 3184 O O . VAL A 1 417 ? 5.975 -1.091 25.831 1.00 96.75 417 VAL A O 1
ATOM 3187 N N . TYR A 1 418 ? 3.882 -1.228 25.038 1.00 94.62 418 TYR A N 1
ATOM 3188 C CA . TYR A 1 418 ? 3.418 -2.324 25.877 1.00 94.62 418 TYR A CA 1
ATOM 3189 C C . TYR A 1 418 ? 3.013 -3.519 25.013 1.00 94.62 418 TYR A C 1
ATOM 3191 O O . TYR A 1 418 ? 2.129 -3.409 24.165 1.00 94.62 418 TYR A O 1
ATOM 3199 N N . ARG A 1 419 ? 3.648 -4.677 25.252 1.00 93.38 419 ARG A N 1
ATOM 3200 C CA . ARG A 1 419 ? 3.409 -5.939 24.518 1.00 93.38 419 ARG A CA 1
ATOM 3201 C C . ARG A 1 419 ? 3.452 -5.784 22.986 1.00 93.38 419 ARG A C 1
ATOM 3203 O O . ARG A 1 419 ? 2.665 -6.407 22.281 1.00 93.38 419 ARG A O 1
ATOM 3210 N N . GLY A 1 420 ? 4.331 -4.917 22.486 1.00 91.88 420 GLY A N 1
ATOM 3211 C CA . GLY A 1 420 ? 4.559 -4.689 21.054 1.00 91.88 420 GLY A CA 1
ATOM 3212 C C . GLY A 1 420 ? 3.468 -3.894 20.328 1.00 91.88 420 GLY A C 1
ATOM 3213 O O . GLY A 1 420 ? 3.798 -3.098 19.469 1.00 91.88 420 GLY A O 1
ATOM 3214 N N . SER A 1 421 ? 2.192 -4.025 20.694 1.00 92.12 421 SER A N 1
ATOM 3215 C CA . SER A 1 421 ? 1.055 -3.503 19.905 1.00 92.12 421 SER A CA 1
ATOM 3216 C C . SER A 1 421 ? 0.270 -2.367 20.564 1.00 92.12 421 SER A C 1
ATOM 3218 O O . SER A 1 421 ? -0.665 -1.827 19.973 1.00 92.12 421 SER A O 1
ATOM 3220 N N . ARG A 1 422 ? 0.612 -2.001 21.804 1.00 94.88 422 ARG A N 1
ATOM 3221 C CA . ARG A 1 422 ? -0.060 -0.932 22.555 1.00 94.88 422 ARG A CA 1
ATOM 3222 C C . ARG A 1 422 ? 0.927 0.134 22.988 1.00 94.88 422 ARG A C 1
ATOM 3224 O O . ARG A 1 422 ? 2.102 -0.151 23.209 1.00 94.88 422 ARG A O 1
ATOM 3231 N N . ILE A 1 423 ? 0.437 1.350 23.177 1.00 95.94 423 ILE A N 1
ATOM 3232 C CA . ILE A 1 423 ? 1.224 2.487 23.655 1.00 95.94 423 ILE A CA 1
ATOM 3233 C C . ILE A 1 423 ? 0.745 2.935 25.034 1.00 95.94 423 ILE A C 1
ATOM 3235 O O . ILE A 1 423 ? -0.436 2.849 25.348 1.00 95.94 423 ILE A O 1
ATOM 3239 N N . ILE A 1 424 ? 1.661 3.419 25.866 1.00 95.19 424 ILE A N 1
ATOM 3240 C CA . ILE A 1 424 ? 1.361 4.079 27.140 1.00 95.19 424 ILE A CA 1
ATOM 3241 C C . ILE A 1 424 ? 1.972 5.484 27.060 1.00 95.19 424 ILE A C 1
ATOM 3243 O O . ILE A 1 424 ? 3.202 5.603 27.142 1.00 95.19 424 ILE A O 1
ATOM 3247 N N . PRO A 1 425 ? 1.157 6.535 26.868 1.00 95.00 425 PRO A N 1
ATOM 3248 C CA . PRO A 1 425 ? 1.629 7.916 26.881 1.00 95.00 425 PRO A CA 1
ATOM 3249 C C . PRO A 1 425 ? 1.899 8.359 28.329 1.00 95.00 425 PRO A C 1
ATOM 3251 O O . PRO A 1 425 ? 0.981 8.432 29.136 1.00 95.00 425 PRO A O 1
ATOM 3254 N N . LYS A 1 426 ? 3.162 8.616 28.677 1.00 92.12 426 LYS A N 1
ATOM 3255 C CA . LYS A 1 426 ? 3.655 8.808 30.056 1.00 92.12 426 LYS A CA 1
ATOM 3256 C C . LYS A 1 426 ? 3.999 10.247 30.425 1.00 92.12 426 LYS A C 1
ATOM 3258 O O . LYS A 1 426 ? 4.044 10.557 31.612 1.00 92.12 426 LYS A O 1
ATOM 3263 N N . ALA A 1 427 ? 4.308 11.091 29.452 1.00 90.94 427 ALA A N 1
ATOM 3264 C CA . ALA A 1 427 ? 4.707 12.472 29.694 1.00 90.94 427 ALA A CA 1
ATOM 3265 C C . ALA A 1 427 ? 4.355 13.342 28.489 1.00 90.94 427 ALA A C 1
ATOM 3267 O O . ALA A 1 427 ? 4.157 12.827 27.394 1.00 90.94 427 ALA A O 1
ATOM 3268 N N . GLU A 1 428 ? 4.286 14.652 28.700 1.00 92.50 428 GLU A N 1
ATOM 3269 C CA . GLU A 1 428 ? 4.071 15.630 27.636 1.00 92.50 428 GLU A CA 1
ATOM 3270 C C . GLU A 1 428 ? 5.250 15.649 26.649 1.00 92.50 428 GLU A C 1
ATOM 3272 O O . GLU A 1 428 ? 6.415 15.564 27.047 1.00 92.50 428 GLU A O 1
ATOM 3277 N N . GLY A 1 429 ? 4.945 15.776 25.359 1.00 95.31 429 GLY A N 1
ATOM 3278 C CA . GLY A 1 429 ? 5.939 15.911 24.299 1.00 95.31 429 GLY A CA 1
ATOM 3279 C C . GLY A 1 429 ? 5.548 15.193 23.014 1.00 95.31 429 GLY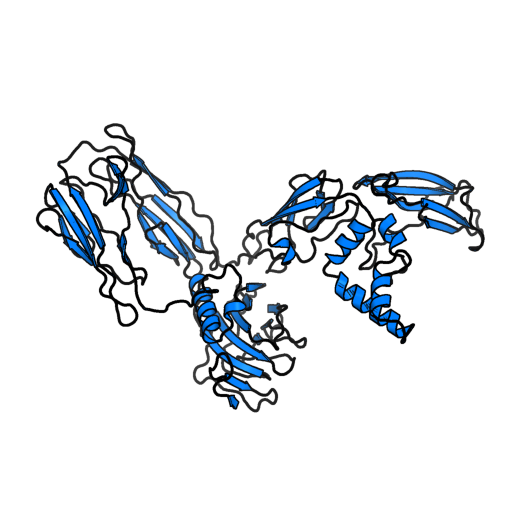 A C 1
ATOM 3280 O O . GLY A 1 429 ? 4.514 14.533 22.930 1.00 95.31 429 GLY A O 1
ATOM 3281 N N . THR A 1 430 ? 6.394 15.319 21.998 1.00 97.50 430 THR A N 1
ATOM 3282 C CA . THR A 1 430 ? 6.151 14.758 20.666 1.00 97.50 430 THR A CA 1
ATOM 3283 C C . THR A 1 430 ? 7.148 13.644 20.373 1.00 97.50 430 THR A C 1
ATOM 3285 O O . THR A 1 430 ? 8.347 13.802 20.609 1.00 97.50 430 THR A O 1
ATOM 3288 N N . VAL A 1 431 ? 6.661 12.518 19.851 1.00 97.81 431 VAL A N 1
ATOM 3289 C CA . VAL A 1 431 ? 7.494 11.374 19.450 1.00 97.81 431 VAL A CA 1
ATOM 3290 C C . VAL A 1 431 ? 7.102 10.854 18.077 1.00 97.81 431 VAL A C 1
ATOM 3292 O O . VAL A 1 431 ? 5.971 11.043 17.627 1.00 97.81 431 VAL A O 1
ATOM 3295 N N . VAL A 1 432 ? 8.035 10.154 17.436 1.00 98.06 432 VAL A N 1
ATOM 3296 C CA . VAL A 1 432 ? 7.769 9.362 16.237 1.00 98.06 432 VAL A CA 1
ATOM 3297 C C . VAL A 1 432 ? 7.554 7.917 16.667 1.00 98.06 432 VAL A C 1
ATOM 3299 O O . VAL A 1 432 ? 8.404 7.317 17.329 1.00 98.06 432 VAL A O 1
ATOM 3302 N N . LEU A 1 433 ? 6.403 7.368 16.299 1.00 97.50 433 LEU A N 1
ATOM 3303 C CA . LEU A 1 433 ? 6.100 5.951 16.401 1.00 97.50 433 LEU A CA 1
ATOM 3304 C C . LEU A 1 433 ? 6.381 5.289 15.054 1.00 97.50 433 LEU A C 1
ATOM 3306 O O . LEU A 1 433 ? 5.924 5.782 14.022 1.00 97.50 433 LEU A O 1
ATOM 3310 N N . SER A 1 434 ? 7.107 4.174 15.071 1.00 97.19 434 SER A N 1
ATOM 3311 C CA . SER A 1 434 ? 7.290 3.329 13.887 1.00 97.19 434 SER A CA 1
ATOM 3312 C C . SER A 1 434 ? 6.424 2.086 14.026 1.00 97.19 434 SER A C 1
ATOM 3314 O O . SER A 1 434 ? 6.454 1.435 15.070 1.00 97.19 434 SER A O 1
ATOM 3316 N N . PHE A 1 435 ? 5.658 1.786 12.985 1.00 96.88 435 PHE A N 1
ATOM 3317 C CA . PHE A 1 435 ? 4.731 0.667 12.904 1.00 96.88 435 PHE A CA 1
ATOM 3318 C C . PHE A 1 435 ? 5.252 -0.332 11.884 1.00 96.88 435 PHE A C 1
ATOM 3320 O O . PHE A 1 435 ? 5.594 0.053 10.767 1.00 96.88 435 PHE A O 1
ATOM 3327 N N . ASP A 1 436 ? 5.280 -1.596 12.273 1.00 96.06 436 ASP A N 1
ATOM 3328 C CA . ASP A 1 436 ? 5.795 -2.695 11.473 1.00 96.06 436 ASP A CA 1
ATOM 3329 C C . ASP A 1 436 ? 4.850 -3.903 11.540 1.00 96.06 436 ASP A C 1
ATOM 3331 O O . ASP A 1 436 ? 4.045 -4.033 12.470 1.00 96.06 436 ASP A O 1
ATOM 3335 N N . VAL A 1 437 ? 4.955 -4.785 10.551 1.00 96.06 437 VAL A N 1
ATOM 3336 C CA . VAL A 1 437 ? 4.333 -6.110 10.550 1.00 96.06 437 VAL A CA 1
ATOM 3337 C C . VAL A 1 437 ? 5.445 -7.093 10.194 1.00 96.06 437 VAL A C 1
ATOM 3339 O O . VAL A 1 437 ? 5.930 -7.039 9.060 1.00 96.06 437 VAL A O 1
ATOM 3342 N N . PRO A 1 438 ? 5.866 -7.962 11.129 1.00 93.50 438 PRO A N 1
ATOM 3343 C CA . PRO A 1 438 ? 6.987 -8.860 10.902 1.00 93.50 438 PRO A CA 1
ATOM 3344 C C . PRO A 1 438 ? 6.661 -9.905 9.833 1.00 93.50 438 PRO A C 1
ATOM 3346 O O . PRO A 1 438 ? 5.498 -10.175 9.527 1.00 93.50 438 PRO A O 1
ATOM 3349 N N . GLU A 1 439 ? 7.708 -10.513 9.279 1.00 93.81 439 GLU A N 1
ATOM 3350 C CA . GLU A 1 439 ? 7.555 -11.620 8.339 1.00 93.81 439 GLU A CA 1
ATOM 3351 C C . GLU A 1 439 ? 6.842 -12.828 8.968 1.00 93.81 439 GLU A C 1
ATOM 3353 O O . GLU A 1 439 ? 6.951 -13.102 10.166 1.00 93.81 439 GLU A O 1
ATOM 3358 N N . SER A 1 440 ? 6.132 -13.578 8.130 1.00 92.25 440 SER A N 1
ATOM 3359 C CA . SER A 1 440 ? 5.486 -14.837 8.490 1.00 92.25 440 SER A CA 1
ATOM 3360 C C . SER A 1 440 ? 5.634 -15.865 7.362 1.00 92.25 440 SER A C 1
ATOM 3362 O O . SER A 1 440 ? 6.395 -15.672 6.406 1.00 92.25 440 SER A O 1
ATOM 3364 N N . GLU A 1 441 ? 4.936 -16.997 7.466 1.00 90.31 441 GLU A N 1
ATOM 3365 C CA . GLU A 1 441 ? 4.986 -18.062 6.459 1.00 90.31 441 GLU A CA 1
ATOM 3366 C C . GLU A 1 441 ? 4.572 -17.561 5.065 1.00 90.31 441 GLU A C 1
ATOM 3368 O O . GLU A 1 441 ? 5.266 -17.832 4.087 1.00 90.31 441 GLU A O 1
ATOM 3373 N N . PHE A 1 442 ? 3.508 -16.755 4.984 1.00 90.94 442 PHE A N 1
ATOM 3374 C CA . PHE A 1 442 ? 2.920 -16.293 3.718 1.00 90.94 442 PHE A CA 1
ATOM 3375 C C . PHE A 1 442 ? 3.155 -14.810 3.416 1.00 90.94 442 PHE A C 1
ATOM 3377 O O . PHE A 1 442 ? 2.823 -14.338 2.327 1.00 90.94 442 PHE A O 1
ATOM 3384 N N . PHE A 1 443 ? 3.741 -14.072 4.361 1.00 93.56 443 PHE A N 1
ATOM 3385 C CA . PHE A 1 443 ? 3.952 -12.635 4.241 1.00 93.56 443 PHE A CA 1
ATOM 3386 C C . PHE A 1 443 ? 5.418 -12.266 4.460 1.00 93.56 443 PHE A C 1
ATOM 3388 O O . PHE A 1 443 ? 6.069 -12.774 5.372 1.00 93.56 443 PHE A O 1
ATOM 3395 N N . VAL A 1 444 ? 5.945 -11.373 3.622 1.00 93.81 444 VAL A N 1
ATOM 3396 C CA . VAL A 1 444 ? 7.182 -10.641 3.949 1.00 93.81 444 VAL A CA 1
ATOM 3397 C C . VAL A 1 444 ? 6.858 -9.537 4.956 1.00 93.81 444 VAL A C 1
ATOM 3399 O O . VAL A 1 444 ? 5.687 -9.209 5.153 1.00 93.81 444 VAL A O 1
ATOM 3402 N N . SER A 1 445 ? 7.875 -8.934 5.571 1.00 93.69 445 SER A N 1
ATOM 3403 C CA . SER A 1 445 ? 7.640 -7.783 6.443 1.00 93.69 445 SER A CA 1
ATOM 3404 C C . SER A 1 445 ? 6.979 -6.625 5.681 1.00 93.69 445 SER A C 1
ATOM 3406 O O . SER A 1 445 ? 7.283 -6.371 4.504 1.00 93.69 445 SER A O 1
ATOM 3408 N N . ALA A 1 446 ? 6.072 -5.910 6.348 1.00 94.25 446 ALA A N 1
ATOM 3409 C CA . ALA A 1 446 ? 5.530 -4.662 5.815 1.00 94.25 446 ALA A CA 1
ATOM 3410 C C . ALA A 1 446 ? 6.638 -3.612 5.657 1.00 94.25 446 ALA A C 1
ATOM 3412 O O . ALA A 1 446 ? 7.684 -3.676 6.303 1.00 94.25 446 ALA A O 1
ATOM 3413 N N . GLU A 1 447 ? 6.387 -2.607 4.822 1.00 92.00 447 GLU A N 1
ATOM 3414 C CA . GLU A 1 447 ? 7.167 -1.374 4.906 1.00 92.00 447 GLU A CA 1
ATOM 3415 C C . GLU A 1 447 ? 6.850 -0.670 6.227 1.00 92.00 447 GLU A C 1
ATOM 3417 O O . GLU A 1 447 ? 5.681 -0.469 6.574 1.00 92.00 447 GLU A O 1
ATOM 3422 N N . THR A 1 448 ? 7.891 -0.291 6.968 1.00 94.81 448 THR A N 1
ATOM 3423 C CA . THR A 1 448 ? 7.726 0.415 8.235 1.00 94.81 448 THR A CA 1
ATOM 3424 C C . THR A 1 448 ? 7.073 1.777 7.991 1.00 94.81 448 THR A C 1
ATOM 3426 O O . THR A 1 448 ? 7.632 2.638 7.311 1.00 94.81 448 THR A O 1
ATOM 3429 N N . VAL A 1 449 ? 5.910 2.013 8.599 1.00 95.31 449 VAL A N 1
ATOM 3430 C CA . VAL A 1 449 ? 5.217 3.305 8.521 1.00 95.31 449 VAL A CA 1
ATOM 3431 C C . VAL A 1 449 ? 5.516 4.111 9.773 1.00 95.31 449 VAL A C 1
ATOM 3433 O O . VAL A 1 449 ? 5.331 3.631 10.888 1.00 95.31 449 VAL A O 1
ATOM 3436 N N . GLN A 1 450 ? 5.938 5.361 9.609 1.00 95.56 450 GLN A N 1
ATOM 3437 C CA . GLN A 1 450 ? 6.168 6.273 10.726 1.00 95.56 450 GLN A CA 1
ATOM 3438 C C . GLN A 1 450 ? 5.016 7.264 10.877 1.00 95.56 450 GLN A C 1
ATOM 3440 O O . GLN A 1 450 ? 4.523 7.819 9.892 1.00 95.56 450 GLN A O 1
ATOM 3445 N N . LYS A 1 451 ? 4.597 7.503 12.123 1.00 95.44 451 LYS A N 1
ATOM 3446 C CA . LYS A 1 451 ? 3.644 8.560 12.478 1.00 95.44 451 LYS A CA 1
ATOM 3447 C C . LYS A 1 451 ? 4.128 9.341 13.687 1.00 95.44 451 LYS A C 1
ATOM 3449 O O . LYS A 1 451 ? 4.655 8.773 14.640 1.00 95.44 451 LYS A O 1
ATOM 3454 N N . THR A 1 452 ? 3.879 10.638 13.676 1.00 95.88 452 THR A N 1
ATOM 3455 C CA . THR A 1 452 ? 4.145 11.519 14.808 1.00 95.88 452 THR A CA 1
ATOM 3456 C C . THR A 1 452 ? 2.935 11.557 15.730 1.00 95.88 452 THR A C 1
ATOM 3458 O O . THR A 1 452 ? 1.804 11.663 15.262 1.00 95.88 452 THR A O 1
ATOM 3461 N N . ILE A 1 453 ? 3.160 11.506 17.040 1.00 95.25 453 ILE A N 1
ATOM 3462 C CA . ILE A 1 453 ? 2.124 11.694 18.059 1.00 95.25 453 ILE A CA 1
ATOM 3463 C C . ILE A 1 453 ? 2.568 12.758 19.058 1.00 95.25 453 ILE A C 1
ATOM 3465 O O . ILE A 1 453 ? 3.719 12.765 19.502 1.00 95.25 453 ILE A O 1
ATOM 3469 N N . THR A 1 454 ? 1.637 13.635 19.424 1.00 95.88 454 THR A N 1
ATOM 3470 C CA . THR A 1 454 ? 1.821 14.617 20.493 1.00 95.88 454 THR A CA 1
ATOM 3471 C C . THR A 1 454 ? 1.045 14.166 21.721 1.00 95.88 454 THR A C 1
ATOM 3473 O O . THR A 1 454 ? -0.173 13.977 21.677 1.00 95.88 454 THR A O 1
ATOM 3476 N N . VAL A 1 455 ? 1.768 13.986 22.821 1.00 95.38 455 VAL A N 1
ATOM 3477 C CA . VAL A 1 455 ? 1.203 13.699 24.132 1.00 95.38 455 VAL A CA 1
ATOM 3478 C C . VAL A 1 455 ? 1.025 15.012 24.877 1.00 95.38 455 VAL A C 1
ATOM 3480 O O . VAL A 1 455 ? 1.975 15.782 25.023 1.00 95.38 455 VAL A O 1
ATOM 3483 N N . ILE A 1 456 ? -0.191 15.256 25.352 1.00 93.12 456 ILE A N 1
ATOM 3484 C CA . ILE A 1 456 ? -0.594 16.495 26.022 1.00 93.12 456 ILE A CA 1
ATOM 3485 C C . ILE A 1 456 ? -0.991 16.229 27.473 1.00 93.12 456 ILE A C 1
ATOM 3487 O O . ILE A 1 456 ? -1.178 15.086 27.900 1.00 93.12 456 ILE A O 1
ATOM 3491 N N . ARG A 1 457 ? -1.142 17.301 28.254 1.00 89.69 457 ARG A N 1
ATOM 3492 C CA . ARG A 1 457 ? -1.651 17.188 29.624 1.00 89.69 457 ARG A CA 1
ATOM 3493 C C . ARG A 1 457 ? -3.139 16.820 29.640 1.00 89.69 457 ARG A C 1
ATOM 3495 O O . ARG A 1 457 ? -3.907 17.372 28.846 1.00 89.69 457 ARG A O 1
ATOM 3502 N N . PRO A 1 458 ? -3.581 15.955 30.568 1.00 89.50 458 PRO A N 1
ATOM 3503 C CA . PRO A 1 458 ? -4.993 15.691 30.788 1.00 89.50 458 PRO A CA 1
ATOM 3504 C C . PRO A 1 458 ? -5.771 16.965 31.142 1.00 89.50 458 PRO A C 1
ATOM 3506 O O . PRO A 1 458 ? -5.343 17.808 31.936 1.00 89.50 458 PRO A O 1
ATOM 3509 N N . SER A 1 459 ? -6.928 17.102 30.507 1.00 89.50 459 SER A N 1
ATOM 3510 C CA . SER A 1 459 ? -7.947 18.112 30.781 1.00 89.50 459 SER A CA 1
ATOM 3511 C C . SER A 1 459 ? -9.296 17.596 30.280 1.00 89.50 459 SER A C 1
ATOM 3513 O O . SER A 1 459 ? -9.339 16.687 29.441 1.00 89.50 459 SER A O 1
ATOM 3515 N N . LYS A 1 460 ? -10.404 18.223 30.696 1.00 90.12 460 LYS A N 1
ATOM 3516 C CA . LYS A 1 460 ? -11.747 17.885 30.193 1.00 90.12 460 LYS A CA 1
ATOM 3517 C C . LYS A 1 460 ? -11.811 17.954 28.668 1.00 90.12 460 LYS A C 1
ATOM 3519 O O . LYS A 1 460 ? -12.395 17.080 28.031 1.00 90.12 460 LYS A O 1
ATOM 3524 N N . GLN A 1 461 ? -11.183 18.971 28.075 1.00 91.06 461 GLN A N 1
ATOM 3525 C CA . GLN A 1 461 ? -11.163 19.146 26.625 1.00 91.06 461 GLN A CA 1
ATOM 3526 C C . GLN A 1 461 ? -10.292 18.096 25.928 1.00 91.06 461 GLN A C 1
ATOM 3528 O O . GLN A 1 461 ? -10.735 17.514 24.939 1.00 91.06 461 GLN A O 1
ATOM 3533 N N . ALA A 1 462 ? -9.094 17.815 26.453 1.00 92.19 462 ALA A N 1
ATOM 3534 C CA . ALA A 1 462 ? -8.210 16.780 25.914 1.00 92.19 462 ALA A CA 1
ATOM 3535 C C . ALA A 1 462 ? -8.881 15.399 25.941 1.00 92.19 462 ALA A C 1
ATOM 3537 O O . ALA A 1 462 ? -8.853 14.680 24.948 1.00 92.19 462 ALA A O 1
ATOM 3538 N N . TRP A 1 463 ? -9.559 15.062 27.042 1.00 92.44 463 TRP A N 1
ATOM 3539 C CA . TRP A 1 463 ? -10.318 13.819 27.179 1.00 92.44 463 TRP A CA 1
ATOM 3540 C C . TRP A 1 463 ? -11.489 13.745 26.189 1.00 92.44 463 TRP A C 1
ATOM 3542 O O . TRP A 1 463 ? -11.639 12.741 25.497 1.00 92.44 463 TRP A O 1
ATOM 3552 N N . ARG A 1 464 ? -12.276 14.823 26.035 1.00 92.62 464 ARG A N 1
ATOM 3553 C CA . ARG A 1 464 ? -13.370 14.878 25.043 1.00 92.62 464 ARG A CA 1
ATOM 3554 C C . ARG A 1 464 ? -12.853 14.695 23.615 1.00 92.62 464 ARG A C 1
ATOM 3556 O O . ARG A 1 464 ? -13.444 13.942 22.846 1.00 92.62 464 ARG A O 1
ATOM 3563 N N . ASN A 1 465 ? -11.756 15.364 23.264 1.00 92.19 465 ASN A N 1
ATOM 3564 C CA . ASN A 1 465 ? -11.136 15.239 21.945 1.00 92.19 465 ASN A CA 1
ATOM 3565 C C . ASN A 1 465 ? -10.613 13.818 21.711 1.00 92.19 465 ASN A C 1
ATOM 3567 O O . ASN A 1 465 ? -10.911 13.226 20.678 1.00 92.19 465 ASN A O 1
ATOM 3571 N N . PHE A 1 466 ? -9.901 13.252 22.688 1.00 91.69 466 PHE A N 1
ATOM 3572 C CA . PHE A 1 466 ? -9.399 11.882 22.633 1.00 91.69 466 PHE A CA 1
ATOM 3573 C C . PHE A 1 466 ? -10.526 10.876 22.371 1.00 91.69 466 PHE A C 1
ATOM 3575 O O . PHE A 1 466 ? -10.425 10.077 21.445 1.00 91.69 466 PHE A O 1
ATOM 3582 N N . ARG A 1 467 ? -11.642 10.980 23.108 1.00 92.75 467 ARG A N 1
ATOM 3583 C CA . ARG A 1 467 ? -12.827 10.135 22.898 1.00 92.75 467 ARG A CA 1
ATOM 3584 C C . ARG A 1 467 ? -13.405 10.271 21.500 1.00 92.75 467 ARG A C 1
ATOM 3586 O O . ARG A 1 467 ? -13.705 9.263 20.882 1.00 92.75 467 ARG A O 1
ATOM 3593 N N . ARG A 1 468 ? -13.575 11.496 20.998 1.00 91.31 468 ARG A N 1
ATOM 3594 C CA . ARG A 1 468 ? -14.163 11.739 19.666 1.00 91.31 468 ARG A CA 1
ATOM 3595 C C . ARG A 1 468 ? -13.342 11.137 18.531 1.00 91.31 468 ARG A C 1
ATOM 3597 O O . ARG A 1 468 ? -13.909 10.818 17.493 1.00 91.31 468 ARG A O 1
ATOM 3604 N N . ASN A 1 469 ? -12.038 10.988 18.741 1.00 88.75 469 ASN A N 1
ATOM 3605 C CA . ASN A 1 469 ? -11.122 10.373 17.788 1.00 88.75 469 ASN A CA 1
ATOM 3606 C C . ASN A 1 469 ? -11.050 8.839 17.926 1.00 88.75 469 ASN A C 1
ATOM 3608 O O . ASN A 1 469 ? -10.339 8.194 17.159 1.00 88.75 469 ASN A O 1
ATOM 3612 N N . ASP A 1 470 ? -11.760 8.239 18.887 1.00 90.69 470 ASP A N 1
ATOM 3613 C CA . ASP A 1 470 ? -11.860 6.788 19.033 1.00 90.69 470 ASP A CA 1
ATOM 3614 C C . ASP A 1 470 ? -12.940 6.234 18.091 1.00 90.69 470 ASP A C 1
ATOM 3616 O O . ASP A 1 470 ? -14.076 6.715 18.057 1.00 90.69 470 ASP A O 1
ATOM 3620 N N . VAL A 1 471 ? -12.605 5.172 17.356 1.00 88.56 471 VAL A N 1
ATOM 3621 C CA . VAL A 1 471 ? -13.516 4.501 16.411 1.00 88.56 471 VAL A CA 1
ATOM 3622 C C . VAL A 1 471 ? -14.804 3.993 17.074 1.00 88.56 471 VAL A C 1
ATOM 3624 O O . VAL A 1 471 ? -15.833 3.858 16.413 1.00 88.56 471 VAL A O 1
ATOM 3627 N N . ARG A 1 472 ? -14.790 3.752 18.393 1.00 92.25 472 ARG A N 1
ATOM 3628 C CA . ARG A 1 472 ? -15.953 3.295 19.170 1.00 92.25 472 ARG A CA 1
ATOM 3629 C C . ARG A 1 472 ? -16.945 4.415 19.487 1.00 92.25 472 ARG A C 1
ATOM 3631 O O . ARG A 1 472 ? -18.106 4.121 19.774 1.00 92.25 472 ARG A O 1
ATOM 3638 N N . TYR A 1 473 ? -16.532 5.685 19.422 1.00 93.19 473 TYR A N 1
ATOM 3639 C CA . TYR A 1 473 ? -17.313 6.831 19.909 1.00 93.19 473 TYR A CA 1
ATOM 3640 C C . TYR A 1 473 ? -18.731 6.874 19.341 1.00 93.19 473 TYR A C 1
ATOM 3642 O O . TYR A 1 473 ? -19.708 6.917 20.089 1.00 93.19 473 TYR A O 1
ATOM 3650 N N . SER A 1 474 ? -18.857 6.812 18.014 1.00 91.81 474 SER A N 1
ATOM 3651 C CA . SER A 1 474 ? -20.148 6.907 17.328 1.00 91.81 474 SER A CA 1
ATOM 3652 C C . SER A 1 474 ? -21.084 5.756 17.694 1.00 91.81 474 SER A C 1
ATOM 3654 O O . SER A 1 474 ? -22.272 5.981 17.929 1.00 91.81 474 SER A O 1
ATOM 3656 N N . GLN A 1 475 ? -20.555 4.532 17.800 1.00 92.06 475 GLN A N 1
ATOM 3657 C CA . GLN A 1 475 ? -21.350 3.357 18.152 1.00 92.06 475 GLN A CA 1
ATOM 3658 C C . GLN A 1 475 ? -21.813 3.414 19.613 1.00 92.06 475 GLN A C 1
ATOM 3660 O O . GLN A 1 475 ? -22.992 3.186 19.894 1.00 92.06 475 GLN A O 1
ATOM 3665 N N . THR A 1 476 ? -20.913 3.743 20.542 1.00 93.81 476 THR A N 1
ATOM 3666 C CA . THR A 1 476 ? -21.241 3.855 21.970 1.00 93.81 476 THR A CA 1
ATOM 3667 C C . THR A 1 476 ? -22.236 4.989 22.213 1.00 93.81 476 THR A C 1
ATOM 3669 O O . THR A 1 476 ? -23.238 4.786 22.899 1.00 93.81 476 THR A O 1
ATOM 3672 N N . ARG A 1 477 ? -22.058 6.140 21.553 1.00 94.38 477 ARG A N 1
ATOM 3673 C CA . ARG A 1 477 ? -23.020 7.250 21.591 1.00 94.38 477 ARG A CA 1
ATOM 3674 C C . ARG A 1 477 ? -24.386 6.852 21.032 1.00 94.38 477 ARG A C 1
ATOM 3676 O O . ARG A 1 477 ? -25.403 7.206 21.618 1.00 94.38 477 ARG A O 1
ATOM 3683 N N . GLY A 1 478 ? -24.434 6.087 19.940 1.00 92.75 478 GLY A N 1
ATOM 3684 C CA . GLY A 1 478 ? -25.687 5.558 19.390 1.00 92.75 478 GLY A CA 1
ATOM 3685 C C . GLY A 1 478 ? -26.429 4.646 20.374 1.00 92.75 478 GLY A C 1
ATOM 3686 O O . GLY A 1 478 ? -27.627 4.821 20.595 1.00 92.75 478 GLY A O 1
ATOM 3687 N N . LYS A 1 479 ? -25.709 3.726 21.033 1.00 92.19 479 LYS A N 1
ATOM 3688 C CA . LYS A 1 479 ? -26.266 2.858 22.087 1.00 92.19 479 LYS A CA 1
ATOM 3689 C C . LYS A 1 479 ? -26.781 3.669 23.278 1.00 92.19 479 LYS A C 1
ATOM 3691 O O . LYS A 1 479 ? -27.875 3.401 23.767 1.00 92.19 479 LYS A O 1
ATOM 3696 N N . PHE A 1 480 ? -26.026 4.676 23.718 1.00 92.75 480 PHE A N 1
ATOM 3697 C CA . PHE A 1 480 ? -26.438 5.586 24.786 1.00 92.75 480 PHE A CA 1
ATOM 3698 C C . PHE A 1 480 ? -27.754 6.302 24.449 1.00 92.75 480 PHE A C 1
ATOM 3700 O O . PHE A 1 480 ? -28.693 6.266 25.243 1.00 92.75 480 PHE A O 1
ATOM 3707 N N . LEU A 1 481 ? -27.851 6.885 23.250 1.00 92.00 481 LEU A N 1
ATOM 3708 C CA . LEU A 1 481 ? -29.054 7.580 22.785 1.00 92.00 481 LEU A CA 1
ATOM 3709 C C . LEU A 1 481 ? -30.267 6.649 22.702 1.00 92.00 481 LEU A C 1
ATOM 3711 O O . LEU A 1 481 ? -31.352 7.025 23.138 1.00 92.00 481 LEU A O 1
ATOM 3715 N N . ALA A 1 482 ? -30.081 5.427 22.197 1.00 90.12 482 ALA A N 1
ATOM 3716 C CA . ALA A 1 482 ? -31.149 4.434 22.128 1.00 90.12 482 ALA A CA 1
ATOM 3717 C C . ALA A 1 482 ? -31.695 4.082 23.523 1.00 90.12 482 ALA A C 1
ATOM 3719 O O . ALA A 1 482 ? -32.907 3.996 23.701 1.00 90.12 482 ALA A O 1
ATOM 3720 N N . ARG A 1 483 ? -30.822 3.937 24.530 1.00 89.50 483 ARG A N 1
ATOM 3721 C CA . ARG A 1 483 ? -31.242 3.700 25.924 1.00 89.50 483 ARG A CA 1
ATOM 3722 C C . ARG A 1 483 ? -31.996 4.895 26.504 1.00 89.50 483 ARG A C 1
ATOM 3724 O O . ARG A 1 483 ? -33.025 4.712 27.148 1.00 89.50 483 ARG A O 1
ATOM 3731 N N . LEU A 1 484 ? -31.502 6.109 26.265 1.00 86.62 484 LEU A N 1
ATOM 3732 C CA . LEU A 1 484 ? -32.119 7.317 26.806 1.00 86.62 484 LEU A CA 1
ATOM 3733 C C . LEU A 1 484 ? -33.514 7.553 26.212 1.00 86.62 484 LEU A C 1
ATOM 3735 O O . LEU A 1 484 ? -34.432 7.874 26.956 1.00 86.62 484 LEU A O 1
ATOM 3739 N N . ALA A 1 485 ? -33.698 7.279 24.917 1.00 87.56 485 ALA A N 1
ATOM 3740 C CA . ALA A 1 485 ? -34.999 7.353 24.249 1.00 87.56 485 ALA A CA 1
ATOM 3741 C C . ALA A 1 485 ? -36.026 6.339 24.791 1.00 87.56 485 ALA A C 1
ATOM 3743 O O . ALA A 1 485 ? -37.222 6.614 24.782 1.00 87.56 485 ALA A O 1
ATOM 3744 N N . VAL A 1 486 ? -35.580 5.176 25.283 1.00 87.62 486 VAL A N 1
ATOM 3745 C CA . VAL A 1 486 ? -36.465 4.213 25.968 1.00 87.62 486 VAL A CA 1
ATOM 3746 C C . VAL A 1 486 ? -36.917 4.753 27.326 1.00 87.62 486 VAL A C 1
ATOM 3748 O O . VAL A 1 486 ? -38.055 4.521 27.729 1.00 87.62 486 VAL A O 1
ATOM 3751 N N . SER A 1 487 ? -36.037 5.466 28.034 1.00 84.69 487 SER A N 1
ATOM 3752 C CA . SER A 1 487 ? -36.328 5.991 29.370 1.00 84.69 487 SER A CA 1
ATOM 3753 C C . SER A 1 487 ? -37.110 7.310 29.349 1.00 84.69 487 SER A C 1
ATOM 3755 O O . SER A 1 487 ? -37.900 7.550 30.259 1.00 84.69 487 SER A O 1
ATOM 3757 N N . ASP A 1 488 ? -36.902 8.149 28.331 1.00 85.38 488 ASP A N 1
ATOM 3758 C CA . ASP A 1 488 ? -37.646 9.386 28.078 1.00 85.38 488 ASP A CA 1
ATOM 3759 C C . ASP A 1 488 ? -37.886 9.570 26.563 1.00 85.38 488 ASP A C 1
ATOM 3761 O O . ASP A 1 488 ? -37.038 10.121 25.852 1.00 85.38 488 ASP A O 1
ATOM 3765 N N . PRO A 1 489 ? -39.047 9.122 26.049 1.00 80.69 489 PRO A N 1
ATOM 3766 C CA . PRO A 1 489 ? -39.381 9.211 24.627 1.00 80.69 489 PRO A CA 1
ATOM 3767 C C . PRO A 1 489 ? -39.537 10.639 24.084 1.00 80.69 489 PRO A C 1
ATOM 3769 O O . PRO A 1 489 ? -39.587 10.815 22.866 1.00 80.69 489 PRO A O 1
ATOM 3772 N N . PHE A 1 490 ? -39.653 11.651 24.952 1.00 81.56 490 PHE A N 1
ATOM 3773 C CA . PHE A 1 490 ? -39.869 13.049 24.557 1.00 81.56 490 PHE A CA 1
ATOM 3774 C C . PHE A 1 490 ? -38.591 13.893 24.612 1.00 81.56 490 PHE A C 1
ATOM 3776 O O . PHE A 1 490 ? -38.625 15.083 24.287 1.00 81.56 490 PHE A O 1
ATOM 3783 N N . LEU A 1 491 ? -37.464 13.297 25.009 1.00 79.69 491 LEU A N 1
ATOM 3784 C CA . LEU A 1 491 ? -36.190 13.991 25.096 1.00 79.69 491 LEU A CA 1
ATOM 3785 C C . LEU A 1 491 ? -35.673 14.353 23.694 1.00 79.69 491 LEU A C 1
ATOM 3787 O O . LEU A 1 491 ? -35.535 13.493 22.825 1.00 79.69 491 LEU A O 1
ATOM 3791 N N . ASP A 1 492 ? -35.340 15.629 23.479 1.00 83.31 492 ASP A N 1
ATOM 3792 C CA . ASP A 1 492 ? -34.739 16.095 22.224 1.00 83.31 492 ASP A CA 1
ATOM 3793 C C . ASP A 1 492 ? -33.427 15.326 21.951 1.00 83.31 492 ASP A C 1
ATOM 3795 O O . ASP A 1 492 ? -32.499 15.411 22.766 1.00 83.31 492 ASP A O 1
ATOM 3799 N N . PRO A 1 493 ? -33.296 14.623 20.807 1.00 79.94 493 PRO A N 1
ATOM 3800 C CA . PRO A 1 493 ? -32.088 13.885 20.442 1.00 79.94 493 PRO A CA 1
ATOM 3801 C C . PRO A 1 493 ? -30.806 14.727 20.475 1.00 79.94 493 PRO A C 1
ATOM 3803 O O . PRO A 1 493 ? -29.724 14.205 20.756 1.00 79.94 493 PRO A O 1
ATOM 3806 N N . ILE A 1 494 ? -30.901 16.033 20.210 1.00 82.00 494 ILE A N 1
ATOM 3807 C CA . ILE A 1 494 ? -29.759 16.952 20.259 1.00 82.00 494 ILE A CA 1
ATOM 3808 C C . ILE A 1 494 ? -29.341 17.212 21.707 1.00 82.00 494 ILE A C 1
ATOM 3810 O O . ILE A 1 494 ? -28.145 17.258 21.998 1.00 82.00 494 ILE A O 1
ATOM 3814 N N . LEU A 1 495 ? -30.296 17.379 22.622 1.00 81.25 495 LEU A N 1
ATOM 3815 C CA . LEU A 1 495 ? -30.010 17.539 24.049 1.00 81.25 495 LEU A CA 1
ATOM 3816 C C . LEU A 1 495 ? -29.503 16.224 24.651 1.00 81.25 495 LEU A C 1
ATOM 3818 O O . LEU A 1 495 ? -28.471 16.230 25.319 1.00 81.25 495 LEU A O 1
ATOM 3822 N N . ALA A 1 496 ? -30.143 15.102 24.317 1.00 79.81 496 ALA A N 1
ATOM 3823 C CA . ALA A 1 496 ? -29.721 13.745 24.666 1.00 79.81 496 ALA A CA 1
ATOM 3824 C C . ALA A 1 496 ? -28.252 13.488 24.294 1.00 79.81 496 ALA A C 1
ATOM 3826 O O . ALA A 1 496 ? -27.457 12.978 25.081 1.00 79.81 496 ALA A O 1
ATOM 3827 N N . ALA A 1 497 ? -27.864 13.920 23.096 1.00 86.31 497 ALA A N 1
ATOM 3828 C CA . ALA A 1 497 ? -26.506 13.810 22.593 1.00 86.31 497 ALA A CA 1
ATOM 3829 C C . ALA A 1 497 ? -25.472 14.631 23.370 1.00 86.31 497 ALA A C 1
ATOM 3831 O O . ALA A 1 497 ? -24.305 14.240 23.391 1.00 86.31 497 ALA A O 1
ATOM 3832 N N . ARG A 1 498 ? -25.863 15.767 23.962 1.00 86.19 498 ARG A N 1
ATOM 3833 C CA . ARG A 1 498 ? -24.952 16.592 24.772 1.00 86.19 498 ARG A CA 1
ATOM 3834 C C . ARG A 1 498 ? -24.629 15.910 26.093 1.00 86.19 498 ARG A C 1
ATOM 3836 O O . ARG A 1 498 ? -23.486 15.974 26.523 1.00 86.19 498 ARG A O 1
ATOM 3843 N N . VAL A 1 499 ? -25.605 15.208 26.675 1.00 90.62 499 VAL A N 1
ATOM 3844 C CA . VAL A 1 499 ? -25.457 14.480 27.945 1.00 90.62 499 VAL A CA 1
ATOM 3845 C C . VAL A 1 499 ? -24.361 13.411 27.863 1.00 90.62 499 VAL A C 1
ATOM 3847 O O . VAL A 1 499 ? -23.680 13.176 28.854 1.00 90.62 499 VAL A O 1
ATOM 3850 N N . PHE A 1 500 ? -24.110 12.823 26.690 1.00 93.50 500 PHE A N 1
ATOM 3851 C CA . PHE A 1 500 ? -23.086 11.786 26.501 1.00 93.50 500 PHE A CA 1
ATOM 3852 C C . PHE A 1 500 ? -21.668 12.194 26.951 1.00 93.50 500 PHE A C 1
ATOM 3854 O O . PHE A 1 500 ? -20.919 11.374 27.471 1.00 93.50 500 PHE A O 1
ATOM 3861 N N . ASP A 1 501 ? -21.282 13.460 26.771 1.00 92.06 501 ASP A N 1
ATOM 3862 C CA . ASP A 1 501 ? -19.955 13.968 27.163 1.00 92.06 501 ASP A CA 1
ATOM 3863 C C . ASP A 1 501 ? -19.979 14.690 28.531 1.00 92.06 501 ASP A C 1
ATOM 3865 O O . ASP A 1 501 ? -18.996 15.350 28.902 1.00 92.06 501 ASP A O 1
ATOM 3869 N N . GLU A 1 502 ? -21.098 14.635 29.263 1.00 93.12 502 GLU A N 1
ATOM 3870 C CA . GLU A 1 502 ? -21.251 15.299 30.559 1.00 93.12 502 GLU A CA 1
ATOM 3871 C C . GLU A 1 502 ? -20.730 14.462 31.725 1.00 93.12 502 GLU A C 1
ATOM 3873 O O . GLU A 1 502 ? -20.778 13.239 31.721 1.00 93.12 502 GLU A O 1
ATOM 3878 N N . ASP A 1 503 ? -20.222 15.149 32.745 1.00 93.69 503 ASP A N 1
ATOM 3879 C CA . ASP A 1 503 ? -19.450 14.560 33.847 1.00 93.69 503 ASP A CA 1
ATOM 3880 C C . ASP A 1 503 ? -20.251 13.586 34.722 1.00 93.69 503 ASP A C 1
ATOM 3882 O O . ASP A 1 503 ? -19.690 12.640 35.274 1.00 93.69 503 ASP A O 1
ATOM 3886 N N . TYR A 1 504 ? -21.557 13.814 34.852 1.00 93.19 504 TYR A N 1
ATOM 3887 C CA . TYR A 1 504 ? -22.465 12.974 35.635 1.00 93.19 504 TYR A CA 1
ATOM 3888 C C . TYR A 1 504 ? -22.978 11.754 34.860 1.00 93.19 504 TYR A C 1
ATOM 3890 O O . TYR A 1 504 ? -23.645 10.905 35.446 1.00 93.19 504 TYR A O 1
ATOM 3898 N N . SER A 1 505 ? -22.700 11.674 33.561 1.00 93.50 505 SER A N 1
ATOM 3899 C CA . SER A 1 505 ? -23.238 10.632 32.694 1.00 93.50 505 SER A CA 1
ATOM 3900 C C . SER A 1 505 ? -22.354 9.400 32.691 1.00 93.50 505 SER A C 1
ATOM 3902 O O . SER A 1 505 ? -21.132 9.515 32.703 1.00 93.50 505 SER A O 1
ATOM 3904 N N . ASP A 1 506 ? -22.993 8.241 32.607 1.00 93.81 506 ASP A N 1
ATOM 3905 C CA . ASP A 1 506 ? -22.366 6.951 32.336 1.00 93.81 506 ASP A CA 1
ATOM 3906 C C . ASP A 1 506 ? -22.561 6.632 30.844 1.00 93.81 506 ASP A C 1
ATOM 3908 O O . ASP A 1 506 ? -23.677 6.388 30.366 1.00 93.81 506 ASP A O 1
ATOM 3912 N N . SER A 1 507 ? -21.482 6.770 30.078 1.00 94.06 507 SER A N 1
ATOM 3913 C CA . SER A 1 507 ? -21.541 6.779 28.615 1.00 94.06 507 SER A CA 1
ATOM 3914 C C . SER A 1 507 ? -21.738 5.391 28.025 1.00 94.06 507 SER A C 1
ATOM 3916 O O . SER A 1 507 ? -22.510 5.206 27.077 1.00 94.06 507 SER A O 1
ATOM 3918 N N . ASP A 1 508 ? -21.038 4.404 28.560 1.00 92.38 508 ASP A N 1
ATOM 3919 C CA . ASP A 1 508 ? -21.004 3.039 28.055 1.00 92.38 508 ASP A CA 1
ATOM 3920 C C . ASP A 1 508 ? -21.890 2.084 28.878 1.00 92.38 508 ASP A C 1
ATOM 3922 O O . ASP A 1 508 ? -22.312 1.055 28.340 1.00 92.38 508 ASP A O 1
ATOM 3926 N N . SER A 1 509 ? -22.386 2.534 30.038 1.00 92.19 509 SER A N 1
ATOM 3927 C CA . SER A 1 509 ? -23.286 1.834 30.966 1.00 92.19 509 SER A CA 1
ATOM 3928 C C . SER A 1 509 ? -22.595 0.773 31.814 1.00 92.19 509 SER A C 1
ATOM 3930 O O . SER A 1 509 ? -23.192 -0.276 32.088 1.00 92.19 509 SER A O 1
ATOM 3932 N N . ASP A 1 510 ? -21.354 1.022 32.217 1.00 92.19 510 ASP A N 1
ATOM 3933 C CA . ASP A 1 510 ? -20.597 0.124 33.088 1.00 92.19 510 ASP A CA 1
ATOM 3934 C C . ASP A 1 510 ? -20.735 0.456 34.591 1.00 92.19 510 ASP A C 1
ATOM 3936 O O . ASP A 1 510 ? -20.291 -0.314 35.450 1.00 92.19 510 ASP A O 1
ATOM 3940 N N . GLY A 1 511 ? -21.454 1.537 34.914 1.00 92.44 511 GLY A N 1
ATOM 3941 C CA . GLY A 1 511 ? -21.747 1.994 36.267 1.00 92.44 511 GLY A CA 1
ATOM 3942 C C . GLY A 1 511 ? -20.860 3.140 36.755 1.00 92.44 511 GLY A C 1
ATOM 3943 O O . GLY A 1 511 ? -21.052 3.590 37.893 1.00 92.44 511 GLY A O 1
ATOM 3944 N N . TYR A 1 512 ? -19.921 3.628 35.941 1.00 94.62 512 TYR A N 1
ATOM 3945 C CA . TYR A 1 512 ? -19.046 4.743 36.288 1.00 94.62 512 TYR A CA 1
ATOM 3946 C C . TYR A 1 512 ? -19.378 6.003 35.489 1.00 94.62 512 TYR A C 1
ATOM 3948 O O . TYR A 1 512 ? -19.708 5.977 34.310 1.00 94.62 512 TYR A O 1
ATOM 3956 N N . SER A 1 513 ? -19.326 7.156 36.158 1.00 95.69 513 SER A N 1
ATOM 3957 C CA . SER A 1 513 ? -19.553 8.426 35.476 1.00 95.69 513 SER A CA 1
ATOM 3958 C C . SER A 1 513 ? -18.301 8.883 34.735 1.00 95.69 513 SER A C 1
ATOM 3960 O O . SER A 1 513 ? -17.180 8.669 35.195 1.00 95.69 513 SER A O 1
ATOM 3962 N N . ASN A 1 514 ? -18.487 9.647 33.664 1.00 95.06 514 ASN A N 1
ATOM 3963 C CA . ASN A 1 514 ? -17.409 10.267 32.897 1.00 95.06 514 ASN A CA 1
ATOM 3964 C C . ASN A 1 514 ? -16.420 11.060 33.779 1.00 95.06 514 ASN A C 1
ATOM 3966 O O . ASN A 1 514 ? -15.225 11.110 33.486 1.00 95.06 514 ASN A O 1
ATOM 3970 N N . LEU A 1 515 ? -16.897 11.696 34.860 1.00 94.19 515 LEU A N 1
ATOM 3971 C CA . LEU A 1 515 ? -16.035 12.359 35.846 1.00 94.19 515 LEU A CA 1
ATOM 3972 C C . LEU A 1 515 ? -15.132 11.365 36.574 1.00 94.19 515 LEU A C 1
ATOM 3974 O O . 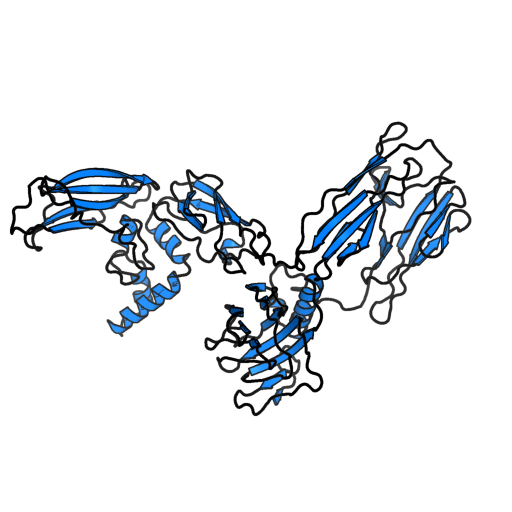LEU A 1 515 ? -13.937 11.616 36.734 1.00 94.19 515 LEU A O 1
ATOM 3978 N N . PHE A 1 516 ? -15.721 10.271 37.052 1.00 94.88 516 PHE A N 1
ATOM 3979 C CA . PHE A 1 516 ? -15.004 9.229 37.769 1.00 94.88 516 PHE A CA 1
ATOM 3980 C C . PHE A 1 516 ? -13.951 8.596 36.863 1.00 94.88 516 PHE A C 1
ATOM 3982 O O . PHE A 1 516 ? -12.780 8.502 37.231 1.00 94.88 516 PHE A O 1
ATOM 3989 N N . GLU A 1 517 ? -14.344 8.260 35.641 1.00 94.44 517 GLU A N 1
ATOM 3990 C CA . GLU A 1 517 ? -13.448 7.663 34.670 1.00 94.44 517 GLU A CA 1
ATOM 3991 C C . GLU A 1 517 ? -12.305 8.586 34.277 1.00 94.44 517 GLU A C 1
ATOM 3993 O O . GLU A 1 517 ? -11.148 8.171 34.258 1.00 94.44 517 GLU A O 1
ATOM 3998 N N . ARG A 1 518 ? -12.592 9.868 34.028 1.00 92.44 518 ARG A N 1
ATOM 3999 C CA . ARG A 1 518 ? -11.554 10.852 33.709 1.00 92.44 518 ARG A CA 1
ATOM 4000 C C . ARG A 1 518 ? -10.577 11.052 34.867 1.00 92.44 518 ARG A C 1
ATOM 4002 O O . ARG A 1 518 ? -9.376 11.134 34.626 1.00 92.44 518 ARG A O 1
ATOM 4009 N N . ALA A 1 519 ? -11.059 11.076 36.109 1.00 92.00 519 ALA A N 1
ATOM 4010 C CA . ALA A 1 519 ? -10.206 11.219 37.289 1.00 92.00 519 ALA A CA 1
ATOM 4011 C C . ALA A 1 519 ? -9.278 10.013 37.506 1.00 92.00 519 ALA A C 1
ATOM 4013 O O . ALA A 1 519 ? -8.149 10.170 37.974 1.00 92.00 519 ALA A O 1
ATOM 4014 N N . LEU A 1 520 ? -9.739 8.809 37.163 1.00 92.44 520 LEU A N 1
ATOM 4015 C CA . LEU A 1 520 ? -8.964 7.576 37.311 1.00 92.44 520 LEU A CA 1
ATOM 4016 C C . LEU A 1 520 ? -8.214 7.175 36.028 1.00 92.44 520 LEU A C 1
ATOM 4018 O O . LEU A 1 520 ? -7.408 6.248 36.069 1.00 92.44 520 LEU A O 1
ATOM 4022 N N . GLY A 1 521 ? -8.431 7.879 34.912 1.00 90.62 521 GLY A N 1
ATOM 4023 C CA . GLY A 1 521 ? -7.829 7.582 33.611 1.00 90.62 521 GLY A CA 1
ATOM 4024 C C . GLY A 1 521 ? -8.397 6.330 32.929 1.00 90.62 521 GLY A C 1
ATOM 4025 O O . GLY A 1 521 ? -7.651 5.653 32.224 1.00 90.62 521 GLY A O 1
ATOM 4026 N N . LEU A 1 522 ? -9.675 6.017 33.152 1.00 92.19 522 LEU A N 1
ATOM 4027 C CA . LEU A 1 522 ? -10.414 4.814 32.730 1.00 92.19 522 LEU A CA 1
ATOM 4028 C C . LEU A 1 522 ? -10.986 4.895 31.291 1.00 92.19 522 LEU A C 1
ATOM 4030 O O . LEU A 1 522 ? -10.677 5.841 30.554 1.00 92.19 522 LEU A O 1
ATOM 4034 N N . ASP A 1 523 ? -11.714 3.863 30.837 1.00 91.44 523 ASP A N 1
ATOM 4035 C CA . ASP A 1 523 ? -12.255 3.746 29.469 1.00 91.44 523 ASP A CA 1
ATOM 4036 C C . ASP A 1 523 ? -13.726 4.150 29.295 1.00 91.44 523 ASP A C 1
ATOM 4038 O O . ASP A 1 523 ? -14.585 3.320 29.071 1.00 91.44 523 ASP A O 1
ATOM 4042 N N . SER A 1 524 ? -13.999 5.437 29.133 1.00 92.75 524 SER A N 1
ATOM 4043 C CA . SER A 1 524 ? -15.383 5.926 28.931 1.00 92.75 524 SER A CA 1
ATOM 4044 C C . SER A 1 524 ? -16.143 5.514 27.665 1.00 92.75 524 SER A C 1
ATOM 4046 O O . SER A 1 524 ? -17.154 6.130 27.309 1.00 92.75 524 SER A O 1
ATOM 4048 N N . LEU A 1 525 ? -15.615 4.570 26.890 1.00 94.19 525 LEU A N 1
ATOM 4049 C CA . LEU A 1 525 ? -16.223 4.048 25.669 1.00 94.19 525 LEU A CA 1
ATOM 4050 C C . LEU A 1 525 ? -16.326 2.517 25.665 1.00 94.19 525 LEU A C 1
ATOM 4052 O O . LEU A 1 525 ? -16.708 1.950 24.633 1.00 94.19 525 LEU A O 1
ATOM 4056 N N . GLY A 1 526 ? -15.998 1.848 26.771 1.00 91.00 526 GLY A N 1
ATOM 4057 C CA . GLY A 1 526 ? -16.120 0.406 26.915 1.00 91.00 526 GLY A CA 1
ATOM 4058 C C . GLY A 1 526 ? -15.728 -0.079 28.312 1.00 91.00 526 GLY A C 1
ATOM 4059 O O . GLY A 1 526 ? -15.076 0.634 29.053 1.00 91.00 526 GLY A O 1
ATOM 4060 N N . PRO A 1 527 ? -16.038 -1.338 28.645 1.00 90.62 527 PRO A N 1
ATOM 4061 C CA . PRO A 1 527 ? -15.943 -1.823 30.013 1.00 90.62 527 PRO A CA 1
ATOM 4062 C C . PRO A 1 527 ? -14.530 -1.709 30.589 1.00 90.62 527 PRO A C 1
ATOM 4064 O O . PRO A 1 527 ? -13.548 -2.132 29.964 1.00 90.62 527 PRO A O 1
ATOM 4067 N N . ASP A 1 528 ? -14.454 -1.239 31.829 1.00 90.62 528 ASP A N 1
ATOM 4068 C CA . ASP A 1 528 ? -13.190 -1.090 32.528 1.00 90.62 528 ASP A CA 1
ATOM 4069 C C . ASP A 1 528 ? -12.552 -2.404 32.987 1.00 90.62 528 ASP A C 1
ATOM 4071 O O . ASP A 1 528 ? -13.186 -3.360 33.450 1.00 90.62 528 ASP A O 1
ATOM 4075 N N . ASP A 1 529 ? -11.220 -2.419 32.942 1.00 89.19 529 ASP A N 1
ATOM 4076 C CA . ASP A 1 529 ? -10.441 -3.496 33.532 1.00 89.19 529 ASP A CA 1
ATOM 4077 C C . ASP A 1 529 ? -10.498 -3.404 35.063 1.00 89.19 529 ASP A C 1
ATOM 4079 O O . ASP A 1 529 ? -10.126 -2.391 35.668 1.00 89.19 529 ASP A O 1
ATOM 4083 N N . ARG A 1 530 ? -10.890 -4.506 35.713 1.00 89.06 530 ARG A N 1
ATOM 4084 C CA . ARG A 1 530 ? -10.962 -4.614 37.178 1.00 89.06 530 ARG A CA 1
ATOM 4085 C C . ARG A 1 530 ? -9.667 -4.196 37.865 1.00 89.06 530 ARG A C 1
ATOM 4087 O O . ARG A 1 530 ? -9.719 -3.692 38.981 1.00 89.06 530 ARG A O 1
ATOM 4094 N N . GLN A 1 531 ? -8.511 -4.392 37.229 1.00 88.38 531 GLN A N 1
ATOM 4095 C CA . GLN A 1 531 ? -7.224 -3.999 37.808 1.00 88.38 531 GLN A CA 1
ATOM 4096 C C . GLN A 1 531 ? -6.995 -2.478 37.840 1.00 88.38 531 GLN A C 1
ATOM 4098 O O . GLN A 1 531 ? -6.063 -2.024 38.503 1.00 88.38 531 GLN A O 1
ATOM 4103 N N . HIS A 1 532 ? -7.787 -1.687 37.116 1.00 89.44 532 HIS A N 1
ATOM 4104 C CA . HIS A 1 532 ? -7.718 -0.223 37.113 1.00 89.44 532 HIS A CA 1
ATOM 4105 C C . HIS A 1 532 ? -8.758 0.404 38.043 1.00 89.44 532 HIS A C 1
ATOM 4107 O O . HIS A 1 532 ? -8.492 1.443 38.647 1.00 89.44 532 HIS A O 1
ATOM 4113 N N . LEU A 1 533 ? -9.886 -0.281 38.236 1.00 92.38 533 LEU A N 1
ATOM 4114 C CA . LEU A 1 533 ? -10.928 0.117 39.174 1.00 92.38 533 LEU A CA 1
ATOM 4115 C C . LEU A 1 533 ? -10.427 0.138 40.636 1.00 92.38 533 LEU A C 1
ATOM 4117 O O . LEU A 1 533 ? -9.397 -0.472 40.974 1.00 92.38 533 LEU A O 1
ATOM 4121 N N . PRO A 1 534 ? -11.143 0.836 41.540 1.00 94.38 534 PRO A N 1
ATOM 4122 C CA . PRO A 1 534 ? -10.928 0.689 42.970 1.00 94.38 534 PRO A CA 1
ATOM 4123 C C . PRO A 1 534 ? -11.165 -0.754 43.414 1.00 94.38 534 PRO A C 1
ATOM 4125 O O . PRO A 1 534 ? -12.202 -1.355 43.140 1.00 94.38 534 PRO A O 1
ATOM 4128 N N . LEU A 1 535 ? -10.202 -1.301 44.145 1.00 91.94 535 LEU A N 1
ATOM 4129 C CA . LEU A 1 535 ? -10.197 -2.682 44.599 1.00 91.94 535 LEU A CA 1
ATOM 4130 C C . LEU A 1 535 ? -10.118 -2.732 46.116 1.00 91.94 535 LEU A C 1
ATOM 4132 O O . LEU A 1 535 ? -9.214 -2.159 46.730 1.00 91.94 535 LEU A O 1
ATOM 4136 N N . GLN A 1 536 ? -11.033 -3.483 46.720 1.00 87.69 536 GLN A N 1
ATOM 4137 C CA . GLN A 1 536 ? -10.896 -3.884 48.110 1.00 87.69 536 GLN A CA 1
ATOM 4138 C C . GLN A 1 536 ? -9.868 -5.017 48.206 1.00 87.69 536 GLN A C 1
ATOM 4140 O O . GLN A 1 536 ? -10.002 -6.052 47.550 1.00 87.69 536 GLN A O 1
ATOM 4145 N N . ILE A 1 537 ? -8.845 -4.845 49.041 1.00 82.75 537 ILE A N 1
ATOM 4146 C CA . ILE A 1 537 ? -7.828 -5.882 49.251 1.00 82.75 537 ILE A CA 1
ATOM 4147 C C . ILE A 1 537 ? -8.299 -6.779 50.398 1.00 82.75 537 ILE A C 1
ATOM 4149 O O . ILE A 1 537 ? -8.255 -6.393 51.564 1.00 82.75 537 ILE A O 1
ATOM 4153 N N . ILE A 1 538 ? -8.788 -7.973 50.046 1.00 70.00 538 ILE A N 1
ATOM 4154 C CA . ILE A 1 538 ? -9.395 -8.932 50.989 1.00 70.00 538 ILE A CA 1
ATOM 4155 C C . ILE A 1 538 ? -8.372 -9.970 51.492 1.00 70.00 538 ILE A C 1
ATOM 4157 O O . ILE A 1 538 ? -8.518 -10.507 52.588 1.00 70.00 538 ILE A O 1
ATOM 4161 N N . LYS A 1 539 ? -7.315 -10.266 50.720 1.00 57.88 539 LYS A N 1
ATOM 4162 C CA . LYS A 1 539 ? -6.318 -11.290 51.079 1.00 57.88 539 LYS A CA 1
ATOM 4163 C C . LYS A 1 539 ? -5.067 -10.693 51.740 1.00 57.88 539 LYS A C 1
ATOM 4165 O O . LYS A 1 539 ? -4.295 -10.003 51.089 1.00 57.88 539 LYS A O 1
ATOM 4170 N N . GLN A 1 540 ? -4.882 -11.098 53.001 1.00 59.47 540 GLN A N 1
ATOM 4171 C CA . GLN A 1 540 ? -3.677 -11.094 53.848 1.00 59.47 540 GLN A CA 1
ATOM 4172 C C . GLN A 1 540 ? -3.056 -9.750 54.233 1.00 59.47 540 GLN A C 1
ATOM 4174 O O . GLN A 1 540 ? -2.132 -9.244 53.602 1.00 59.47 540 GLN A O 1
ATOM 4179 N N . PRO A 1 541 ? -3.468 -9.283 55.412 1.00 57.38 541 PRO A N 1
ATOM 4180 C CA . PRO A 1 541 ? -2.503 -8.976 56.464 1.00 57.38 541 PRO A CA 1
ATOM 4181 C C . PRO A 1 541 ? -2.933 -9.580 57.810 1.00 57.38 541 PRO A C 1
ATOM 4183 O O . PRO A 1 541 ? -4.117 -9.689 58.126 1.00 57.38 541 PRO A O 1
ATOM 4186 N N . SER A 1 542 ? -1.958 -9.962 58.635 1.00 64.19 542 SER A N 1
ATOM 4187 C CA . SER A 1 542 ? -2.164 -10.440 60.014 1.00 64.19 542 SER A CA 1
ATOM 4188 C C . SER A 1 542 ? -2.871 -9.422 60.923 1.00 64.19 542 SER A C 1
ATOM 4190 O O . SER A 1 542 ? -3.296 -9.776 62.019 1.00 64.19 542 SER A O 1
ATOM 4192 N N . ASP A 1 543 ? -3.008 -8.173 60.468 1.00 82.06 543 ASP A N 1
ATOM 4193 C CA . ASP A 1 543 ? -3.541 -7.040 61.221 1.00 82.06 543 ASP A CA 1
ATOM 4194 C C . ASP A 1 543 ? -5.071 -6.888 61.175 1.00 82.06 543 ASP A C 1
ATOM 4196 O O . ASP A 1 543 ? -5.600 -6.028 61.875 1.00 82.06 543 ASP A O 1
ATOM 4200 N N . GLN A 1 544 ? -5.787 -7.697 60.377 1.00 83.94 544 GLN A N 1
ATOM 4201 C CA . GLN A 1 544 ? -7.255 -7.649 60.254 1.00 83.94 544 GLN A CA 1
ATOM 4202 C C . GLN A 1 544 ? -7.816 -6.246 59.894 1.00 83.94 544 GLN A C 1
ATOM 4204 O O . GLN A 1 544 ? -8.977 -5.935 60.177 1.00 83.94 544 GLN A O 1
ATOM 4209 N N . LYS A 1 545 ? -7.020 -5.378 59.257 1.00 87.56 545 LYS A N 1
ATOM 4210 C CA . LYS A 1 545 ? -7.455 -4.054 58.780 1.00 87.56 545 LYS A CA 1
ATOM 4211 C C . LYS A 1 545 ? -7.964 -4.128 57.342 1.00 87.56 545 LYS A C 1
ATOM 4213 O O . LYS A 1 545 ? -7.420 -4.855 56.509 1.00 87.56 545 LYS A O 1
ATOM 4218 N N . GLN A 1 546 ? -8.988 -3.338 57.026 1.00 88.94 546 GLN A N 1
ATOM 4219 C CA . GLN A 1 546 ? -9.495 -3.239 55.658 1.00 88.94 546 GLN A CA 1
ATOM 4220 C C . GLN A 1 546 ? -8.667 -2.261 54.833 1.00 88.94 546 GLN A C 1
ATOM 4222 O O . GLN A 1 546 ? -8.190 -1.253 55.354 1.00 88.94 546 GLN A O 1
ATOM 4227 N N . ARG A 1 547 ? -8.540 -2.553 53.537 1.00 92.06 547 ARG A N 1
ATOM 4228 C CA . ARG A 1 547 ? -7.796 -1.731 52.584 1.00 92.06 547 ARG A CA 1
ATOM 4229 C C . ARG A 1 547 ? -8.596 -1.479 51.316 1.00 92.06 547 ARG A C 1
ATOM 4231 O O . ARG A 1 547 ? -9.253 -2.390 50.806 1.00 92.06 547 ARG A O 1
ATOM 4238 N N . LEU A 1 548 ? -8.483 -0.263 50.796 1.00 94.56 548 LEU A N 1
ATOM 4239 C CA . LEU A 1 548 ? -8.994 0.148 49.492 1.00 94.56 548 LEU A CA 1
ATOM 4240 C C . LEU A 1 548 ? -7.827 0.674 48.661 1.00 94.56 548 LEU A C 1
ATOM 4242 O O . LEU A 1 548 ? -7.107 1.567 49.104 1.00 94.56 548 LEU A O 1
ATOM 4246 N N . SER A 1 549 ? -7.646 0.132 47.459 1.00 95.19 549 SER A N 1
ATOM 4247 C CA . SER A 1 549 ? -6.619 0.589 46.529 1.00 95.19 549 SER A CA 1
ATOM 4248 C C . SER A 1 549 ? -7.221 1.093 45.229 1.00 95.19 549 SER A C 1
ATOM 4250 O O . SER A 1 549 ? -8.032 0.405 44.618 1.00 95.19 549 SER A O 1
ATOM 4252 N N . PHE A 1 550 ? -6.792 2.267 44.777 1.00 95.56 550 PHE A N 1
ATOM 4253 C CA . PHE A 1 550 ? -7.295 2.916 43.567 1.00 95.56 550 PHE A CA 1
ATOM 4254 C C . PHE A 1 550 ? -6.196 3.733 42.887 1.00 95.56 550 PHE A C 1
ATOM 4256 O O . PHE A 1 550 ? -5.159 4.023 43.485 1.00 95.56 550 PHE A O 1
ATOM 4263 N N . ILE A 1 551 ? -6.424 4.079 41.624 1.00 94.69 551 ILE A N 1
ATOM 4264 C CA . ILE A 1 551 ? -5.508 4.874 40.806 1.00 94.69 551 ILE A CA 1
ATOM 4265 C C . ILE A 1 551 ? -5.916 6.347 40.870 1.00 94.69 551 ILE A C 1
ATOM 4267 O O . ILE A 1 551 ? -7.099 6.653 40.968 1.00 94.69 551 ILE A O 1
ATOM 4271 N N . ARG A 1 552 ? -4.951 7.267 40.836 1.00 92.25 552 ARG A N 1
ATOM 4272 C CA . ARG A 1 552 ? -5.200 8.710 40.735 1.00 92.25 552 ARG A CA 1
ATOM 4273 C C . ARG A 1 552 ? -4.010 9.467 40.162 1.00 92.25 552 ARG A C 1
ATOM 4275 O O . ARG A 1 552 ? -2.886 8.975 40.193 1.00 92.25 552 ARG A O 1
ATOM 4282 N N . TYR A 1 553 ? -4.234 10.706 39.738 1.00 90.06 553 TYR A N 1
ATOM 4283 C CA . TYR A 1 553 ? -3.159 11.649 39.409 1.00 90.06 553 TYR A CA 1
ATOM 4284 C C . TYR A 1 553 ? -2.404 12.132 40.669 1.00 90.06 553 TYR A C 1
ATOM 4286 O O . TYR A 1 553 ? -3.026 12.434 41.692 1.00 90.06 553 TYR A O 1
ATOM 4294 N N . LYS A 1 554 ? -1.063 12.203 40.623 1.00 84.94 554 LYS A N 1
ATOM 4295 C CA . LYS A 1 554 ? -0.166 12.509 41.763 1.00 84.94 554 LYS A CA 1
ATOM 4296 C C . LYS A 1 554 ? -0.370 13.908 42.348 1.00 84.94 554 LYS A C 1
ATOM 4298 O O . LYS A 1 554 ? -0.476 14.054 43.561 1.00 84.94 554 LYS A O 1
ATOM 4303 N N . ASN A 1 555 ? -0.501 14.913 41.493 1.00 72.69 555 ASN A N 1
ATOM 4304 C CA . ASN A 1 555 ? -0.881 16.279 41.846 1.00 72.69 555 ASN A CA 1
ATOM 4305 C C . ASN A 1 555 ? -2.195 16.599 41.125 1.00 72.69 555 ASN A C 1
ATOM 4307 O O . ASN A 1 555 ? -2.444 16.011 40.069 1.00 72.69 555 ASN A O 1
ATOM 4311 N N . PRO A 1 556 ? -3.048 17.506 41.632 1.00 62.12 556 PRO A N 1
ATOM 4312 C CA . PRO A 1 556 ? -4.101 18.013 40.771 1.00 62.12 556 PRO A CA 1
ATOM 4313 C C . PRO A 1 556 ? -3.462 18.615 39.517 1.00 62.12 556 PRO A C 1
ATOM 4315 O O . PRO A 1 556 ? -2.336 19.119 39.584 1.00 62.12 556 PRO A O 1
ATOM 4318 N N . LEU A 1 557 ? -4.142 18.542 38.372 1.00 65.94 557 LEU A N 1
ATOM 4319 C CA . LEU A 1 557 ? -3.655 19.090 37.104 1.00 65.94 557 LEU A CA 1
ATOM 4320 C C . LEU A 1 557 ? -3.812 20.623 37.153 1.00 65.94 557 LEU A C 1
ATOM 4322 O O . LEU A 1 557 ? -4.488 21.240 36.337 1.00 65.94 557 LEU A O 1
ATOM 4326 N N . LEU A 1 558 ? -3.195 21.252 38.160 1.00 56.81 558 LEU A N 1
ATOM 4327 C CA . LEU A 1 558 ? -3.387 22.639 38.595 1.00 56.81 558 LEU A CA 1
ATOM 4328 C C . LEU A 1 558 ? -3.149 23.650 37.467 1.00 56.81 558 LEU A C 1
ATOM 4330 O O . LEU A 1 558 ? -3.671 24.756 37.510 1.00 56.81 558 LEU A O 1
ATOM 4334 N N . THR A 1 559 ? -2.378 23.264 36.449 1.00 58.84 559 THR A N 1
ATOM 4335 C CA . THR A 1 559 ? -2.071 24.103 35.283 1.00 58.84 559 THR A CA 1
ATOM 4336 C C . THR A 1 559 ? -3.076 23.973 34.136 1.00 58.84 559 THR A C 1
ATOM 4338 O O . THR A 1 559 ? -3.082 24.832 33.261 1.00 58.84 559 THR A O 1
ATOM 4341 N N . THR A 1 560 ? -3.935 22.946 34.126 1.00 67.06 560 THR A N 1
ATOM 4342 C CA . THR A 1 560 ? -4.981 22.747 33.104 1.00 67.06 560 THR A CA 1
ATOM 4343 C C . THR A 1 560 ? -6.381 23.112 33.600 1.00 67.06 560 THR A C 1
ATOM 4345 O O . THR A 1 560 ? -7.336 23.065 32.827 1.00 67.06 560 THR A O 1
ATOM 4348 N N . GLY A 1 561 ? -6.514 23.482 34.879 1.00 66.44 561 GLY A N 1
ATOM 4349 C CA . GLY A 1 561 ? -7.800 23.771 35.517 1.00 66.44 561 GLY A CA 1
ATOM 4350 C C . GLY A 1 561 ? -8.603 22.521 35.894 1.00 66.44 561 GLY A C 1
ATOM 4351 O O . GLY A 1 561 ? -9.706 22.656 36.416 1.00 66.44 561 GLY A O 1
ATOM 4352 N N . GLU A 1 562 ? -8.067 21.314 35.672 1.00 76.19 562 GLU A N 1
ATOM 4353 C CA . GLU A 1 562 ? -8.664 20.073 36.170 1.00 76.19 562 GLU A CA 1
ATOM 4354 C C . GLU A 1 562 ? -8.077 19.683 37.527 1.00 76.19 562 GLU A C 1
ATOM 4356 O O . GLU A 1 562 ? -6.927 19.269 37.668 1.00 76.19 562 GLU A O 1
ATOM 4361 N N . GLN A 1 563 ? -8.900 19.786 38.562 1.00 83.00 563 GLN A N 1
ATOM 4362 C CA . GLN A 1 563 ? -8.561 19.340 39.902 1.00 83.00 563 GLN A CA 1
ATOM 4363 C C . GLN A 1 563 ? -9.606 18.330 40.361 1.00 83.00 563 GLN A C 1
ATOM 4365 O O . GLN A 1 563 ? -10.801 18.595 40.304 1.00 83.00 563 GLN A O 1
ATOM 4370 N N . PHE A 1 564 ? -9.136 17.176 40.829 1.00 88.88 564 PHE A N 1
ATOM 4371 C CA . PHE A 1 564 ? -9.980 16.126 41.388 1.00 88.88 564 PHE A CA 1
ATOM 4372 C C . PHE A 1 564 ? -9.726 16.011 42.888 1.00 88.88 564 PHE A C 1
ATOM 4374 O O . PHE A 1 564 ? -8.578 15.979 43.341 1.00 88.88 564 PHE A O 1
ATOM 4381 N N . LEU A 1 565 ? -10.805 15.924 43.655 1.00 90.69 565 LEU A N 1
ATOM 4382 C CA . LEU A 1 565 ? -10.792 15.577 45.066 1.00 90.69 565 LEU A CA 1
ATOM 4383 C C . LEU A 1 565 ? -11.061 14.076 45.194 1.00 90.69 565 LEU A C 1
ATOM 4385 O O . LEU A 1 565 ? -12.169 13.617 44.920 1.00 90.69 565 LEU A O 1
ATOM 4389 N N . TYR A 1 566 ? -10.044 13.323 45.614 1.00 93.31 566 TYR A N 1
ATOM 4390 C CA . TYR A 1 566 ? -10.142 11.889 45.895 1.00 93.31 566 TYR A CA 1
ATOM 4391 C C . TYR A 1 566 ? -10.435 11.701 47.381 1.00 93.31 566 TYR A C 1
ATOM 4393 O O . TYR A 1 566 ? -9.551 11.851 48.224 1.00 93.31 566 TYR A O 1
ATOM 4401 N N . ILE A 1 567 ? -11.692 11.422 47.705 1.00 94.56 567 ILE A N 1
ATOM 4402 C CA . ILE A 1 567 ? -12.180 11.365 49.081 1.00 94.56 567 ILE A CA 1
ATOM 4403 C C . ILE A 1 567 ? -12.401 9.898 49.439 1.00 94.56 567 ILE A C 1
ATOM 4405 O O . ILE A 1 567 ? -13.293 9.242 48.899 1.00 94.56 567 ILE A O 1
ATOM 4409 N N . VAL A 1 568 ? -11.568 9.380 50.340 1.00 96.00 568 VAL A N 1
ATOM 4410 C CA . VAL A 1 568 ? -11.683 8.011 50.852 1.00 96.00 568 VAL A CA 1
ATOM 4411 C C . VAL A 1 568 ? -12.508 8.040 52.128 1.00 96.00 568 VAL A C 1
ATOM 4413 O O . VAL A 1 568 ? -12.176 8.752 53.074 1.00 96.00 568 VAL A O 1
ATOM 4416 N N . GLU A 1 569 ? -13.600 7.285 52.143 1.00 96.19 569 GLU A N 1
ATOM 4417 C CA . GLU A 1 569 ? -14.567 7.297 53.240 1.00 96.19 569 GLU A CA 1
ATOM 4418 C C . GLU A 1 569 ? -14.842 5.872 53.717 1.00 96.19 569 GLU A C 1
ATOM 4420 O O . GLU A 1 569 ? -14.848 4.923 52.924 1.00 96.19 569 GLU A O 1
ATOM 4425 N N . GLN A 1 570 ? -15.117 5.732 55.013 1.00 94.25 570 GLN A N 1
ATOM 4426 C CA . GLN A 1 570 ? -15.602 4.496 55.609 1.00 94.25 570 GLN A CA 1
ATOM 4427 C C . GLN A 1 570 ? -17.013 4.648 56.171 1.00 94.25 570 GLN A C 1
ATOM 4429 O O . GLN A 1 570 ? -17.421 5.735 56.585 1.00 94.25 570 GLN A O 1
ATOM 4434 N N . SER A 1 571 ? -17.737 3.534 56.204 1.00 93.50 571 SER A N 1
ATOM 4435 C CA . SER A 1 571 ? -19.073 3.420 56.782 1.00 93.50 571 SER A CA 1
ATOM 4436 C C . SER A 1 571 ? -19.258 2.064 57.460 1.00 93.50 571 SER A C 1
ATOM 4438 O O . SER A 1 571 ? -18.641 1.069 57.071 1.00 93.50 571 SER A O 1
ATOM 4440 N N . THR A 1 572 ? -20.126 2.012 58.466 1.00 90.69 572 THR A N 1
ATOM 4441 C CA . THR A 1 572 ? -20.576 0.769 59.115 1.00 90.69 572 THR A CA 1
ATOM 4442 C C . THR A 1 572 ? -22.015 0.395 58.752 1.00 90.69 572 THR A C 1
ATOM 4444 O O . THR A 1 572 ? -22.418 -0.741 58.983 1.00 90.69 572 THR A O 1
ATOM 4447 N N . ASP A 1 573 ? -22.782 1.320 58.170 1.00 91.44 573 ASP A N 1
ATOM 4448 C CA . ASP A 1 573 ? -24.226 1.199 57.915 1.00 91.44 573 ASP A CA 1
ATOM 4449 C C . ASP A 1 573 ? -24.632 1.501 56.456 1.00 91.44 573 ASP A C 1
ATOM 4451 O O . ASP A 1 573 ? -25.806 1.382 56.116 1.00 91.44 573 ASP A O 1
ATOM 4455 N N . LEU A 1 574 ? -23.672 1.872 55.596 1.00 92.12 574 LEU A N 1
ATOM 4456 C CA . LEU A 1 574 ? -23.848 2.357 54.216 1.00 92.12 574 LEU A CA 1
ATOM 4457 C C . LEU A 1 574 ? -24.590 3.700 54.076 1.00 92.12 574 LEU A C 1
ATOM 4459 O O . LEU A 1 574 ? -24.772 4.175 52.954 1.00 92.12 574 LEU A O 1
ATOM 4463 N N . GLN A 1 575 ? -24.963 4.347 55.179 1.00 92.25 575 GLN A N 1
ATOM 4464 C CA . GLN A 1 575 ? -25.710 5.608 55.200 1.00 92.25 575 GLN A CA 1
ATOM 4465 C C . GLN A 1 575 ? -24.824 6.771 55.642 1.00 92.25 575 GLN A C 1
ATOM 4467 O O . GLN A 1 575 ? -24.797 7.819 54.995 1.00 92.25 575 GLN A O 1
ATOM 4472 N N . THR A 1 576 ? -24.060 6.574 56.715 1.00 93.50 576 THR A N 1
ATOM 4473 C CA . THR A 1 576 ? -23.154 7.570 57.281 1.00 93.50 576 THR A CA 1
ATOM 4474 C C . THR A 1 576 ? -21.723 7.287 56.835 1.00 93.50 576 THR A C 1
ATOM 4476 O O . THR A 1 576 ? -21.218 6.172 56.963 1.00 93.50 576 THR A O 1
ATOM 4479 N N . TRP A 1 577 ? -21.070 8.298 56.262 1.00 95.50 577 TRP A N 1
ATOM 4480 C CA . TRP A 1 577 ? -19.733 8.184 55.679 1.00 95.50 577 TRP A CA 1
ATOM 4481 C C . TRP A 1 577 ? -18.795 9.194 56.333 1.00 95.50 577 TRP A C 1
ATOM 4483 O O . TRP A 1 577 ? -19.160 10.354 56.517 1.00 95.50 577 TRP A O 1
ATOM 4493 N N . SER A 1 578 ? -17.591 8.753 56.691 1.00 94.19 578 SER A N 1
ATOM 4494 C CA . SER A 1 578 ? -16.578 9.593 57.334 1.00 94.19 578 SER A CA 1
ATOM 4495 C C . SER A 1 578 ? -15.197 9.328 56.751 1.00 94.19 578 SER A C 1
ATOM 4497 O O . SER A 1 578 ? -14.852 8.187 56.446 1.00 94.19 578 SER A O 1
ATOM 4499 N N . THR A 1 579 ? -14.393 10.381 56.627 1.00 95.00 579 THR A N 1
ATOM 4500 C CA . THR A 1 579 ? -12.972 10.301 56.252 1.00 95.00 579 THR A CA 1
ATOM 4501 C C . THR A 1 579 ? -12.067 9.980 57.445 1.00 95.00 579 THR A C 1
ATOM 4503 O O . THR A 1 579 ? -10.892 9.673 57.268 1.00 95.00 579 THR A O 1
ATOM 4506 N N . GLN A 1 580 ? -12.596 10.053 58.671 1.00 94.44 580 GLN A N 1
ATOM 4507 C CA . GLN A 1 580 ? -11.845 9.778 59.895 1.00 94.44 580 GLN A CA 1
ATOM 4508 C C . GLN A 1 580 ? -11.542 8.286 60.033 1.00 94.44 580 GLN A C 1
ATOM 4510 O O . GLN A 1 580 ? -12.370 7.456 59.660 1.00 94.44 580 GLN A O 1
ATOM 4515 N N . GLY A 1 581 ? -10.404 7.940 60.641 1.00 91.31 581 GLY A N 1
ATOM 4516 C CA . GLY A 1 581 ? -10.016 6.551 60.915 1.00 91.31 581 GLY A CA 1
ATOM 4517 C C . GLY A 1 581 ? -9.464 5.793 59.701 1.00 91.31 581 GLY A C 1
ATOM 4518 O O . GLY A 1 581 ? -9.546 4.559 59.666 1.00 91.31 581 GLY A O 1
ATOM 4519 N N . LEU A 1 582 ? -8.966 6.527 58.705 1.00 94.62 582 LEU A N 1
ATOM 4520 C CA . LEU A 1 582 ? -8.331 6.026 57.493 1.00 94.62 582 LEU A CA 1
ATOM 4521 C C . LEU A 1 582 ? -6.994 6.739 57.288 1.00 94.62 582 LEU A C 1
ATOM 4523 O O . LEU A 1 582 ? -6.907 7.959 57.426 1.00 94.62 582 LEU A O 1
ATOM 4527 N N . SER A 1 583 ? -5.976 5.987 56.885 1.00 94.88 583 SER A N 1
ATOM 4528 C CA . SER A 1 583 ? -4.646 6.515 56.585 1.00 94.88 583 SER A CA 1
ATOM 4529 C C . SER A 1 583 ? -4.116 5.972 55.260 1.00 94.88 583 SER A C 1
ATOM 4531 O O . SER A 1 583 ? -4.449 4.863 54.833 1.00 94.88 583 SER A O 1
ATOM 4533 N N . LEU A 1 584 ? -3.293 6.774 54.582 1.00 95.31 584 LEU A N 1
ATOM 4534 C CA . LEU A 1 584 ? -2.555 6.327 53.405 1.00 95.31 584 LEU A CA 1
ATOM 4535 C C . LEU A 1 584 ? -1.457 5.358 53.857 1.00 95.31 584 LEU A C 1
ATOM 4537 O O . LEU A 1 584 ? -0.549 5.739 54.590 1.00 95.31 584 LEU A O 1
ATOM 4541 N N . GLU A 1 585 ? -1.529 4.114 53.399 1.00 94.12 585 GLU A N 1
ATOM 4542 C CA . GLU A 1 585 ? -0.548 3.077 53.722 1.00 94.12 585 GLU A CA 1
ATOM 4543 C C . GLU A 1 585 ? 0.589 3.043 52.700 1.00 94.12 585 GLU A C 1
ATOM 4545 O O . GLU A 1 585 ? 1.759 2.904 53.052 1.00 94.12 585 GLU A O 1
ATOM 4550 N N . LYS A 1 586 ? 0.243 3.137 51.411 1.00 93.62 586 LYS A N 1
ATOM 4551 C CA . LYS A 1 586 ? 1.193 2.953 50.312 1.00 93.62 586 LYS A CA 1
ATOM 4552 C C . LYS A 1 586 ? 0.796 3.775 49.094 1.00 93.62 586 LYS A C 1
ATOM 4554 O O . LYS A 1 586 ? -0.379 3.827 48.742 1.00 93.62 586 LYS A O 1
ATOM 4559 N N . SER A 1 587 ? 1.790 4.327 48.403 1.00 94.94 587 SER A N 1
ATOM 4560 C CA . SER A 1 587 ? 1.646 4.868 47.050 1.00 94.94 587 SER A CA 1
ATOM 4561 C C . SER A 1 587 ? 2.642 4.189 46.110 1.00 94.94 587 SER A C 1
ATOM 4563 O O . SER A 1 587 ? 3.796 3.967 46.481 1.00 94.94 587 SER A O 1
ATOM 4565 N N . VAL A 1 588 ? 2.188 3.813 44.915 1.00 94.62 588 VAL A N 1
ATOM 4566 C CA . VAL A 1 588 ? 2.999 3.178 43.867 1.00 94.62 588 VAL A CA 1
ATOM 4567 C C . VAL A 1 588 ? 2.887 3.996 42.592 1.00 94.62 588 VAL A C 1
ATOM 4569 O O . VAL A 1 588 ? 1.787 4.198 42.089 1.00 94.62 588 VAL A O 1
ATOM 4572 N N . ASP A 1 589 ? 4.019 4.436 42.052 1.00 91.06 589 ASP A N 1
ATOM 4573 C CA . ASP A 1 589 ? 4.071 5.150 40.778 1.00 91.06 589 ASP A CA 1
ATOM 4574 C C . ASP A 1 589 ? 3.667 4.243 39.606 1.00 91.06 589 ASP A C 1
ATOM 4576 O O . ASP A 1 589 ? 4.148 3.113 39.500 1.00 91.06 589 ASP A O 1
ATOM 4580 N N . LEU A 1 590 ? 2.799 4.741 38.724 1.00 87.50 590 LEU A N 1
ATOM 4581 C CA . LEU A 1 590 ? 2.379 4.051 37.501 1.00 87.50 590 LEU A CA 1
ATOM 4582 C C . LEU A 1 590 ? 2.938 4.706 36.224 1.00 87.50 590 LEU A C 1
ATOM 4584 O O . LEU A 1 590 ? 2.757 4.164 35.133 1.00 87.50 590 LEU A O 1
ATOM 4588 N N . GLY A 1 591 ? 3.622 5.850 36.339 1.00 81.88 591 GLY A N 1
ATOM 4589 C CA . GLY A 1 591 ? 3.929 6.733 35.210 1.00 81.88 591 GLY A CA 1
ATOM 4590 C C . GLY A 1 591 ? 2.716 7.570 34.780 1.00 81.88 591 GLY A C 1
ATOM 4591 O O . GLY A 1 591 ? 1.629 7.430 35.339 1.00 81.88 591 GLY A O 1
ATOM 4592 N N . GLY A 1 592 ? 2.890 8.484 33.816 1.00 78.44 592 GLY A N 1
ATOM 4593 C CA . GLY A 1 592 ? 1.775 9.339 33.377 1.00 78.44 592 GLY A CA 1
ATOM 4594 C C . GLY A 1 592 ? 1.330 10.352 34.429 1.00 78.44 592 GLY A C 1
ATOM 4595 O O . GLY A 1 592 ? 0.164 10.723 34.449 1.00 78.44 592 GLY A O 1
ATOM 4596 N N . ASP A 1 593 ? 2.201 10.715 35.376 1.00 85.81 593 ASP A N 1
ATOM 4597 C CA . ASP A 1 593 ? 1.812 11.449 36.589 1.00 85.81 593 ASP A CA 1
ATOM 4598 C C . ASP A 1 593 ? 0.671 10.781 37.381 1.00 85.81 593 ASP A C 1
ATOM 4600 O O . ASP A 1 593 ? -0.049 11.433 38.138 1.00 85.81 593 ASP A O 1
ATOM 4604 N N . MET A 1 594 ? 0.524 9.459 37.256 1.00 89.75 594 MET A N 1
ATOM 4605 C CA . MET A 1 594 ? -0.462 8.666 37.982 1.00 89.75 594 MET A CA 1
ATOM 4606 C C . MET A 1 594 ? 0.209 7.759 39.009 1.00 89.75 594 MET A C 1
ATOM 4608 O O . MET A 1 594 ? 1.357 7.337 38.867 1.00 89.75 594 MET A O 1
ATOM 4612 N N . GLN A 1 595 ? -0.525 7.456 40.071 1.00 93.12 595 GLN A N 1
ATOM 4613 C CA . GLN A 1 595 ? -0.108 6.554 41.130 1.00 93.12 595 GLN A CA 1
ATOM 4614 C C . GLN A 1 595 ? -1.281 5.692 41.588 1.00 93.12 595 GLN A C 1
ATOM 4616 O O . GLN A 1 595 ? -2.436 6.117 41.542 1.00 93.12 595 GLN A O 1
ATOM 4621 N N . ARG A 1 596 ? -0.985 4.482 42.060 1.00 94.81 596 ARG A N 1
ATOM 4622 C CA . ARG A 1 596 ? -1.932 3.642 42.790 1.00 94.81 596 ARG A CA 1
ATOM 4623 C C . ARG A 1 596 ? -1.722 3.849 44.282 1.00 94.81 596 ARG A C 1
ATOM 4625 O O . ARG A 1 596 ? -0.677 3.488 44.822 1.00 94.81 596 ARG A O 1
ATOM 4632 N N . GLU A 1 597 ? -2.726 4.400 44.944 1.00 95.31 597 GLU A N 1
ATOM 4633 C CA . GLU A 1 597 ? -2.749 4.539 46.396 1.00 95.31 597 GLU A CA 1
ATOM 4634 C C . GLU A 1 597 ? -3.414 3.319 47.036 1.00 95.31 597 GLU A C 1
ATOM 4636 O O . GLU A 1 597 ? -4.260 2.651 46.438 1.00 95.31 597 GLU A O 1
ATOM 4641 N N . THR A 1 598 ? -3.000 3.002 48.259 1.00 95.31 598 THR A N 1
ATOM 4642 C CA . THR A 1 598 ? -3.647 2.031 49.143 1.00 95.31 598 THR A CA 1
ATOM 4643 C C . THR A 1 598 ? -3.911 2.714 50.470 1.00 95.31 598 THR A C 1
ATOM 4645 O O . THR A 1 598 ? -2.981 3.156 51.142 1.00 95.31 598 THR A O 1
ATOM 4648 N N . TRP A 1 599 ? -5.185 2.800 50.824 1.00 95.00 599 TRP A N 1
ATOM 4649 C CA . TRP A 1 599 ? -5.664 3.359 52.077 1.00 95.00 599 TRP A CA 1
ATOM 4650 C C . TRP A 1 599 ? -6.087 2.234 53.007 1.00 95.00 599 TRP A C 1
ATOM 4652 O O . TRP A 1 599 ? -6.700 1.262 52.558 1.00 95.00 599 TRP A O 1
ATOM 4662 N N . VAL A 1 600 ? -5.768 2.370 54.291 1.00 93.25 600 VAL A N 1
ATOM 4663 C CA . VAL A 1 600 ? -6.010 1.362 55.323 1.00 93.25 600 VAL A CA 1
ATOM 4664 C C . VAL A 1 600 ? -6.861 1.939 56.446 1.00 93.25 600 VAL A C 1
ATOM 4666 O O . VAL A 1 600 ? -6.742 3.112 56.795 1.00 93.25 600 VAL A O 1
ATOM 4669 N N . SER A 1 601 ? -7.724 1.112 57.032 1.00 91.94 601 SER A N 1
ATOM 4670 C CA . SER A 1 601 ? -8.441 1.486 58.248 1.00 91.94 601 SER A CA 1
ATOM 4671 C C . SER A 1 601 ? -7.516 1.473 59.463 1.00 91.94 601 SER A C 1
ATOM 4673 O O . SER A 1 601 ? -6.836 0.478 59.716 1.00 91.94 601 SER A O 1
ATOM 4675 N N . ASP A 1 602 ? -7.553 2.524 60.278 1.00 90.25 602 ASP A N 1
ATOM 4676 C CA . ASP A 1 602 ? -6.667 2.647 61.443 1.00 90.25 602 ASP A CA 1
ATOM 4677 C C . ASP A 1 602 ? -6.951 1.579 62.508 1.00 90.25 602 ASP A C 1
ATOM 4679 O O . ASP A 1 602 ? -6.035 1.092 63.176 1.00 90.25 602 ASP A O 1
ATOM 4683 N N . SER A 1 603 ? -8.218 1.167 62.623 1.00 87.75 603 SER A N 1
ATOM 4684 C CA . SER A 1 603 ? -8.685 0.145 63.563 1.00 87.75 603 SER A CA 1
ATOM 4685 C C . SER A 1 603 ? -8.895 -1.215 62.904 1.00 87.75 603 SER A C 1
ATOM 4687 O O . SER A 1 603 ? -9.268 -1.314 61.733 1.00 87.75 603 SER A O 1
ATOM 4689 N N . VAL A 1 604 ? -8.707 -2.263 63.700 1.00 87.31 604 VAL A N 1
ATOM 4690 C CA . VAL A 1 604 ? -8.950 -3.657 63.323 1.00 87.31 604 VAL A CA 1
ATOM 4691 C C . VAL A 1 604 ? -10.445 -3.910 63.097 1.00 87.31 604 VAL A C 1
ATOM 4693 O O . VAL A 1 604 ? -11.281 -3.404 63.848 1.00 87.31 604 VAL A O 1
ATOM 4696 N N . LEU A 1 605 ? -10.794 -4.701 62.079 1.00 84.50 605 LEU A N 1
ATOM 4697 C CA . LEU A 1 605 ? -12.166 -5.150 61.860 1.00 84.50 605 LEU A CA 1
ATOM 4698 C C . LEU A 1 605 ? -12.465 -6.382 62.724 1.00 84.50 605 LEU A C 1
ATOM 4700 O O . LEU A 1 605 ? -12.020 -7.486 62.421 1.00 84.50 605 LEU A O 1
ATOM 4704 N N . SER A 1 606 ? -13.241 -6.197 63.793 1.00 81.94 606 SER A N 1
ATOM 4705 C CA . SER A 1 606 ? -13.643 -7.301 64.671 1.00 81.94 606 SER A CA 1
ATOM 4706 C C . SER A 1 606 ? -14.545 -8.321 63.952 1.00 81.94 606 SER A C 1
ATOM 4708 O O . SER A 1 606 ? -15.361 -7.927 63.112 1.00 81.94 606 SER A O 1
ATOM 4710 N N . PRO A 1 607 ? -14.473 -9.618 64.311 1.00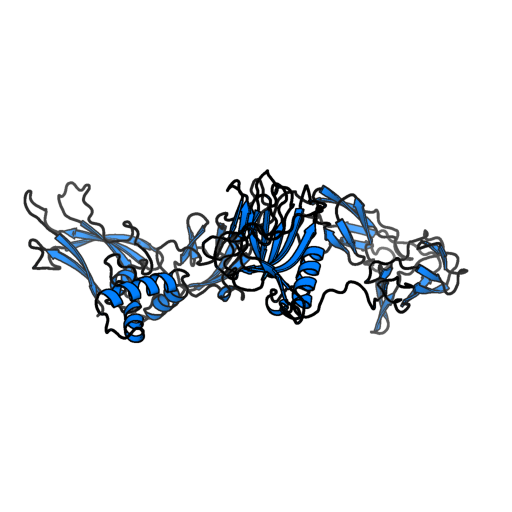 79.00 607 PRO A N 1
ATOM 4711 C CA . PRO A 1 607 ? -15.368 -10.641 63.774 1.00 79.00 607 PRO A CA 1
ATOM 4712 C C . PRO A 1 607 ? -16.845 -10.268 63.959 1.00 79.00 607 PRO A C 1
ATOM 4714 O O . PRO A 1 607 ? -17.254 -9.856 65.041 1.00 79.00 607 PRO A O 1
ATOM 4717 N N . GLY A 1 608 ? -17.646 -10.409 62.901 1.00 78.81 608 GLY A N 1
ATOM 4718 C CA . GLY A 1 608 ? -19.079 -10.080 62.909 1.00 78.81 608 GLY A CA 1
ATOM 4719 C C . GLY A 1 608 ? -19.411 -8.617 62.591 1.00 78.81 608 GLY A C 1
ATOM 4720 O O . GLY A 1 608 ? -20.548 -8.334 62.216 1.00 78.81 608 GLY A O 1
ATOM 4721 N N . ASN A 1 609 ? -18.433 -7.706 62.638 1.00 82.81 609 ASN A N 1
ATOM 4722 C CA . ASN A 1 609 ? -18.636 -6.316 62.238 1.00 82.81 609 ASN A CA 1
ATOM 4723 C C . ASN A 1 609 ? -18.449 -6.141 60.730 1.00 82.81 609 ASN A C 1
ATOM 4725 O O . ASN A 1 609 ? -17.571 -6.742 60.109 1.00 82.81 609 ASN A O 1
ATOM 4729 N N . ARG A 1 610 ? -19.274 -5.273 60.139 1.00 82.12 610 ARG A N 1
ATOM 4730 C CA . ARG A 1 610 ? -19.132 -4.848 58.746 1.00 82.12 610 ARG A CA 1
ATOM 4731 C C . ARG A 1 610 ? -18.548 -3.449 58.703 1.00 82.12 610 ARG A C 1
ATOM 4733 O O . ARG A 1 610 ? -18.947 -2.566 59.456 1.00 82.12 610 ARG A O 1
ATOM 4740 N N . ARG A 1 611 ? -17.606 -3.267 57.791 1.00 87.31 611 ARG A N 1
ATOM 4741 C CA . ARG A 1 611 ? -17.062 -1.970 57.421 1.00 87.31 611 ARG A CA 1
ATOM 4742 C C . ARG A 1 611 ? -16.978 -1.924 55.906 1.00 87.31 611 ARG A C 1
ATOM 4744 O O . ARG A 1 611 ? -16.634 -2.922 55.266 1.00 87.31 611 ARG A O 1
ATOM 4751 N N . PHE A 1 612 ? -17.351 -0.781 55.362 1.00 90.62 612 PHE A N 1
ATOM 4752 C CA . PHE A 1 612 ? -17.382 -0.500 53.941 1.00 90.62 612 PHE A CA 1
ATOM 4753 C C . PHE A 1 612 ? -16.425 0.648 53.682 1.00 90.62 612 PHE A C 1
ATOM 4755 O O . PHE A 1 612 ? -16.470 1.650 54.391 1.00 90.62 612 PHE A O 1
ATOM 4762 N N . LEU A 1 613 ? -15.566 0.492 52.681 1.00 93.19 613 LEU A N 1
ATOM 4763 C CA . LEU A 1 613 ? -14.686 1.546 52.197 1.00 93.19 613 LEU A CA 1
ATOM 4764 C C . LEU A 1 613 ? -15.156 1.946 50.805 1.00 93.19 613 LEU A C 1
ATOM 4766 O O . LEU A 1 613 ? -15.471 1.071 49.996 1.00 93.19 613 LEU A O 1
ATOM 4770 N N . ARG A 1 614 ? -15.175 3.246 50.515 1.00 93.44 614 ARG A N 1
ATOM 4771 C CA . ARG A 1 614 ? -15.418 3.744 49.159 1.00 93.44 614 ARG A CA 1
ATOM 4772 C C . ARG A 1 614 ? -14.456 4.861 48.797 1.00 93.44 614 ARG A C 1
ATOM 4774 O O . ARG A 1 614 ? -13.958 5.577 49.664 1.00 93.44 614 ARG A O 1
ATOM 4781 N N . LEU A 1 615 ? -14.271 5.024 47.495 1.00 95.50 615 LEU A N 1
ATOM 4782 C CA . LEU A 1 615 ? -13.684 6.211 46.898 1.00 95.50 615 LEU A CA 1
ATOM 4783 C C . LEU A 1 615 ? -14.815 7.066 46.330 1.00 95.50 615 LEU A C 1
ATOM 4785 O O . LEU A 1 615 ? -15.640 6.567 45.566 1.00 95.50 615 LEU A O 1
ATOM 4789 N N . ARG A 1 616 ? -14.822 8.352 46.665 1.00 94.19 616 ARG A N 1
ATOM 4790 C CA . ARG A 1 616 ? -15.667 9.362 46.032 1.00 94.19 616 ARG A CA 1
ATOM 4791 C C . ARG A 1 616 ? -14.781 10.380 45.325 1.00 94.19 616 ARG A C 1
ATOM 4793 O O . ARG A 1 616 ? -13.831 10.886 45.916 1.00 94.19 616 ARG A O 1
ATOM 4800 N N . VAL A 1 617 ? -15.106 10.673 44.071 1.00 93.25 617 VAL A N 1
ATOM 4801 C CA . VAL A 1 617 ? -14.438 11.703 43.268 1.00 93.25 617 VAL A CA 1
ATOM 4802 C C . VAL A 1 617 ? -15.341 12.930 43.204 1.00 93.25 617 VAL A C 1
ATOM 4804 O O . VAL A 1 617 ? -16.543 12.799 42.976 1.00 93.25 617 VAL A O 1
ATOM 4807 N N . ALA A 1 618 ? -14.773 14.113 43.416 1.00 90.31 618 ALA A N 1
ATOM 4808 C CA . ALA A 1 618 ? -15.465 15.390 43.258 1.00 90.31 618 ALA A CA 1
ATOM 4809 C C . ALA A 1 618 ? -14.565 16.426 42.570 1.00 90.31 618 ALA A C 1
ATOM 4811 O O . ALA A 1 618 ? -13.345 16.266 42.523 1.00 90.31 618 ALA A O 1
ATOM 4812 N N . LEU A 1 619 ? -15.178 17.488 42.055 1.00 87.19 619 LEU A N 1
ATOM 4813 C CA . LEU A 1 619 ? -14.483 18.709 41.649 1.00 87.19 619 LEU A CA 1
ATOM 4814 C C . LEU A 1 619 ? -14.501 19.712 42.830 1.00 87.19 619 LEU A C 1
ATOM 4816 O O . LEU A 1 619 ? -15.427 19.622 43.642 1.00 87.19 619 LEU A O 1
ATOM 4820 N N . PRO A 1 620 ? -13.485 20.588 42.973 1.00 80.12 620 PRO A N 1
ATOM 4821 C CA . PRO A 1 620 ? -13.415 21.625 44.008 1.00 80.12 620 PRO A CA 1
ATOM 4822 C C . PRO A 1 620 ? -14.598 22.581 44.072 1.00 80.12 620 PRO A C 1
ATOM 4824 O O . PRO A 1 620 ? -15.207 22.849 43.010 1.00 80.12 620 PRO A O 1
#

Nearest PDB structures (foldseek):
  7r5j-assembly1_10  TM=1.676E-01  e=1.123E-10  Homo sapiens
  8opr-assembly1_A  TM=1.958E-01  e=4.704E-07  Bacillus anthracis
  8yk1-assembly3_C  TM=3.251E-01  e=4.368E-04  Bifidobacterium bifidum JCM 1254
  3zr5-assembl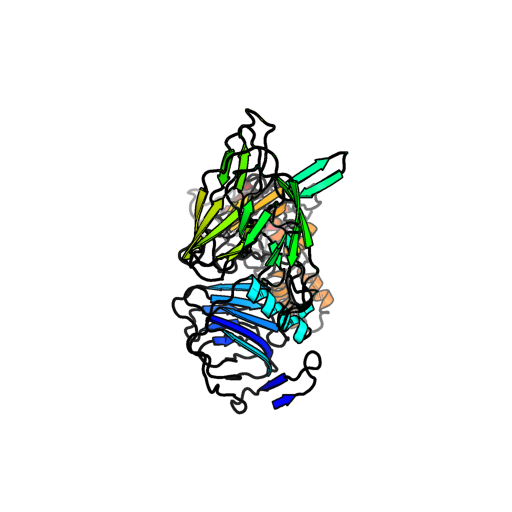y1_A  TM=4.173E-01  e=3.234E-02  Mus musculus
  5glt-assembly2_B  TM=3.454E-01  e=2.904E-02  Toxascaris leonina

Mean predicted aligned error: 9.0 Å

Foldseek 3Di:
DWDQLDFVRHIKDFAALPPPDKDFDPDWLAAWFKKKWWWAAPDAAWFDQQDFFFIQHHNVQFGWGAGVVRQDIFTAPHGRRDTWIWMWGFDALWTWIDILAHTRFTEHHRDGTGIRGMGRHSGGTMTDDMDTDSDFAEQVRVLLVSLQCCVVRVNLCVHDPPRPNSPPHDAPEEEKAKDFFFWDWDDDPNDTDTAHFEAEPPQDKDFGDMAMPNRADKAKDKPDVCQWNDDGRIIDGRHFDKIKMKIWACGDPGYHTHDIDIHIYGYHHADAAFEKEKDWDADEAAALHDAWDATDIWIWTPQPPHHIDTGDKAKDWPDDQWDAHSRRTIGGNSDWDKIKMKIWASAHSHHHTYDIDMYIHTHDQAAAKEWDAPPVCVVQAQDEAEADQDWAARARIAISHRAAKFKDKPDCQQWNDDPRGTIHGFDFDKIKMWIKDPDDPRYHIHDIRIHMYGYDHDDLVNVVRVLVSHPLNVVLLVVQLVVVCVVPVPDDSVVSSVLCSDQQDQRNPQPDGVVRCSFLVFDSRDHGDPVQAWDWDPDDDPQQKTKIKHKGAQAAPVVRLGGKDWQKWKDQPVPDTDSPQKDWDDWADSGSSMIMTMIIGNHHDDPPGDMDIDIDIDTD

Radius of gyration: 34.59 Å; Cα contacts (8 Å, |Δi|>4): 1550; chains: 1; bounding box: 85×51×108 Å

Sequence (620 aa):
RWTPAALNEKPILSFDSNFSEIFNLQNAVQSPSFVFLVHKQTSVGTSRVLGGDIQTTTNDGFVTLEHASGNVKIVSETPSSNWSISTFRVLPNSQALWIDGRLVGLQAHQNGALAIDKVGESFDGQIAEVLVFDKEVNLVNRQKIEGYLAHKWGLNGQLPNLHPYRVDPPSFGGAQEIIWGGLTEVTENNVTEWRLPVKALGDADFELLAYSTSGLPVSFISSDPSIAAISGNLLSIVGVGEVTITAIQGGDSRYHPALPKHQVLRIIHPVVKDDQLIEFAEIPIKVRDDPPFQLEANATSTGIHHRVYRLPVKFSVISGPASVDSNGVVTLDGTEGNVTITAAQSGSAYVKPALPVTRTFEVSPKQRPVIIFPDYAAHGQLPEMPYGHRPLVVQGAYSTNGEPLQITSSNSSIVSVYRGSRIIPKAEGTVVLSFDVPESEFFVSAETVQKTITVIRPSKQAWRNFRRNDVRYSQTRGKFLARLAVSDPFLDPILAARVFDEDYSDSDSDGYSNLFERALGLDSLGPDDRQHLPLQIIKQPSDQKQRLSFIRYKNPLLTTGEQFLYIVEQSTDLQTWSTQGLSLEKSVDLGGDMQRETWVSDSVLSPGNRRFLRLRVALP

Secondary structure (DSSP, 8-state):
-EEEEEETTEEEEEE-TTTTS-EEEEEEESS--EEEEEEEESS-S-BBTTSTTEEEE-TTSEEEEEETTSS-EEEEEEETTS-EEEEEEEETTEEEEEETTEEEEEE--S--PPPEEEESBT--EEEEEEEEESS---HHHHHHHHHHHHHHHT-GGGS-TT-TTSSSPPPSSB---EEE-S-EEEEETTEEEEEPPPEETTPPPEE--EEETT-PPPEEEES-TTTEEEETTEEEE-SSEEEEEEEE----SSBPPPPPEEEEEEEE---PPBPEEEEEPPPPPEETTPPPEE--EEEEE--SSSPPPEEPPEEEEEESSEEE-TTSEEEE-SS-EEEEEEEE----SSBPPPPPEEEEEEEESSBPP-EE--GGGTTSBPPPEE--SS-B--TT-EETT-PPPEEEES-TTTEEEETTTEEEE-SSEEEEEEEE----SSBPPPPPEEEEEEEE---HHHHHHHHHTSTTHHHHHHHHHHHHHHH-TTS-HHHHHHHTTSTT--SSSSS--HHHHHHHT--TTSPPPTTTS-EEE-S--TT---EEEEEEESS-BTTTTB--EEEEEEESSSS--BSTTEEEEEEEEEETTEEEEEEEESS---TT---EEEEEEE--

Solvent-accessible surface area (backbone atoms only — not comparable to full-atom values): 33137 Å² total; per-residue (Å²): 89,81,42,76,57,57,53,63,66,32,58,31,39,40,33,42,55,82,69,80,42,62,45,76,47,93,76,50,42,69,54,41,24,33,36,40,38,31,37,25,33,76,56,73,37,54,22,19,45,40,27,66,37,46,30,42,26,34,70,89,23,22,34,30,50,26,38,76,85,66,81,43,74,42,74,44,92,51,52,27,65,41,82,44,42,38,37,36,34,32,35,51,36,45,29,35,36,26,51,34,81,41,80,59,27,42,50,67,40,85,69,46,51,53,37,41,37,31,39,28,35,51,20,32,24,39,40,61,48,78,49,79,30,72,49,69,68,14,52,72,58,45,50,39,52,51,14,41,52,19,53,63,46,67,44,23,85,63,32,46,94,83,42,89,27,34,86,48,66,58,75,88,50,42,81,43,46,63,48,78,34,67,50,38,85,44,74,54,95,94,42,77,44,78,31,45,63,45,33,24,51,84,50,79,64,46,71,66,48,55,45,32,76,78,70,53,79,58,41,60,47,54,74,40,55,71,32,35,32,68,58,72,51,40,36,40,68,64,34,69,44,76,40,46,37,37,41,41,36,82,49,59,101,50,28,45,53,28,67,70,44,74,42,55,40,43,30,36,76,72,57,83,56,26,54,36,48,63,52,67,64,87,62,72,75,42,36,30,63,54,72,71,43,76,62,61,62,49,32,43,37,71,38,81,84,48,78,71,45,76,54,58,58,44,68,44,67,79,46,48,48,51,49,62,45,78,86,31,39,34,41,54,54,26,46,60,44,59,32,32,38,37,42,37,34,85,46,40,34,56,29,41,55,29,73,65,48,75,47,69,31,45,26,38,77,32,43,69,41,50,78,46,63,43,77,86,38,70,85,37,38,47,77,60,37,47,35,30,65,55,75,38,68,66,65,69,53,48,37,29,56,71,56,76,52,36,48,47,53,76,41,56,77,33,34,30,68,44,93,42,51,22,40,22,36,29,32,70,48,75,41,45,37,40,36,34,36,77,62,55,97,50,29,45,49,28,74,71,47,67,34,35,37,40,27,38,73,57,30,74,64,41,52,54,52,39,47,69,69,35,78,52,38,67,60,34,50,49,55,40,50,56,52,48,43,72,77,40,78,83,60,54,69,72,59,56,57,55,44,56,81,31,52,84,28,50,38,61,69,80,82,53,27,42,45,53,27,62,55,47,60,56,50,71,68,44,81,70,58,72,89,61,43,76,38,74,59,81,82,83,65,99,66,49,49,54,36,45,32,37,45,34,56,75,59,58,40,74,90,61,75,40,48,68,44,82,44,60,32,39,24,71,77,85,76,60,73,37,58,73,64,56,45,83,73,47,78,41,83,59,46,23,62,26,25,39,39,32,35,31,38,74,58,64,61,55,91,92,63,64,76,46,76,48,81,44,74,44,70,129

pLDDT: mean 91.26, std 6.5, range [56.81, 98.31]